Protein AF-0000000075218544 (afdb_homodimer)

Solvent-accessible surface area (backbone atoms only — not comparable to full-atom values): 28338 Å² total; per-residue (Å²): 134,85,79,77,79,76,76,77,75,75,71,74,68,69,76,65,77,72,75,56,59,45,50,44,51,54,60,53,47,70,70,42,71,65,55,9,62,77,59,68,35,46,68,66,36,49,48,26,44,72,58,30,53,70,44,58,48,38,39,35,35,34,20,36,47,91,34,68,57,26,38,47,42,36,54,65,34,47,44,71,48,41,40,70,67,35,55,92,50,41,42,82,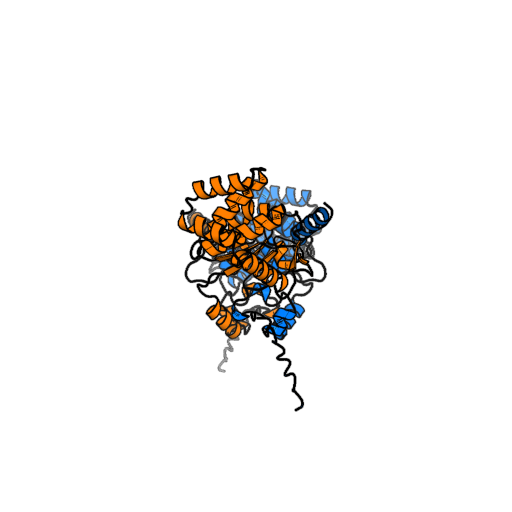41,80,34,42,38,48,82,41,42,75,44,94,88,65,48,76,49,37,80,72,37,69,65,24,46,53,46,16,35,46,52,44,22,42,51,64,44,41,75,88,50,79,48,59,68,53,52,30,45,28,42,50,32,44,74,70,67,41,54,66,72,58,22,48,52,54,30,34,59,75,69,62,59,50,69,67,44,53,49,48,20,54,52,24,64,77,39,70,56,20,56,50,46,44,52,49,27,44,50,54,57,74,61,46,33,87,36,70,74,87,55,58,58,31,62,25,50,50,69,42,21,44,76,75,58,55,39,35,68,90,43,45,65,62,50,47,57,68,60,63,44,52,92,66,75,56,65,74,51,45,48,54,36,50,51,52,49,54,54,47,57,60,51,72,71,98,135,84,80,77,78,77,76,75,75,75,71,73,69,71,77,65,75,71,76,55,60,45,51,43,51,54,58,53,47,70,71,40,72,66,53,10,61,77,58,68,33,46,68,64,36,50,49,26,43,72,58,30,54,70,45,59,48,38,40,36,33,34,21,36,48,92,34,67,57,26,38,46,42,37,53,65,35,46,44,72,49,42,41,70,66,35,54,92,49,41,42,80,43,79,34,43,39,47,82,40,42,74,44,94,88,66,48,74,49,38,79,71,36,70,65,24,46,52,46,18,34,46,52,46,22,42,50,63,44,40,74,89,50,79,47,60,68,51,52,30,46,29,42,50,32,44,73,70,68,40,54,66,71,58,21,48,52,52,29,34,59,74,69,61,59,50,67,66,44,53,49,47,21,56,53,24,65,78,38,69,56,21,57,50,44,42,51,50,27,44,51,55,56,74,59,45,32,85,37,70,75,89,54,57,57,32,62,23,50,50,67,42,21,44,76,74,58,56,37,36,69,89,44,46,66,62,51,47,56,67,58,63,43,51,93,66,78,55,68,75,52,44,49,52,36,51,51,54,49,55,54,47,57,60,53,74,72,99

Sequence (516 aa):
MLIRFVVSILLLGAVNASINCDSIPTSLWCSNKDIETQCGFTELCNKHRSATHNQKINITVLIEALCPDCQNFLTKQLYPVVFKNFADYINVELVPFGNAKIQEDGTIKCQHGEEECSINKFEGCFIDSMADQSPLPTLACIEESLQKKIEFADAVQQCFEKLQIGGDIQRLTQSCLVSKLGADLQTKAAATTNNVWPEQHKFVPWIVINGVSLTSLQGFQNEIPTLLCEWYSGDKAIPFCEAALKLKYKKASVRHFFMLIRFVVSILLLGAVNASINCDSIPTSLWCSNKDIETQCGFTELCNKHRSATHNQKINITVLIEALCPDCQNFLTKQLYPVVFKNFADYINVELVPFGNAKIQEDGTIKCQHGEEECSINKFEGCFIDSMADQSPLPTLACIEESLQKKIEFADAVQQCFEKLQIGGDIQRLTQSCLVSKLGADLQTKAAATTNNVWPEQHKFVPWIVINGVSLTSLQGFQNEIPTLLCEWYSGDKAIPFCEAALKLKYKKASVRHFF

Foldseek 3Di:
DPPPPPPPPPPPPPCPVQDDLVPPPPLCCLVDPVSCVSNVVVVVNVVVCVVFAQAAKEKEWEAWAPDPVQLCLLQPPVVPPPCVQQVSRHHYHYQHAWPWDQDPVRDIADPVGDVRVLVSLLLLQLCVLCVPDHCSQLVNQQSVVVVVVHDNVVSNVVSCVVVVPDPSSVVSSVVCSPDVNSSVSNVVSVVLQQPQPDDHDDGPRFIDIPSHGDPVVVVCSRVVVVVSQSPHHYPDHRPVNCVVVVVVVVVVVVVVVD/DPPPPPPPPPPPPPCPVQDDLVPPPPLCCLVDPVSCVSNVVVVVSVVVCVVFAQAAKEKEWEAWAPDPVQLCLLQPPVVPPPCVQQVSRHHYHYQHAWPWDQDPVRDIADPVGDVRVLVSLLLLQLCVLCVPDHCSQLVNQQSVCVVVVHDNVVSNVVSCVVVVPDPSSVVSSVVCSVDVNSSVSNVVSVVLQQPQPDDHDDGPRFIDIPSHGDPVVVVCSRVVVVVSQSPHHYPDHRPVNCVVVVVVVVVVVVVVVD

pLDDT: mean 91.07, std 15.9, range [30.34, 98.81]

Organism: NCBI:txid1561998

Radius of gyration: 28.77 Å; Cα contacts (8 Å, |Δi|>4): 713; chains: 2; bounding box: 63×90×75 Å

Nearest PDB structures (foldseek):
  6nwx-assembly1_A  TM=8.776E-01  e=3.016E-14  Mus musculus
  6dxn-assembly3_C  TM=5.696E-01  e=1.308E-02  Klebsiella pneumoniae
  5iwx-assembly2_E  TM=3.218E-01  e=9.461E+00  Bacillus subtilis subsp. subtilis str. 168
  3ern-assembly1_C  TM=2.775E-01  e=7.956E+00  Escherichia coli K-12
  6nwx-assembly1_A  TM=8.745E-01  e=2.165E-14  Mus musculus

Secondary structure (DSSP, 8-state):
--------------------GGGS-GGGTTS-HHHHHHHT-HHHHHHHHHHHTTPPEEEEEEE-TT-HHHHHHIIIIIIIIIIHHHTTTEEEEEEETTT-EE-TTS-EE-TTHHHHHHHHHHHHHHHHHHTTS-SHHHHHHHHHHHHTT--HHHHHHHHHHHTT--HHHHHHHHHHHTSHHHHHHHHHHHHHHHT-EESPP-SSSEEEETTEE-TGGGGGTT-HHHHHHHH---SSPPHHHHHHHHHHHHHHHHHT--/--------------------GGGS-GGGTTS-HHHHHHHT-HHHHHHHHHHHTTPPEEEEEEE-TT-HHHHHHIIIIIIIIIIHHHTTTEEEEEEETTT-EE-TTS-EE-TTHHHHHHHHHHHHHHHHHHTTS-SHHHHHHHHHHHHTT--HHHHHHHHHHHTT--HHHHHHHHHHHTSHHHHHHHHHHHHHHHT-EESPP-SSSEEEETTEE-HHHHTTTT-HHHHHHHH---SSPPHHHHHHHHHHHHHHHHHT--

InterPro domains:
  IPR004911 Gamma interferon inducible lysosomal thiol reductase GILT [PF03227] (58-162)
  IPR004911 Gamma interferon inducible lysosomal thiol reductase GILT [PTHR13234] (43-248)

Structure (mmCIF, N/CA/C/O backbone):
data_AF-0000000075218544-model_v1
#
loop_
_entity.id
_entity.type
_entity.pdbx_description
1 polymer 'Saposin A-type domain-containing protein'
#
loop_
_atom_site.group_PDB
_atom_site.id
_atom_site.type_symbol
_atom_site.label_atom_id
_atom_site.label_alt_id
_atom_site.label_comp_id
_atom_site.label_asym_id
_atom_site.label_entity_id
_atom_site.label_seq_id
_atom_site.pdbx_PDB_ins_code
_atom_site.Cartn_x
_atom_site.Cartn_y
_atom_site.Cartn_z
_atom_site.occupancy
_atom_site.B_iso_or_equiv
_atom_site.auth_seq_id
_atom_site.auth_comp_id
_atom_site.auth_asym_id
_atom_site.auth_atom_id
_atom_site.pdbx_PDB_model_num
ATOM 1 N N . MET A 1 1 ? -41.156 -47.594 -33.969 1 36.16 1 MET A N 1
ATOM 2 C CA . MET A 1 1 ? -40.531 -47.375 -32.688 1 36.16 1 MET A CA 1
ATOM 3 C C . MET A 1 1 ? -39.562 -46.188 -32.719 1 36.16 1 MET A C 1
ATOM 5 O O . MET A 1 1 ? -38.531 -46.25 -33.438 1 36.16 1 MET A O 1
ATOM 9 N N . LEU A 1 2 ? -40.062 -44.969 -32.656 1 46.06 2 LEU A N 1
ATOM 10 C CA . LEU A 1 2 ? -39.406 -43.688 -32.719 1 46.06 2 LEU A CA 1
ATOM 11 C C . LEU A 1 2 ? -38.438 -43.531 -31.547 1 46.06 2 LEU A C 1
ATOM 13 O O . LEU A 1 2 ? -38.844 -43.562 -30.375 1 46.06 2 LEU A O 1
ATOM 17 N N . ILE A 1 3 ? -37.125 -43.938 -31.766 1 47.28 3 ILE A N 1
ATOM 18 C CA . ILE A 1 3 ? -36.031 -43.75 -30.844 1 47.28 3 ILE A CA 1
ATOM 19 C C . ILE A 1 3 ? -35.844 -42.281 -30.531 1 47.28 3 ILE A C 1
ATOM 21 O O . ILE A 1 3 ? -35.531 -41.469 -31.422 1 47.28 3 ILE A O 1
ATOM 25 N N . ARG A 1 4 ? -36.5 -41.719 -29.5 1 50.16 4 ARG A N 1
ATOM 26 C CA . ARG A 1 4 ? -36.25 -40.375 -28.938 1 50.16 4 ARG A CA 1
ATOM 27 C C . ARG A 1 4 ? -34.781 -40.281 -28.5 1 50.16 4 ARG A C 1
ATOM 29 O O . ARG A 1 4 ? -34.344 -41.031 -27.641 1 50.16 4 ARG A O 1
ATOM 36 N N . PHE A 1 5 ? -33.906 -39.688 -29.312 1 45.94 5 PHE A N 1
ATOM 37 C CA . PHE A 1 5 ? -32.531 -39.281 -28.938 1 45.94 5 PHE A CA 1
ATOM 38 C C . PHE A 1 5 ? -32.562 -38.25 -27.828 1 45.94 5 PHE A C 1
ATOM 40 O O . PHE A 1 5 ? -33 -37.125 -28.031 1 45.94 5 PHE A O 1
ATOM 47 N N . VAL A 1 6 ? -32.688 -38.688 -26.609 1 46.47 6 VAL A N 1
ATOM 48 C CA . VAL A 1 6 ? -32.469 -37.75 -25.5 1 46.47 6 VAL A CA 1
ATOM 49 C C . VAL A 1 6 ? -31.016 -37.281 -25.531 1 46.47 6 VAL A C 1
ATOM 51 O O . VAL A 1 6 ? -30.078 -38.062 -25.344 1 46.47 6 VAL A O 1
ATOM 54 N N . VAL A 1 7 ? -30.688 -36.219 -26.297 1 41.81 7 VAL A N 1
ATOM 55 C CA . VAL A 1 7 ? -29.406 -35.562 -26.156 1 41.81 7 VAL A CA 1
ATOM 56 C C . VAL A 1 7 ? -29.266 -35 -24.75 1 41.81 7 VAL A C 1
ATOM 58 O O . VAL A 1 7 ? -30.047 -34.156 -24.328 1 41.81 7 VAL A O 1
ATOM 61 N N . SER A 1 8 ? -28.797 -35.812 -23.828 1 38.31 8 SER A N 1
ATOM 62 C CA . SER A 1 8 ? -28.359 -35.25 -22.562 1 38.31 8 SER A CA 1
ATOM 63 C C . SER A 1 8 ? -27.344 -34.125 -22.781 1 38.31 8 SER A C 1
ATOM 65 O O . SER A 1 8 ? -26.219 -34.406 -23.234 1 38.31 8 SER A O 1
ATOM 67 N N . ILE A 1 9 ? -27.75 -32.938 -22.953 1 38.22 9 ILE A N 1
ATOM 68 C CA . ILE A 1 9 ? -26.812 -31.812 -22.906 1 38.22 9 ILE A CA 1
ATOM 69 C C . ILE A 1 9 ? -26.109 -31.781 -21.547 1 38.22 9 ILE A C 1
ATOM 71 O O . ILE A 1 9 ? -26.766 -31.625 -20.5 1 38.22 9 ILE A O 1
ATOM 75 N N . LEU A 1 10 ? -25.031 -32.438 -21.406 1 34.09 10 LEU A N 1
ATOM 76 C CA . LEU A 1 10 ? -24.172 -32.219 -20.25 1 34.09 10 LEU A CA 1
ATOM 77 C C . LEU A 1 10 ? -23.859 -30.719 -20.094 1 34.09 10 LEU A C 1
ATOM 79 O O . LEU A 1 10 ? -23.188 -30.125 -20.938 1 34.09 10 LEU A O 1
ATOM 83 N N . LEU A 1 11 ? -24.766 -30.016 -19.484 1 35.34 11 LEU A N 1
ATOM 84 C CA . LEU A 1 11 ? -24.359 -28.703 -19.016 1 35.34 11 LEU A CA 1
ATOM 85 C C . LEU A 1 11 ? -23.078 -28.781 -18.188 1 35.34 11 LEU A C 1
ATOM 87 O O . LEU A 1 11 ? -23.078 -29.312 -17.078 1 35.34 11 LEU A O 1
ATOM 91 N N . LEU A 1 12 ? -21.938 -28.938 -18.828 1 36.12 12 LEU A N 1
ATOM 92 C CA . LEU A 1 12 ? -20.734 -28.594 -18.078 1 36.12 12 LEU A CA 1
ATOM 93 C C . LEU A 1 12 ? -20.969 -27.359 -17.219 1 36.12 12 LEU A C 1
ATOM 95 O O . LEU A 1 12 ? -21.094 -26.25 -17.75 1 36.12 12 LEU A O 1
ATOM 99 N N . GLY A 1 13 ? -21.656 -27.547 -16.172 1 34.75 13 GLY A N 1
ATOM 100 C CA . GLY A 1 13 ? -21.656 -26.453 -15.219 1 34.75 13 GLY A CA 1
ATOM 101 C C . GLY A 1 13 ? -20.281 -25.812 -15.055 1 34.75 13 GLY A C 1
ATOM 102 O O . GLY A 1 13 ? -19.312 -26.469 -14.68 1 34.75 13 GLY A O 1
ATOM 103 N N . ALA A 1 14 ? -20.016 -24.875 -15.852 1 39.09 14 ALA A N 1
ATOM 104 C CA . ALA A 1 14 ? -18.891 -24.016 -15.492 1 39.09 14 ALA A CA 1
ATOM 105 C C . ALA A 1 14 ? -18.828 -23.812 -13.984 1 39.09 14 ALA A C 1
ATOM 107 O O . ALA A 1 14 ? -19.781 -23.328 -13.367 1 39.09 14 ALA A O 1
ATOM 108 N N . VAL A 1 15 ? -18.234 -24.609 -13.273 1 41.84 15 VAL A N 1
ATOM 109 C CA . VAL A 1 15 ? -17.922 -24.266 -11.891 1 41.84 15 VAL A CA 1
ATOM 110 C C . VAL A 1 15 ? -17.531 -22.797 -11.805 1 41.84 15 VAL A C 1
ATOM 112 O O . VAL A 1 15 ? -16.406 -22.422 -12.133 1 41.84 15 VAL A O 1
ATOM 115 N N . ASN A 1 16 ? -18.391 -21.938 -12.219 1 45.03 16 ASN A N 1
ATOM 116 C CA . ASN A 1 16 ? -18.141 -20.547 -11.844 1 45.03 16 ASN A CA 1
ATOM 117 C C . ASN A 1 16 ? -17.75 -20.438 -10.375 1 45.03 16 ASN A C 1
ATOM 119 O O . ASN A 1 16 ? -18.594 -20.641 -9.484 1 45.03 16 ASN A O 1
ATOM 123 N N . ALA A 1 17 ? -16.656 -20.938 -9.969 1 53.38 17 ALA A N 1
ATOM 124 C CA . ALA A 1 17 ? -16.281 -20.703 -8.578 1 53.38 17 ALA A CA 1
ATOM 125 C C . ALA A 1 17 ? -16.766 -19.328 -8.094 1 53.38 17 ALA A C 1
ATOM 127 O O . ALA A 1 17 ? -16.375 -18.297 -8.641 1 53.38 17 ALA A O 1
ATOM 128 N N . SER A 1 18 ? -18 -19.266 -7.633 1 74.06 18 SER A N 1
ATOM 129 C CA . SER A 1 18 ? -18.656 -18.094 -7.078 1 74.06 18 SER A CA 1
ATOM 130 C C . SER A 1 18 ? -17.734 -17.312 -6.148 1 74.06 18 SER A C 1
ATOM 132 O O . SER A 1 18 ? -17.078 -17.906 -5.293 1 74.06 18 SER A O 1
ATOM 134 N N . ILE A 1 19 ? -17.328 -16.156 -6.527 1 87.5 19 ILE A N 1
ATOM 135 C CA . ILE A 1 19 ? -16.5 -15.25 -5.738 1 87.5 19 ILE A CA 1
ATOM 136 C C . ILE A 1 19 ? -17.078 -15.102 -4.336 1 87.5 19 ILE A C 1
ATOM 138 O O . ILE A 1 19 ? -18.297 -15.039 -4.164 1 87.5 19 ILE A O 1
ATOM 142 N N . ASN A 1 20 ? -16.234 -15.305 -3.35 1 95.62 20 ASN A N 1
ATOM 143 C CA . ASN A 1 20 ? -16.625 -14.992 -1.977 1 95.62 20 ASN A CA 1
ATOM 144 C C . ASN A 1 20 ? -16.516 -13.5 -1.687 1 95.62 20 ASN A C 1
ATOM 146 O O . ASN A 1 20 ? -15.453 -13.016 -1.287 1 95.62 20 ASN A O 1
ATOM 150 N N . CYS A 1 21 ? -17.578 -12.82 -1.783 1 97.19 21 CYS A N 1
ATOM 151 C CA . CYS A 1 21 ? -17.625 -11.367 -1.649 1 97.19 21 CYS A CA 1
ATOM 152 C C . CYS A 1 21 ? -17.094 -10.93 -0.287 1 97.19 21 CYS A C 1
ATOM 154 O O . CYS A 1 21 ? -16.438 -9.891 -0.174 1 97.19 21 CYS A O 1
ATOM 156 N N . ASP A 1 22 ? -17.344 -11.719 0.752 1 97.25 22 ASP A N 1
ATOM 157 C CA . ASP A 1 22 ? -17.016 -11.328 2.121 1 97.25 22 ASP A CA 1
ATOM 158 C C . ASP A 1 22 ? -15.508 -11.352 2.354 1 97.25 22 ASP A C 1
ATOM 160 O O . ASP A 1 22 ? -15.016 -10.734 3.303 1 97.25 22 ASP A O 1
ATOM 164 N N . SER A 1 23 ? -14.773 -12.016 1.478 1 97.19 23 SER A N 1
ATOM 165 C CA . SER A 1 23 ? -13.336 -12.148 1.694 1 97.19 23 SER A CA 1
ATOM 166 C C . SER A 1 23 ? -12.547 -11.156 0.847 1 97.19 23 SER A C 1
ATOM 168 O O . SER A 1 23 ? -11.328 -11.062 0.958 1 97.19 23 SER A O 1
ATOM 170 N N . ILE A 1 24 ? -13.25 -10.406 0.008 1 97.75 24 ILE A N 1
ATOM 171 C CA . ILE A 1 24 ? -12.578 -9.422 -0.831 1 97.75 24 ILE A CA 1
ATOM 172 C C . ILE A 1 24 ? -12.016 -8.297 0.039 1 97.75 24 ILE A C 1
ATOM 174 O O . ILE A 1 24 ? -12.734 -7.734 0.87 1 97.75 24 ILE A O 1
ATOM 178 N N . PRO A 1 25 ? -10.711 -8 -0.085 1 97 25 PRO A N 1
ATOM 179 C CA . PRO A 1 25 ? -10.188 -6.859 0.668 1 97 25 PRO A CA 1
ATOM 180 C C . PRO A 1 25 ? -11.008 -5.59 0.453 1 97 25 PRO A C 1
ATOM 182 O O . PRO A 1 25 ? -11.445 -5.316 -0.667 1 97 25 PRO A O 1
ATOM 185 N N . THR A 1 26 ? -11.188 -4.805 1.501 1 97.19 26 THR A N 1
ATOM 186 C CA . THR A 1 26 ? -12.086 -3.652 1.461 1 97.19 26 THR A CA 1
ATOM 187 C C . THR A 1 26 ? -11.633 -2.65 0.405 1 97.19 26 THR A C 1
ATOM 189 O O . THR A 1 26 ? -12.461 -2.012 -0.249 1 97.19 26 THR A O 1
ATOM 192 N N . SER A 1 27 ? -10.336 -2.52 0.18 1 96.19 27 SER A N 1
ATOM 193 C CA . SER A 1 27 ? -9.805 -1.561 -0.782 1 96.19 27 SER A CA 1
ATOM 194 C C . SER A 1 27 ? -10.258 -1.89 -2.201 1 96.19 27 SER A C 1
ATOM 196 O O . SER A 1 27 ? -10.164 -1.048 -3.098 1 96.19 27 SER A O 1
ATOM 198 N N . LEU A 1 28 ? -10.75 -3.113 -2.436 1 96.88 28 LEU A N 1
ATOM 199 C CA . LEU A 1 28 ? -11.102 -3.541 -3.785 1 96.88 28 LEU A CA 1
ATOM 200 C C . LEU A 1 28 ? -12.617 -3.52 -3.988 1 96.88 28 LEU A C 1
ATOM 202 O O . LEU A 1 28 ? -13.102 -3.809 -5.086 1 96.88 28 LEU A O 1
ATOM 206 N N . TRP A 1 29 ? -13.391 -3.15 -2.973 1 97.62 29 TRP A N 1
ATOM 207 C CA . TRP A 1 29 ? -14.844 -3.191 -3.033 1 97.62 29 TRP A CA 1
ATOM 208 C C . TRP A 1 29 ? -15.367 -2.316 -4.168 1 97.62 29 TRP A C 1
ATOM 210 O O . TRP A 1 29 ? -16.328 -2.684 -4.855 1 97.62 29 TRP A O 1
ATOM 220 N N . CYS A 1 30 ? -14.727 -1.176 -4.391 1 97.5 30 CYS A N 1
ATOM 221 C CA . CYS A 1 30 ? -15.234 -0.225 -5.375 1 97.5 30 CYS A CA 1
ATOM 222 C C . CYS A 1 30 ? -14.305 -0.152 -6.582 1 97.5 30 CYS A C 1
ATOM 224 O O . CYS A 1 30 ? -14.281 0.857 -7.289 1 97.5 30 CYS A O 1
ATOM 226 N N . SER A 1 31 ? -13.461 -1.198 -6.797 1 95.62 31 SER A N 1
ATOM 227 C CA . SER A 1 31 ? -12.406 -1.141 -7.797 1 95.62 31 SER A CA 1
ATOM 228 C C . SER A 1 31 ? -12.906 -1.604 -9.164 1 95.62 31 SER A C 1
ATOM 230 O O . SER A 1 31 ? -12.219 -1.437 -10.172 1 95.62 31 SER A O 1
ATOM 232 N N . ASN A 1 32 ? -14.039 -2.178 -9.258 1 96.94 32 ASN A N 1
ATOM 233 C CA . ASN A 1 32 ? -14.586 -2.758 -10.477 1 96.94 32 ASN A CA 1
ATOM 234 C C . ASN A 1 32 ? -16.109 -2.871 -10.422 1 96.94 32 ASN A C 1
ATOM 236 O O . ASN A 1 32 ? -16.656 -3.322 -9.414 1 96.94 32 ASN A O 1
ATOM 240 N N . LYS A 1 33 ? -16.797 -2.486 -11.516 1 97.25 33 LYS A N 1
ATOM 241 C CA . LYS A 1 33 ? -18.266 -2.438 -11.531 1 97.25 33 LYS A CA 1
ATOM 242 C C . LYS A 1 33 ? -18.859 -3.836 -11.383 1 97.25 33 LYS A C 1
ATOM 244 O O . LYS A 1 33 ? -19.922 -4.004 -10.781 1 97.25 33 LYS A O 1
ATOM 249 N N . ASP A 1 34 ? -18.25 -4.871 -11.914 1 97.81 34 ASP A N 1
ATOM 250 C CA . ASP A 1 34 ? -18.734 -6.238 -11.781 1 97.81 34 ASP A CA 1
ATOM 251 C C . ASP A 1 34 ? -18.688 -6.691 -10.32 1 97.81 34 ASP A C 1
ATOM 253 O O . ASP A 1 34 ? -19.625 -7.348 -9.836 1 97.81 34 ASP A O 1
ATOM 257 N N . ILE A 1 35 ? -17.625 -6.336 -9.602 1 97.81 35 ILE A N 1
ATOM 258 C CA . ILE A 1 35 ? -17.516 -6.645 -8.18 1 97.81 35 ILE A CA 1
ATOM 259 C C . ILE A 1 35 ? -18.625 -5.934 -7.406 1 97.81 35 ILE A C 1
ATOM 261 O O . ILE A 1 35 ? -19.312 -6.547 -6.59 1 97.81 35 ILE A O 1
ATOM 265 N N . GLU A 1 36 ? -18.797 -4.652 -7.707 1 98.06 36 GLU A N 1
ATOM 266 C CA . GLU A 1 36 ? -19.812 -3.854 -7.027 1 98.06 36 GLU A CA 1
ATOM 267 C C . GLU A 1 36 ? -21.203 -4.477 -7.18 1 98.06 36 GLU A C 1
ATOM 269 O O . GLU A 1 36 ? -21.938 -4.602 -6.199 1 98.06 36 GLU A O 1
ATOM 274 N N . THR A 1 37 ? -21.5 -4.867 -8.422 1 97.81 37 THR A N 1
ATOM 275 C CA . THR A 1 37 ? -22.812 -5.414 -8.727 1 97.81 37 THR A CA 1
ATOM 276 C C . THR A 1 37 ? -22.984 -6.793 -8.094 1 97.81 37 THR A C 1
ATOM 278 O O . THR A 1 37 ? -23.984 -7.051 -7.414 1 97.81 37 THR A O 1
ATOM 281 N N . GLN A 1 38 ? -22 -7.656 -8.25 1 97.12 38 GLN A N 1
ATOM 282 C CA . GLN A 1 38 ? -22.094 -9.031 -7.758 1 97.12 38 GLN A CA 1
ATOM 283 C C . GLN A 1 38 ? -22.141 -9.062 -6.23 1 97.12 38 GLN A C 1
ATOM 285 O O . GLN A 1 38 ? -22.828 -9.914 -5.648 1 97.12 38 GLN A O 1
ATOM 290 N N . CYS A 1 39 ? -21.484 -8.141 -5.559 1 97 39 CYS A N 1
ATOM 291 C CA . CYS A 1 39 ? -21.312 -8.219 -4.109 1 97 39 CYS A CA 1
ATOM 292 C C . CYS A 1 39 ? -22.203 -7.207 -3.402 1 97 39 CYS A C 1
ATOM 294 O O . CYS A 1 39 ? -22.188 -7.109 -2.176 1 97 39 CYS A O 1
ATOM 296 N N . GLY A 1 40 ? -22.953 -6.395 -4.141 1 96.5 40 GLY A N 1
ATOM 297 C CA . GLY A 1 40 ? -23.906 -5.473 -3.553 1 96.5 40 GLY A CA 1
ATOM 298 C C . GLY A 1 40 ? -23.266 -4.215 -2.998 1 96.5 40 GLY A C 1
ATOM 299 O O . GLY A 1 40 ? -23.766 -3.637 -2.027 1 96.5 40 GLY A O 1
ATOM 300 N N . PHE A 1 41 ? -22.172 -3.807 -3.572 1 97.38 41 PHE A N 1
ATOM 301 C CA . PHE A 1 41 ? -21.453 -2.629 -3.088 1 97.38 41 PHE A CA 1
ATOM 302 C C . PHE A 1 41 ? -21.859 -1.39 -3.879 1 97.38 41 PHE A C 1
ATOM 304 O O . PHE A 1 41 ? -21.422 -0.28 -3.566 1 97.38 41 PHE A O 1
ATOM 311 N N . THR A 1 42 ? -22.75 -1.508 -4.855 1 97.81 42 THR A N 1
ATOM 312 C CA . THR A 1 42 ? -22.969 -0.493 -5.879 1 97.81 42 THR A CA 1
ATOM 313 C C . THR A 1 42 ? -23.375 0.839 -5.246 1 97.81 42 THR A C 1
ATOM 315 O O . THR A 1 42 ? -22.781 1.878 -5.559 1 97.81 42 THR A O 1
ATOM 318 N N . GLU A 1 43 ? -24.312 0.875 -4.352 1 97.25 43 GLU A N 1
ATOM 319 C CA . GLU A 1 43 ? -24.797 2.125 -3.777 1 97.25 43 GLU A CA 1
ATOM 320 C C . GLU A 1 43 ? -23.703 2.828 -2.975 1 97.25 43 GLU A C 1
ATOM 322 O O . GLU A 1 43 ? -23.469 4.027 -3.148 1 97.25 43 GLU A O 1
ATOM 327 N N . LEU A 1 44 ? -23.078 2.076 -2.096 1 96.94 44 LEU A N 1
ATOM 328 C CA . LEU A 1 44 ? -22 2.619 -1.274 1 96.94 44 LEU A CA 1
ATOM 329 C C . LEU A 1 44 ? -20.859 3.145 -2.146 1 96.94 44 LEU A C 1
ATOM 331 O O . LEU A 1 44 ? -20.328 4.23 -1.896 1 96.94 44 LEU A O 1
ATOM 335 N N . CYS A 1 45 ? -20.531 2.416 -3.146 1 97.94 45 CYS A N 1
ATOM 336 C CA . CYS A 1 45 ? -19.438 2.793 -4.035 1 97.94 45 CYS A CA 1
ATOM 337 C C . CYS A 1 45 ? -19.797 4.012 -4.871 1 97.94 45 CYS A C 1
ATOM 339 O O . CYS A 1 45 ? -18.938 4.844 -5.18 1 97.94 45 CYS A O 1
ATOM 341 N N . ASN A 1 46 ? -21.062 4.113 -5.273 1 98 46 ASN A N 1
ATOM 342 C CA . ASN A 1 46 ? -21.5 5.297 -6.004 1 98 46 ASN A CA 1
ATOM 343 C C . ASN A 1 46 ? -21.359 6.562 -5.156 1 98 46 ASN A C 1
ATOM 345 O O . ASN A 1 46 ? -20.891 7.594 -5.648 1 98 46 ASN A O 1
ATOM 349 N N . LYS A 1 47 ? -21.703 6.477 -3.896 1 97.81 47 LYS A N 1
ATOM 350 C CA . LYS A 1 47 ? -21.562 7.617 -3 1 97.81 47 LYS A CA 1
ATOM 351 C C . LYS A 1 47 ? -20.094 8 -2.842 1 97.81 47 LYS A C 1
ATOM 353 O O . LYS A 1 47 ? -19.734 9.18 -2.896 1 97.81 47 LYS A O 1
ATOM 358 N N . HIS A 1 48 ? -19.281 7.016 -2.66 1 98.06 48 HIS A N 1
ATOM 359 C CA . HIS A 1 48 ? -17.844 7.238 -2.523 1 98.06 48 HIS A CA 1
ATOM 360 C C . HIS A 1 48 ? -17.266 7.883 -3.779 1 98.06 48 HIS A C 1
ATOM 362 O O . HIS A 1 48 ? -16.531 8.867 -3.693 1 98.06 48 HIS A O 1
ATOM 368 N N . ARG A 1 49 ? -17.609 7.352 -4.926 1 97.25 49 ARG A N 1
ATOM 369 C CA . ARG A 1 49 ? -17.109 7.867 -6.195 1 97.25 49 ARG A CA 1
ATOM 370 C C . ARG A 1 49 ? -17.562 9.305 -6.418 1 97.25 49 ARG A C 1
ATOM 372 O O . ARG A 1 49 ? -16.781 10.141 -6.902 1 97.25 49 ARG A O 1
ATOM 379 N N . SER A 1 50 ? -18.766 9.594 -6.121 1 97.5 50 SER A N 1
ATOM 380 C CA . SER A 1 50 ? -19.281 10.953 -6.277 1 97.5 50 SER A CA 1
ATOM 381 C C . SER A 1 50 ? -18.516 11.945 -5.418 1 97.5 50 SER A C 1
ATOM 383 O O . SER A 1 50 ? -18.297 13.094 -5.82 1 97.5 50 SER A O 1
ATOM 385 N N . ALA A 1 51 ? -18.047 11.5 -4.312 1 97.5 51 ALA A N 1
ATOM 386 C CA . ALA A 1 51 ? -17.375 12.383 -3.363 1 97.5 51 ALA A CA 1
ATOM 387 C C . ALA A 1 51 ? -15.883 12.477 -3.67 1 97.5 51 ALA A C 1
ATOM 389 O O . ALA A 1 51 ? -15.234 13.461 -3.311 1 97.5 51 ALA A O 1
ATOM 390 N N . THR A 1 52 ? -15.383 11.453 -4.367 1 97.75 52 THR A N 1
ATOM 391 C CA . THR A 1 52 ? -13.93 11.375 -4.395 1 97.75 52 THR A CA 1
ATOM 392 C C . THR A 1 52 ? -13.414 11.477 -5.828 1 97.75 52 THR A C 1
ATOM 394 O O . THR A 1 52 ? -12.234 11.758 -6.051 1 97.75 52 THR A O 1
ATOM 397 N N . HIS A 1 53 ? -14.227 11.219 -6.82 1 97.25 53 HIS A N 1
ATOM 398 C CA . HIS A 1 53 ? -13.773 11.211 -8.211 1 97.25 53 HIS A CA 1
ATOM 399 C C . HIS A 1 53 ? -13.195 12.562 -8.609 1 97.25 53 HIS A C 1
ATOM 401 O O . HIS A 1 53 ? -13.852 13.594 -8.469 1 97.25 53 HIS A O 1
ATOM 407 N N . ASN A 1 54 ? -11.938 12.594 -9.07 1 97.62 54 ASN A N 1
ATOM 408 C CA . ASN A 1 54 ? -11.188 13.766 -9.508 1 97.62 54 ASN A CA 1
ATOM 409 C C . ASN A 1 54 ? -10.961 14.742 -8.359 1 97.62 54 ASN A C 1
ATOM 411 O O . ASN A 1 54 ? -10.703 15.922 -8.586 1 97.62 54 ASN A O 1
ATOM 415 N N . GLN A 1 55 ? -11.18 14.312 -7.129 1 97.88 55 GLN A N 1
ATOM 416 C CA . GLN A 1 55 ? -10.914 15.141 -5.957 1 97.88 55 GLN A CA 1
ATOM 417 C C . GLN A 1 55 ? -9.555 14.812 -5.352 1 97.88 55 GLN A C 1
ATOM 419 O O . GLN A 1 55 ? -9.133 13.656 -5.352 1 97.88 55 GLN A O 1
ATOM 424 N N . LYS A 1 56 ? -8.883 15.797 -4.836 1 97.62 56 LYS A N 1
ATOM 425 C CA . LYS A 1 56 ? -7.602 15.586 -4.168 1 97.62 56 LYS A CA 1
ATOM 426 C C . LYS A 1 56 ? -7.781 14.867 -2.834 1 97.62 56 LYS A C 1
ATOM 428 O O . LYS A 1 56 ? -8.781 15.078 -2.143 1 97.62 56 LYS A O 1
ATOM 433 N N . ILE A 1 57 ? -6.863 14.031 -2.533 1 98 57 ILE A N 1
ATOM 434 C CA . ILE A 1 57 ? -6.82 13.422 -1.21 1 98 57 ILE A CA 1
ATOM 435 C C . ILE A 1 57 ? -6.191 14.391 -0.211 1 98 57 ILE A C 1
ATOM 437 O O . ILE A 1 57 ? -5.125 14.953 -0.47 1 98 57 ILE A O 1
ATOM 441 N N . ASN A 1 58 ? -6.844 14.617 0.899 1 97.94 58 ASN A N 1
ATOM 442 C CA . ASN A 1 58 ? -6.328 15.523 1.919 1 97.94 58 ASN A CA 1
ATOM 443 C C . ASN A 1 58 ? -5.402 14.797 2.893 1 97.94 58 ASN A C 1
ATOM 445 O O . ASN A 1 58 ? -5.801 13.82 3.527 1 97.94 58 ASN A O 1
ATOM 449 N N . ILE A 1 59 ? -4.207 15.234 2.973 1 98.56 59 ILE A N 1
ATOM 450 C CA . ILE A 1 59 ? -3.234 14.719 3.93 1 98.56 59 ILE A CA 1
ATOM 451 C C . ILE A 1 59 ? -2.916 15.789 4.973 1 98.56 59 ILE A C 1
ATOM 453 O O . ILE A 1 59 ? -2.26 16.781 4.668 1 98.56 59 ILE A O 1
ATOM 457 N N . THR A 1 60 ? -3.408 15.609 6.145 1 98.56 60 THR A N 1
ATOM 458 C CA . THR A 1 60 ? -3.057 16.469 7.27 1 98.56 60 THR A CA 1
ATOM 459 C C . THR A 1 60 ? -1.927 15.852 8.086 1 98.56 60 THR A C 1
ATOM 461 O O . THR A 1 60 ? -1.976 14.672 8.43 1 98.56 60 THR A O 1
ATOM 464 N N . VAL A 1 61 ? -0.912 16.609 8.32 1 98.81 61 VAL A N 1
ATOM 465 C CA . VAL A 1 61 ? 0.22 16.109 9.094 1 98.81 61 VAL A CA 1
ATOM 466 C C . VAL A 1 61 ? 0.392 16.953 10.359 1 98.81 61 VAL A C 1
ATOM 468 O O . VAL A 1 61 ? 0.623 18.156 10.273 1 98.81 61 VAL A O 1
ATOM 471 N N . LEU A 1 62 ? 0.198 16.344 11.523 1 98.75 62 LEU A N 1
ATOM 472 C CA . LEU A 1 62 ? 0.537 16.969 12.789 1 98.75 62 LEU A CA 1
ATOM 473 C C . LEU A 1 62 ? 2.043 16.938 13.031 1 98.75 62 LEU A C 1
ATOM 475 O O . LEU A 1 62 ? 2.643 15.852 13.07 1 98.75 62 LEU A O 1
ATOM 479 N N . ILE A 1 63 ? 2.611 18.125 13.156 1 98.5 63 ILE A N 1
ATOM 480 C CA . ILE A 1 63 ? 4.062 18.203 13.289 1 98.5 63 ILE A CA 1
ATOM 481 C C . ILE A 1 63 ? 4.418 19.172 14.422 1 98.5 63 ILE A C 1
ATOM 483 O O . ILE A 1 63 ? 3.531 19.75 15.047 1 98.5 63 ILE A O 1
ATOM 487 N N . GLU A 1 64 ? 5.676 19.234 14.742 1 97.94 64 GLU A N 1
ATOM 488 C CA . GLU A 1 64 ? 6.27 20.25 15.609 1 97.94 64 GLU A CA 1
ATOM 489 C C . GLU A 1 64 ? 7.695 20.578 15.164 1 97.94 64 GLU A C 1
ATOM 491 O O . GLU A 1 64 ? 8.438 19.688 14.727 1 97.94 64 GLU A O 1
ATOM 496 N N . ALA A 1 65 ? 7.988 21.797 15.234 1 96.75 65 ALA A N 1
ATOM 497 C CA . ALA A 1 65 ? 9.32 22.25 14.836 1 96.75 65 ALA A CA 1
ATOM 498 C C . ALA A 1 65 ? 10.398 21.625 15.703 1 96.75 65 ALA A C 1
ATOM 500 O O . ALA A 1 65 ? 10.148 21.266 16.859 1 96.75 65 ALA A O 1
ATOM 501 N N . LEU A 1 66 ? 11.602 21.422 15.125 1 94.75 66 LEU A N 1
ATOM 502 C CA . LEU A 1 66 ? 12.828 20.938 15.773 1 94.75 66 LEU A CA 1
ATOM 503 C C . LEU A 1 66 ? 12.695 19.484 16.172 1 94.75 66 LEU A C 1
ATOM 505 O O . LEU A 1 66 ? 13.609 18.906 16.781 1 94.75 66 LEU A O 1
ATOM 509 N N . CYS A 1 67 ? 11.602 18.859 15.953 1 95.44 67 CYS A N 1
ATOM 510 C CA . CYS A 1 67 ? 11.438 17.422 16.172 1 95.44 67 CYS A CA 1
ATOM 511 C C . CYS A 1 67 ? 12.156 16.609 15.102 1 95.44 67 CYS A C 1
ATOM 513 O O . CYS A 1 67 ? 11.797 16.703 13.922 1 95.44 67 CYS A O 1
ATOM 515 N N . PRO A 1 68 ? 13.109 15.812 15.523 1 95.38 68 PRO A N 1
ATOM 516 C CA . PRO A 1 68 ? 13.906 15.094 14.523 1 95.38 68 PRO A CA 1
ATOM 517 C C . PRO A 1 68 ? 13.055 14.227 13.609 1 95.38 68 PRO A C 1
ATOM 519 O O . PRO A 1 68 ? 13.305 14.164 12.398 1 95.38 68 PRO A O 1
ATOM 522 N N . ASP A 1 69 ? 12.062 13.547 14.117 1 95.38 69 ASP A N 1
ATOM 523 C CA . ASP A 1 69 ? 11.211 12.68 13.305 1 95.38 69 ASP A CA 1
ATOM 524 C C . ASP A 1 69 ? 10.359 13.508 12.344 1 95.38 69 ASP A C 1
ATOM 526 O O . ASP A 1 69 ? 10.133 13.094 11.203 1 95.38 69 ASP A O 1
ATOM 530 N N . CYS A 1 70 ? 9.875 14.617 12.82 1 97.06 70 CYS A N 1
ATOM 531 C CA . CYS A 1 70 ? 9.125 15.508 11.938 1 97.06 70 CYS A CA 1
ATOM 532 C C . CYS A 1 70 ? 10.008 16.031 10.812 1 97.06 70 CYS A C 1
ATOM 534 O O . CYS A 1 70 ? 9.609 16.016 9.648 1 97.06 70 CYS A O 1
ATOM 536 N N . GLN A 1 71 ? 11.203 16.422 11.195 1 97.38 71 GLN A N 1
ATOM 537 C CA . GLN A 1 71 ? 12.156 16.906 10.203 1 97.38 71 GLN A CA 1
ATOM 538 C C . GLN A 1 71 ? 12.477 15.828 9.172 1 97.38 71 GLN A C 1
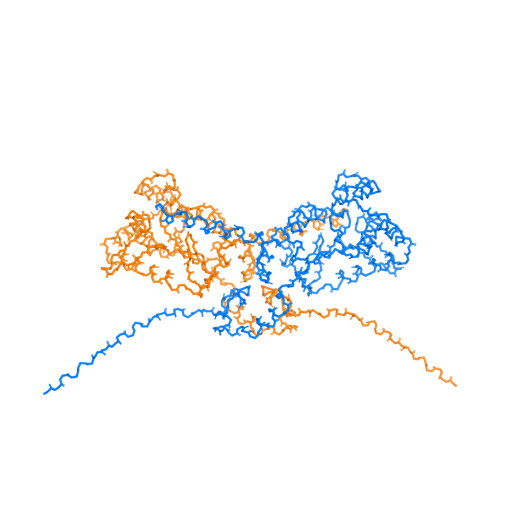ATOM 540 O O . GLN A 1 71 ? 12.461 16.094 7.969 1 97.38 71 GLN A O 1
ATOM 545 N N . ASN A 1 72 ? 12.734 14.656 9.664 1 97 72 ASN A N 1
ATOM 546 C CA . ASN A 1 72 ? 13.047 13.547 8.766 1 97 72 ASN A CA 1
ATOM 547 C C . ASN A 1 72 ? 11.891 13.242 7.824 1 97 72 ASN A C 1
ATOM 549 O O . ASN A 1 72 ? 12.094 13.023 6.629 1 97 72 ASN A O 1
ATOM 553 N N . PHE A 1 73 ? 10.742 13.188 8.352 1 97.88 73 PHE A N 1
ATOM 554 C CA . PHE A 1 73 ? 9.57 12.891 7.531 1 97.88 73 PHE A CA 1
ATOM 555 C C . PHE A 1 73 ? 9.367 13.961 6.461 1 97.88 73 PHE A C 1
ATOM 557 O O . PHE A 1 73 ? 9.125 13.641 5.297 1 97.88 73 PHE A O 1
ATOM 564 N N . LEU A 1 74 ? 9.445 15.258 6.832 1 98.12 74 LEU A N 1
ATOM 565 C CA . LEU A 1 74 ? 9.234 16.359 5.902 1 98.12 74 LEU A CA 1
ATOM 566 C C . LEU A 1 74 ? 10.297 16.375 4.812 1 98.12 74 LEU A C 1
ATOM 568 O O . LEU A 1 74 ? 9.984 16.547 3.633 1 98.12 74 LEU A O 1
ATOM 572 N N . THR A 1 75 ? 11.539 16.109 5.164 1 98 75 THR A N 1
ATOM 573 C CA . THR A 1 75 ? 12.648 16.375 4.262 1 98 75 THR A CA 1
ATOM 574 C C . THR A 1 75 ? 13.008 15.117 3.459 1 98 75 THR A C 1
ATOM 576 O O . THR A 1 75 ? 13.68 15.203 2.432 1 98 75 THR A O 1
ATOM 579 N N . LYS A 1 76 ? 12.531 13.945 3.912 1 97.88 76 LYS A N 1
ATOM 580 C CA . LYS A 1 76 ? 12.938 12.727 3.219 1 97.88 76 LYS A CA 1
ATOM 581 C C . LYS A 1 76 ? 11.75 12.047 2.553 1 97.88 76 LYS A C 1
ATOM 583 O O . LYS A 1 76 ? 11.914 11.258 1.622 1 97.88 76 LYS A O 1
ATOM 588 N N . GLN A 1 77 ? 10.578 12.352 3.043 1 98.06 77 GLN A N 1
ATOM 589 C CA . GLN A 1 77 ? 9.43 11.602 2.547 1 98.06 77 GLN A CA 1
ATOM 590 C C . GLN A 1 77 ? 8.352 12.531 2.006 1 98.06 77 GLN A C 1
ATOM 592 O O . GLN A 1 77 ? 8.062 12.523 0.808 1 98.06 77 GLN A O 1
ATOM 597 N N . LEU A 1 78 ? 7.848 13.445 2.811 1 98.62 78 LEU A N 1
ATOM 598 C CA . LEU A 1 78 ? 6.652 14.203 2.451 1 98.62 78 LEU A CA 1
ATOM 599 C C . LEU A 1 78 ? 6.926 15.125 1.268 1 98.62 78 LEU A C 1
ATOM 601 O O . LEU A 1 78 ? 6.18 15.125 0.286 1 98.62 78 LEU A O 1
ATOM 605 N N . TYR A 1 79 ? 7.992 15.859 1.298 1 98.5 79 TYR A N 1
ATOM 606 C CA . TYR A 1 79 ? 8.25 16.812 0.219 1 98.5 79 TYR A CA 1
ATOM 607 C C . TYR A 1 79 ? 8.891 16.109 -0.977 1 98.5 79 TYR A C 1
ATOM 609 O O . TYR A 1 79 ? 8.32 16.094 -2.07 1 98.5 79 TYR A O 1
ATOM 617 N N . PRO A 1 80 ? 10.055 15.43 -0.856 1 98.31 80 PRO A N 1
ATOM 618 C CA . PRO A 1 80 ? 10.773 14.961 -2.043 1 98.31 80 PRO A CA 1
ATOM 619 C C . PRO A 1 80 ? 10.102 13.766 -2.711 1 98.31 80 PRO A C 1
ATOM 621 O O . PRO A 1 80 ? 10.336 13.508 -3.895 1 98.31 80 PRO A O 1
ATOM 624 N N . VAL A 1 81 ? 9.289 13.008 -1.992 1 97.94 81 VAL A N 1
ATOM 625 C CA . VAL A 1 81 ? 8.711 11.797 -2.574 1 97.94 81 VAL A CA 1
ATOM 626 C C . VAL A 1 81 ? 7.219 12 -2.816 1 97.94 81 VAL A C 1
ATOM 628 O O . VAL A 1 81 ? 6.758 11.938 -3.959 1 97.94 81 VAL A O 1
ATOM 631 N N . VAL A 1 82 ? 6.492 12.359 -1.803 1 98.5 82 VAL A N 1
ATOM 632 C CA . VAL A 1 82 ? 5.035 12.43 -1.903 1 98.5 82 VAL A CA 1
ATOM 633 C C . VAL A 1 82 ? 4.629 13.688 -2.674 1 98.5 82 VAL A C 1
ATOM 635 O O . VAL A 1 82 ? 4.023 13.594 -3.744 1 98.5 82 VAL A O 1
ATOM 638 N N . PHE A 1 83 ? 5 14.82 -2.189 1 98.25 83 PHE A N 1
ATOM 639 C CA . PHE A 1 83 ? 4.555 16.078 -2.777 1 98.25 83 PHE A CA 1
ATOM 640 C C . PHE A 1 83 ? 5.062 16.219 -4.207 1 98.25 83 PHE A C 1
ATOM 642 O O . PHE A 1 83 ? 4.305 16.578 -5.109 1 98.25 83 PHE A O 1
ATOM 649 N N . LYS A 1 84 ? 6.254 15.898 -4.512 1 97.56 84 LYS A N 1
ATOM 650 C CA . LYS A 1 84 ? 6.84 16.094 -5.836 1 97.56 84 LYS A CA 1
ATOM 651 C C . LYS A 1 84 ? 6.156 15.203 -6.871 1 97.56 84 LYS A C 1
ATOM 653 O O . LYS A 1 84 ? 6.012 15.594 -8.031 1 97.56 84 LYS A O 1
ATOM 658 N N . ASN A 1 85 ? 5.676 14.055 -6.445 1 97.31 85 ASN A N 1
ATOM 659 C CA . ASN A 1 85 ? 5.086 13.125 -7.402 1 97.31 85 ASN A CA 1
ATOM 660 C C . ASN A 1 85 ? 3.562 13.242 -7.43 1 97.31 85 ASN A C 1
ATOM 662 O O . ASN A 1 85 ? 2.92 12.789 -8.383 1 97.31 85 ASN A O 1
ATOM 666 N N . PHE A 1 86 ? 2.953 13.906 -6.383 1 97.81 86 PHE A N 1
ATOM 667 C CA . PHE A 1 86 ? 1.508 13.773 -6.254 1 97.81 86 PHE A CA 1
ATOM 668 C C . PHE A 1 86 ? 0.855 15.133 -6.031 1 97.81 86 PHE A C 1
ATOM 670 O O . PHE A 1 86 ? -0.328 15.211 -5.695 1 97.81 86 PHE A O 1
ATOM 677 N N . ALA A 1 87 ? 1.482 16.266 -6.199 1 96.56 87 ALA A N 1
ATOM 678 C CA . ALA A 1 87 ? 1.018 17.609 -5.859 1 96.56 87 ALA A CA 1
ATOM 679 C C . ALA A 1 87 ? -0.353 17.891 -6.469 1 96.56 87 ALA A C 1
ATOM 681 O O . ALA A 1 87 ? -1.196 18.531 -5.848 1 96.56 87 ALA A O 1
ATOM 682 N N . ASP A 1 88 ? -0.634 17.375 -7.652 1 96.19 88 ASP A N 1
ATOM 683 C CA . ASP A 1 88 ? -1.882 17.656 -8.359 1 96.19 88 ASP A CA 1
ATOM 684 C C . ASP A 1 88 ? -3.014 16.766 -7.836 1 96.19 88 ASP A C 1
ATOM 686 O O . ASP A 1 88 ? -4.184 17 -8.141 1 96.19 88 ASP A O 1
ATOM 690 N N . TYR A 1 89 ? -2.676 15.82 -6.973 1 97.31 89 TYR A N 1
ATOM 691 C CA . TYR A 1 89 ? -3.652 14.812 -6.59 1 97.31 89 TYR A CA 1
ATOM 692 C C . TYR A 1 89 ? -3.896 14.828 -5.086 1 97.31 89 TYR A C 1
ATOM 694 O O . TYR A 1 89 ? -4.738 14.078 -4.578 1 97.31 89 TYR A O 1
ATOM 702 N N . ILE A 1 90 ? -3.088 15.703 -4.371 1 97.81 90 ILE A N 1
ATOM 703 C CA . ILE A 1 90 ? -3.236 15.758 -2.922 1 97.81 90 ILE A CA 1
ATOM 704 C C . ILE A 1 90 ? -3.309 17.219 -2.463 1 97.81 90 ILE A C 1
ATOM 706 O O . ILE A 1 90 ? -2.914 18.125 -3.197 1 97.81 90 ILE A O 1
ATOM 710 N N . ASN A 1 91 ? -3.926 17.406 -1.34 1 97 91 ASN A N 1
ATOM 711 C CA . ASN A 1 91 ? -3.816 18.609 -0.518 1 97 91 ASN A CA 1
ATOM 712 C C . ASN A 1 91 ? -3.078 18.328 0.789 1 97 91 ASN A C 1
ATOM 714 O O . ASN A 1 91 ? -3.51 17.5 1.583 1 97 91 ASN A O 1
ATOM 718 N N . VAL A 1 92 ? -1.977 19.031 0.982 1 98 92 VAL A N 1
ATOM 719 C CA . VAL A 1 92 ? -1.198 18.797 2.195 1 98 92 VAL A CA 1
ATOM 720 C C . VAL A 1 92 ? -1.442 19.938 3.189 1 98 92 VAL A C 1
ATOM 722 O O . VAL A 1 92 ? -1.257 21.109 2.859 1 98 92 VAL A O 1
ATOM 725 N N . GLU A 1 93 ? -1.869 19.578 4.309 1 97.31 93 GLU A N 1
ATOM 726 C CA . GLU A 1 93 ? -2.037 20.516 5.418 1 97.31 93 GLU A CA 1
ATOM 727 C C . GLU A 1 93 ? -1.067 20.203 6.555 1 97.31 93 GLU A C 1
ATOM 729 O O . GLU A 1 93 ? -1.142 19.141 7.164 1 97.31 93 GLU A O 1
ATOM 734 N N . LEU A 1 94 ? -0.175 21.109 6.809 1 98.38 94 LEU A N 1
ATOM 735 C CA . LEU A 1 94 ? 0.725 20.984 7.949 1 98.38 94 LEU A CA 1
ATOM 736 C C . LEU A 1 94 ? 0.165 21.703 9.172 1 98.38 94 LEU A C 1
ATOM 738 O O . LEU A 1 94 ? -0.306 22.828 9.07 1 98.38 94 LEU A O 1
ATOM 742 N N . VAL A 1 95 ? 0.181 21.047 10.297 1 98.69 95 VAL A N 1
ATOM 743 C CA . VAL A 1 95 ? -0.314 21.609 11.547 1 98.69 95 VAL A CA 1
ATOM 744 C C . VAL A 1 95 ? 0.817 21.672 12.57 1 98.69 95 VAL A C 1
ATOM 746 O O . VAL A 1 95 ? 1.059 20.703 13.297 1 98.69 95 VAL A O 1
ATOM 749 N N . PRO A 1 96 ? 1.472 22.797 12.688 1 98.69 96 PRO A N 1
ATOM 750 C CA . PRO A 1 96 ? 2.617 22.906 13.594 1 98.69 96 PRO A CA 1
ATOM 751 C C . PRO A 1 96 ? 2.205 23.141 15.039 1 98.69 96 PRO A C 1
ATOM 753 O O . PRO A 1 96 ? 1.902 24.281 15.422 1 98.69 96 PRO A O 1
ATOM 756 N N . PHE A 1 97 ? 2.121 22.203 15.867 1 98.25 97 PHE A N 1
ATOM 757 C CA . PHE A 1 97 ? 1.814 22.219 17.297 1 98.25 97 PHE A CA 1
ATOM 758 C C . PHE A 1 97 ? 2.393 21 17.984 1 98.25 97 PHE A C 1
ATOM 760 O O . PHE A 1 97 ? 3.139 21.125 18.969 1 98.25 97 PHE A O 1
ATOM 767 N N . GLY A 1 98 ? 2.023 19.797 17.422 1 96.44 98 GLY A N 1
ATOM 768 C CA . GLY A 1 98 ? 2.57 18.531 17.891 1 96.44 98 GLY A CA 1
ATOM 769 C C . GLY A 1 98 ? 2.189 18.203 19.312 1 96.44 98 GLY A C 1
ATOM 770 O O . GLY A 1 98 ? 1.01 18.234 19.672 1 96.44 98 GLY A O 1
ATOM 771 N N . ASN A 1 99 ? 3.201 17.922 20.094 1 95.12 99 ASN A N 1
ATOM 772 C CA . ASN A 1 99 ? 2.977 17.484 21.469 1 95.12 99 ASN A CA 1
ATOM 773 C C . ASN A 1 99 ? 2.959 18.672 22.438 1 95.12 99 ASN A C 1
ATOM 775 O O . ASN A 1 99 ? 3.006 18.484 23.656 1 95.12 99 ASN A O 1
ATOM 779 N N . ALA A 1 100 ? 2.904 19.875 21.969 1 95.62 100 ALA A N 1
ATOM 780 C CA . ALA A 1 100 ? 2.803 21.047 22.828 1 95.62 100 ALA A CA 1
ATOM 781 C C . ALA A 1 100 ? 1.516 21.016 23.641 1 95.62 100 ALA A C 1
ATOM 783 O O . ALA A 1 100 ? 0.578 20.297 23.312 1 95.62 100 ALA A O 1
ATOM 784 N N . LYS A 1 101 ? 1.544 21.797 24.75 1 95.31 101 LYS A N 1
ATOM 785 C CA . LYS A 1 101 ? 0.391 21.828 25.656 1 95.31 101 LYS A CA 1
ATOM 786 C C . LYS A 1 101 ? 0.036 23.266 26.031 1 95.31 101 LYS A C 1
ATOM 788 O O . LYS A 1 101 ? 0.923 24.094 26.281 1 95.31 101 LYS A O 1
ATOM 793 N N . ILE A 1 102 ? -1.197 23.5 25.984 1 93.75 102 ILE A N 1
ATOM 794 C CA . ILE A 1 102 ? -1.677 24.781 26.5 1 93.75 102 ILE A CA 1
ATOM 795 C C . ILE A 1 102 ? -1.846 24.688 28.016 1 93.75 102 ILE A C 1
ATOM 797 O O . ILE A 1 102 ? -2.594 23.844 28.516 1 93.75 102 ILE A O 1
ATOM 801 N N . GLN A 1 103 ? -1.167 25.516 28.641 1 93.12 103 GLN A N 1
ATOM 802 C CA . GLN A 1 103 ? -1.201 25.531 30.094 1 93.12 103 GLN A CA 1
ATOM 803 C C . GLN A 1 103 ? -2.447 26.234 30.609 1 93.12 103 GLN A C 1
ATOM 805 O O . GLN A 1 103 ? -3.18 26.859 29.844 1 93.12 103 GLN A O 1
ATOM 810 N N . GLU A 1 104 ? -2.639 26.188 31.891 1 93.12 104 GLU A N 1
ATOM 811 C CA . GLU A 1 104 ? -3.814 26.781 32.531 1 93.12 104 GLU A CA 1
ATOM 812 C C . GLU A 1 104 ? -3.855 28.281 32.312 1 93.12 104 GLU A C 1
ATOM 814 O O . GLU A 1 104 ? -4.934 28.875 32.219 1 93.12 104 GLU A O 1
ATOM 819 N N . ASP A 1 105 ? -2.727 28.906 32.312 1 91.56 105 ASP A N 1
ATOM 820 C CA . ASP A 1 105 ? -2.656 30.344 32.188 1 91.56 105 ASP A CA 1
ATOM 821 C C . ASP A 1 105 ? -2.707 30.781 30.703 1 91.56 105 ASP A C 1
ATOM 823 O O . ASP A 1 105 ? -2.547 31.953 30.391 1 91.56 105 ASP A O 1
ATOM 827 N N . GLY A 1 106 ? -2.809 29.797 29.812 1 90.12 106 GLY A N 1
ATOM 828 C CA . GLY A 1 106 ? -2.943 30.109 28.391 1 90.12 106 GLY A CA 1
ATOM 829 C C . GLY A 1 106 ? -1.633 30.016 27.641 1 90.12 106 GLY A C 1
ATOM 830 O O . GLY A 1 106 ? -1.62 30.016 26.406 1 90.12 106 GLY A O 1
ATOM 831 N N . THR A 1 107 ? -0.59 29.938 28.375 1 92.25 107 THR A N 1
ATOM 832 C CA . THR A 1 107 ? 0.704 29.844 27.703 1 92.25 107 THR A CA 1
ATOM 833 C C . THR A 1 107 ? 0.901 28.453 27.125 1 92.25 107 THR A C 1
ATOM 835 O O . THR A 1 107 ? 0.224 27.5 27.516 1 92.25 107 THR A O 1
ATOM 838 N N . ILE A 1 108 ? 1.788 28.375 26.125 1 96 108 ILE A N 1
ATOM 839 C CA . ILE A 1 108 ? 2.037 27.109 25.453 1 96 108 ILE A CA 1
ATOM 840 C C . ILE A 1 108 ? 3.414 26.578 25.859 1 96 108 ILE A C 1
ATOM 842 O O . ILE A 1 108 ? 4.406 27.312 25.797 1 96 108 ILE A O 1
ATOM 846 N N . LYS A 1 109 ? 3.438 25.344 26.344 1 96.5 109 LYS A N 1
ATOM 847 C CA . LYS A 1 109 ? 4.688 24.641 26.625 1 96.5 109 LYS A CA 1
ATOM 848 C C . LYS A 1 109 ? 5.027 23.656 25.516 1 96.5 109 LYS A C 1
ATOM 850 O O . LYS A 1 109 ? 4.223 22.797 25.172 1 96.5 109 LYS A O 1
ATOM 855 N N . CYS A 1 110 ? 6.191 23.812 24.953 1 96.5 110 CYS A N 1
ATOM 856 C CA . CYS A 1 110 ? 6.605 22.969 23.844 1 96.5 110 CYS A CA 1
ATOM 857 C C . CYS A 1 110 ? 7.578 21.891 24.297 1 96.5 110 CYS A C 1
ATOM 859 O O . CYS A 1 110 ? 8.336 22.094 25.25 1 96.5 110 CYS A O 1
ATOM 861 N N . GLN A 1 111 ? 7.574 20.781 23.609 1 92.38 111 GLN A N 1
ATOM 862 C CA . GLN A 1 111 ? 8.375 19.609 23.953 1 92.38 111 GLN A CA 1
ATOM 863 C C . GLN A 1 111 ? 9.867 19.906 23.844 1 92.38 111 GLN A C 1
ATOM 865 O O . GLN A 1 111 ? 10.664 19.453 24.656 1 92.38 111 GLN A O 1
ATOM 870 N N . HIS A 1 112 ? 10.242 20.734 22.797 1 92.75 112 HIS A N 1
ATOM 871 C CA . HIS A 1 112 ? 11.648 21.047 22.562 1 92.75 112 HIS A CA 1
ATOM 872 C C . HIS A 1 112 ? 11.961 22.484 22.969 1 92.75 112 HIS A C 1
ATOM 874 O O . HIS A 1 112 ? 12.758 23.141 22.297 1 92.75 112 HIS A O 1
ATOM 880 N N . GLY A 1 113 ? 11.211 23.016 23.906 1 94.25 113 GLY A N 1
ATOM 881 C CA . GLY A 1 113 ? 11.539 24.312 24.5 1 94.25 113 GLY A CA 1
ATOM 882 C C . GLY A 1 113 ? 10.922 25.484 23.766 1 94.25 113 GLY A C 1
ATOM 883 O O . GLY A 1 113 ? 10.133 25.297 22.844 1 94.25 113 GLY A O 1
ATOM 884 N N . GLU A 1 114 ? 11.344 26.656 24.188 1 96.06 114 GLU A N 1
ATOM 885 C CA . GLU A 1 114 ? 10.75 27.891 23.719 1 96.06 114 GLU A CA 1
ATOM 886 C C . GLU A 1 114 ? 11.031 28.109 22.234 1 96.06 114 GLU A C 1
ATOM 888 O O . GLU A 1 114 ? 10.195 28.672 21.516 1 96.06 114 GLU A O 1
ATOM 893 N N . GLU A 1 115 ? 12.195 27.688 21.781 1 96.62 115 GLU A N 1
ATOM 894 C CA . GLU A 1 115 ? 12.523 27.844 20.375 1 96.62 115 GLU A CA 1
ATOM 895 C C . GLU A 1 115 ? 11.539 27.094 19.484 1 96.62 115 GLU A C 1
ATOM 897 O O . GLU A 1 115 ? 11.125 27.594 18.438 1 96.62 115 GLU A O 1
ATOM 902 N N . GLU A 1 116 ? 11.188 25.875 19.891 1 97.44 116 GLU A N 1
ATOM 903 C CA . GLU A 1 116 ? 10.156 25.125 19.156 1 97.44 116 GLU A CA 1
ATOM 904 C C . GLU A 1 116 ? 8.859 25.922 19.078 1 97.44 116 GLU A C 1
ATOM 906 O O . GLU A 1 116 ? 8.234 26 18.016 1 97.44 116 GLU A O 1
ATOM 911 N N . CYS A 1 117 ? 8.445 26.531 20.219 1 97.94 117 CYS A N 1
ATOM 912 C CA . CYS A 1 117 ? 7.215 27.312 20.25 1 97.94 117 CYS A CA 1
ATOM 913 C C . CYS A 1 117 ? 7.289 28.469 19.266 1 97.94 117 CYS A C 1
ATOM 915 O O . CYS A 1 117 ? 6.328 28.734 18.547 1 97.94 117 CYS A O 1
ATOM 917 N N . SER A 1 118 ? 8.406 29.125 19.234 1 97.62 118 SER A N 1
ATOM 918 C CA . SER A 1 118 ? 8.594 30.266 18.344 1 97.62 118 SER A CA 1
ATOM 919 C C . SER A 1 118 ? 8.523 29.828 16.891 1 97.62 118 SER A C 1
ATOM 921 O O . SER A 1 118 ? 7.887 30.5 16.062 1 97.62 118 SER A O 1
ATOM 923 N N . ILE A 1 119 ? 9.164 28.75 16.562 1 98.5 119 ILE A N 1
ATOM 924 C CA . ILE A 1 119 ? 9.203 28.297 15.188 1 98.5 119 ILE A CA 1
ATOM 925 C C . ILE A 1 119 ? 7.84 27.75 14.773 1 98.5 119 ILE A C 1
ATOM 927 O O . ILE A 1 119 ? 7.395 27.953 13.648 1 98.5 119 ILE A O 1
ATOM 931 N N . ASN A 1 120 ? 7.18 27.016 15.68 1 98.62 120 ASN A N 1
ATOM 932 C CA . ASN A 1 120 ? 5.805 26.609 15.414 1 98.62 120 ASN A CA 1
ATOM 933 C C . ASN A 1 120 ? 4.934 27.797 15.023 1 98.62 120 ASN A C 1
ATOM 935 O O . ASN A 1 120 ? 4.172 27.734 14.062 1 98.62 120 ASN A O 1
ATOM 939 N N . LYS A 1 121 ? 5.023 28.828 15.828 1 98.44 121 LYS A N 1
ATOM 940 C CA . LYS A 1 121 ? 4.254 30.031 15.562 1 98.44 121 LYS A CA 1
ATOM 941 C C . LYS A 1 121 ? 4.609 30.625 14.195 1 98.44 121 LYS A C 1
ATOM 943 O O . LYS A 1 121 ? 3.725 31.016 13.43 1 98.44 121 LYS A O 1
ATOM 948 N N . PHE A 1 122 ? 5.867 30.703 13.883 1 98.69 122 PHE A N 1
ATOM 949 C CA . PHE A 1 122 ? 6.316 31.188 12.578 1 98.69 122 PHE A CA 1
ATOM 950 C C . PHE A 1 122 ? 5.703 30.359 11.461 1 98.69 122 PHE A C 1
ATOM 952 O O . PHE A 1 122 ? 5.184 30.906 10.484 1 98.69 122 PHE A O 1
ATOM 959 N N . GLU A 1 123 ? 5.809 29.016 11.547 1 98.69 123 GLU A N 1
ATOM 960 C CA . GLU A 1 123 ? 5.281 28.125 10.523 1 98.69 123 GLU A CA 1
ATOM 961 C C . GLU A 1 123 ? 3.783 28.328 10.32 1 98.69 123 GLU A C 1
ATOM 963 O O . GLU A 1 123 ? 3.301 28.359 9.188 1 98.69 123 GLU A O 1
ATOM 968 N N . GLY A 1 124 ? 3.072 28.484 11.445 1 98.38 124 GLY A N 1
ATOM 969 C CA . GLY A 1 124 ? 1.659 28.812 11.344 1 98.38 124 GLY A CA 1
ATOM 970 C C . GLY A 1 124 ? 1.396 30.094 10.57 1 98.38 124 GLY A C 1
ATOM 971 O O . GLY A 1 124 ? 0.521 30.125 9.703 1 98.38 124 GLY A O 1
ATOM 972 N N . CYS A 1 125 ? 2.137 31.156 10.914 1 98.69 125 CYS A N 1
ATOM 973 C CA . CYS A 1 125 ? 1.995 32.438 10.25 1 98.69 125 CYS A CA 1
ATOM 974 C C . CYS A 1 125 ? 2.355 32.344 8.773 1 98.69 125 CYS A C 1
ATOM 976 O O . CYS A 1 125 ? 1.67 32.906 7.918 1 98.69 125 CYS A O 1
ATOM 978 N N . PHE A 1 126 ? 3.455 31.594 8.469 1 98.69 126 PHE A N 1
ATOM 979 C CA . PHE A 1 126 ? 3.895 31.438 7.086 1 98.69 126 PHE A CA 1
ATOM 980 C C . PHE A 1 126 ? 2.846 30.688 6.27 1 98.69 126 PHE A C 1
ATOM 982 O O . PHE A 1 126 ? 2.518 31.094 5.152 1 98.69 126 PHE A O 1
ATOM 989 N N . ILE A 1 127 ? 2.281 29.625 6.797 1 98.31 127 ILE A N 1
ATOM 990 C CA . ILE A 1 127 ? 1.233 28.859 6.141 1 98.31 127 ILE A CA 1
ATOM 991 C C . ILE A 1 127 ? 0.043 29.75 5.828 1 98.31 127 ILE A C 1
ATOM 993 O O . ILE A 1 127 ? -0.487 29.734 4.715 1 98.31 127 ILE A O 1
ATOM 997 N N . ASP A 1 128 ? -0.334 30.562 6.777 1 97.31 128 ASP A N 1
ATOM 998 C CA . ASP A 1 128 ? -1.465 31.469 6.605 1 97.31 128 ASP A CA 1
ATOM 999 C C . ASP A 1 128 ? -1.186 32.5 5.512 1 97.31 128 ASP A C 1
ATOM 1001 O O . ASP A 1 128 ? -2.086 32.875 4.754 1 97.31 128 ASP A O 1
ATOM 1005 N N . SER A 1 129 ? -0.001 32.906 5.387 1 97.56 129 SER A N 1
ATOM 1006 C CA . SER A 1 129 ? 0.375 33.969 4.465 1 97.56 129 SER A CA 1
ATOM 1007 C C . SER A 1 129 ? 0.454 33.469 3.031 1 97.56 129 SER A C 1
ATOM 1009 O O . SER A 1 129 ? 0.367 34.25 2.08 1 97.56 129 SER A O 1
ATOM 1011 N N . MET A 1 130 ? 0.767 32.188 2.754 1 94.88 130 MET A N 1
ATOM 1012 C CA . MET A 1 130 ? 0.986 31.594 1.434 1 94.88 130 MET A CA 1
ATOM 1013 C C . MET A 1 130 ? -0.329 31.469 0.673 1 94.88 130 MET A C 1
ATOM 1015 O O . MET A 1 130 ? -0.338 31.422 -0.558 1 94.88 130 MET A O 1
ATOM 1019 N N . ALA A 1 131 ? -1.505 31.703 1.258 1 81.06 131 ALA A N 1
ATOM 1020 C CA . ALA A 1 131 ? -2.832 31.688 0.648 1 81.06 131 ALA A CA 1
ATOM 1021 C C . ALA A 1 131 ? -2.984 30.516 -0.31 1 81.06 131 ALA A C 1
ATOM 1023 O O . ALA A 1 131 ? -3.312 29.391 0.111 1 81.06 131 ALA A O 1
ATOM 1024 N N . ASP A 1 132 ? -2.477 30.641 -1.702 1 84.62 132 ASP A N 1
ATOM 1025 C CA . ASP A 1 132 ? -2.82 29.688 -2.754 1 84.62 132 ASP A CA 1
ATOM 1026 C C . ASP A 1 132 ? -1.644 28.766 -3.064 1 84.62 132 ASP A C 1
ATOM 1028 O O . ASP A 1 132 ? -1.813 27.734 -3.715 1 84.62 132 ASP A O 1
ATOM 1032 N N . GLN A 1 133 ? -0.536 29.125 -2.572 1 89.94 133 GLN A N 1
ATOM 1033 C CA . GLN A 1 133 ? 0.644 28.297 -2.828 1 89.94 133 GLN A CA 1
ATOM 1034 C C . GLN A 1 133 ? 0.964 27.406 -1.635 1 89.94 133 GLN A C 1
ATOM 1036 O O . GLN A 1 133 ? 0.721 27.781 -0.487 1 89.94 133 GLN A O 1
ATOM 1041 N N . SER A 1 134 ? 1.479 26.281 -2.008 1 95.44 134 SER A N 1
ATOM 1042 C CA . SER A 1 134 ? 1.828 25.375 -0.923 1 95.44 134 SER A CA 1
ATOM 1043 C C . SER A 1 134 ? 3.027 25.891 -0.133 1 95.44 134 SER A C 1
ATOM 1045 O O . SER A 1 134 ? 4.059 26.234 -0.714 1 95.44 134 SER A O 1
ATOM 1047 N N . PRO A 1 135 ? 2.961 25.891 1.125 1 97.69 135 PRO A N 1
ATOM 1048 C CA . PRO A 1 135 ? 4.09 26.297 1.968 1 97.69 135 PRO A CA 1
ATOM 1049 C C . PRO A 1 135 ? 5.129 25.188 2.127 1 97.69 135 PRO A C 1
ATOM 1051 O O . PRO A 1 135 ? 6.223 25.422 2.643 1 97.69 135 PRO A O 1
ATOM 1054 N N . LEU A 1 136 ? 4.824 23.984 1.683 1 98 136 LEU A N 1
ATOM 1055 C CA . LEU A 1 136 ? 5.574 22.781 2.029 1 98 136 LEU A CA 1
ATOM 1056 C C . LEU A 1 136 ? 7.008 22.875 1.521 1 98 136 LEU A C 1
ATOM 1058 O O . LEU A 1 136 ? 7.953 22.578 2.256 1 98 136 LEU A O 1
ATOM 1062 N N . PRO A 1 137 ? 7.277 23.359 0.3 1 97.81 137 PRO A N 1
ATOM 1063 C CA . PRO A 1 137 ? 8.664 23.422 -0.158 1 97.81 137 PRO A CA 1
ATOM 1064 C C . PRO A 1 137 ? 9.539 24.297 0.731 1 97.81 137 PRO A C 1
ATOM 1066 O O . PRO A 1 137 ? 10.656 23.906 1.082 1 97.81 137 PRO A O 1
ATOM 1069 N N . THR A 1 138 ? 9.008 25.438 1.082 1 98.38 138 THR A N 1
ATOM 1070 C CA . THR A 1 138 ? 9.773 26.359 1.894 1 98.38 138 THR A CA 1
ATOM 1071 C C . THR A 1 138 ? 9.977 25.828 3.305 1 98.38 138 THR A C 1
ATOM 1073 O O . THR A 1 138 ? 11.078 25.906 3.855 1 98.38 138 THR A O 1
ATOM 1076 N N . LEU A 1 139 ? 8.938 25.234 3.887 1 98.5 139 LEU A N 1
ATOM 1077 C CA . LEU A 1 139 ? 9.047 24.688 5.238 1 98.5 139 LEU A CA 1
ATOM 1078 C C . LEU A 1 139 ? 10.008 23.5 5.27 1 98.5 139 LEU A C 1
ATOM 1080 O O . LEU A 1 139 ? 10.766 23.328 6.23 1 98.5 139 LEU A O 1
ATOM 1084 N N . ALA A 1 140 ? 9.984 22.688 4.262 1 98.12 140 ALA A N 1
ATOM 1085 C CA . ALA A 1 140 ? 10.945 21.594 4.16 1 98.12 140 ALA A CA 1
ATOM 1086 C C . ALA A 1 140 ? 12.375 22.125 4.086 1 98.12 140 ALA A C 1
ATOM 1088 O O . ALA A 1 140 ? 13.281 21.578 4.715 1 98.12 140 ALA A O 1
ATOM 1089 N N . CYS A 1 141 ? 12.586 23.172 3.297 1 98.56 141 CYS A N 1
ATOM 1090 C CA . CYS A 1 141 ? 13.883 23.812 3.191 1 98.56 141 CYS A CA 1
ATOM 1091 C C . CYS A 1 141 ? 14.359 24.297 4.555 1 98.56 141 CYS A C 1
ATOM 1093 O O . CYS A 1 141 ? 15.508 24.047 4.938 1 98.56 141 CYS A O 1
ATOM 1095 N N . ILE A 1 142 ? 13.5 24.953 5.305 1 98.62 142 ILE A N 1
ATOM 1096 C CA . ILE A 1 142 ? 13.859 25.516 6.605 1 98.62 142 ILE A CA 1
ATOM 1097 C C . ILE A 1 142 ? 14.203 24.391 7.574 1 98.62 142 ILE A C 1
ATOM 1099 O O . ILE A 1 142 ? 15.227 24.438 8.25 1 98.62 142 ILE A O 1
ATOM 1103 N N . GLU A 1 143 ? 13.352 23.359 7.598 1 97.69 143 GLU A N 1
ATOM 1104 C CA . GLU A 1 143 ? 13.586 22.234 8.508 1 97.69 143 GLU A CA 1
ATOM 1105 C C . GLU A 1 143 ? 14.883 21.516 8.164 1 97.69 143 GLU A C 1
ATOM 1107 O O . GLU A 1 143 ? 15.602 21.047 9.055 1 97.69 143 GLU A O 1
ATOM 1112 N N . GLU A 1 144 ? 15.148 21.375 6.902 1 97.5 144 GLU A N 1
ATOM 1113 C CA . GLU A 1 144 ? 16.406 20.766 6.48 1 97.5 144 GLU A CA 1
ATOM 1114 C C . GLU A 1 144 ? 17.609 21.562 6.984 1 97.5 144 GLU A C 1
ATOM 1116 O O . GLU A 1 144 ? 18.594 21 7.453 1 97.5 144 GLU A O 1
ATOM 1121 N N . SER A 1 145 ? 17.531 22.875 6.867 1 98.25 145 SER A N 1
ATOM 1122 C CA . SER A 1 145 ? 18.594 23.75 7.355 1 98.25 145 SER A CA 1
ATOM 1123 C C . SER A 1 145 ? 18.766 23.625 8.867 1 98.25 145 SER A C 1
ATOM 1125 O O . SER A 1 145 ? 19.891 23.578 9.367 1 98.25 145 SER A O 1
ATOM 1127 N N . LEU A 1 146 ? 17.656 23.547 9.562 1 97.5 146 LEU A N 1
ATOM 1128 C CA . LEU A 1 146 ? 17.703 23.422 11.016 1 97.5 146 LEU A CA 1
ATOM 1129 C C . LEU A 1 146 ? 18.359 22.094 11.422 1 97.5 146 LEU A C 1
ATOM 1131 O O . LEU A 1 146 ? 19.078 22.031 12.414 1 97.5 146 LEU A O 1
ATOM 1135 N N . GLN A 1 147 ? 18.078 21.078 10.672 1 95.88 147 GLN A N 1
ATOM 1136 C CA . GLN A 1 147 ? 18.719 19.797 10.914 1 95.88 147 GLN A CA 1
ATOM 1137 C C . GLN A 1 147 ? 20.234 19.922 10.82 1 95.88 147 GLN A C 1
ATOM 1139 O O . GLN A 1 147 ? 20.969 19.203 11.516 1 95.88 147 GLN A O 1
ATOM 1144 N N . LYS A 1 148 ? 20.656 20.812 9.961 1 96.75 148 LYS A N 1
ATOM 1145 C CA . LYS A 1 148 ? 22.078 21.047 9.758 1 96.75 148 LYS A CA 1
ATOM 1146 C C . LYS A 1 148 ? 22.609 22.078 10.758 1 96.75 148 LYS A C 1
ATOM 1148 O O . LYS A 1 148 ? 23.719 22.594 10.602 1 96.75 148 LYS A O 1
ATOM 1153 N N . LYS A 1 149 ? 21.797 22.547 11.695 1 96 149 LYS A N 1
ATOM 1154 C CA . LYS A 1 149 ? 22.156 23.422 12.812 1 96 149 LYS A CA 1
ATOM 1155 C C . LYS A 1 149 ? 22.375 24.859 12.336 1 96 149 LYS A C 1
ATOM 1157 O O . LYS A 1 149 ? 23.141 25.609 12.945 1 96 149 LYS A O 1
ATOM 1162 N N . ILE A 1 150 ? 21.828 25.156 11.25 1 97.44 150 ILE A N 1
ATOM 1163 C CA . ILE A 1 150 ? 21.781 26.547 10.836 1 97.44 150 ILE A CA 1
ATOM 1164 C C . ILE A 1 150 ? 20.781 27.312 11.711 1 97.44 150 ILE A C 1
ATOM 1166 O O . ILE A 1 150 ? 19.688 26.812 11.992 1 97.44 150 ILE A O 1
ATOM 1170 N N . GLU A 1 151 ? 21.188 28.469 12.148 1 97.56 151 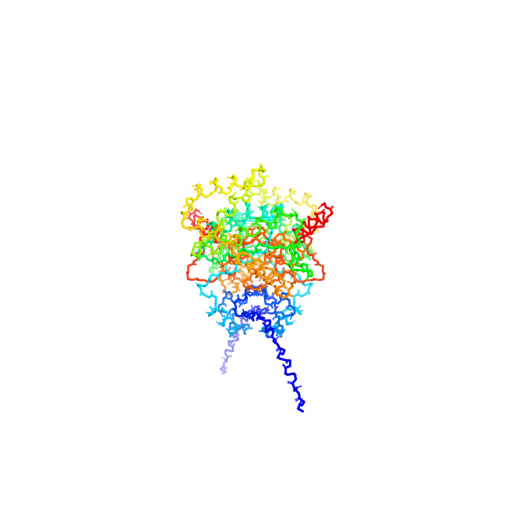GLU A N 1
ATOM 1171 C CA . GLU A 1 151 ? 20.312 29.297 12.992 1 97.56 151 GLU A CA 1
ATOM 1172 C C . GLU A 1 151 ? 19.016 29.625 12.281 1 97.56 151 GLU A C 1
ATOM 1174 O O . GLU A 1 151 ? 19 29.891 11.078 1 97.56 151 GLU A O 1
ATOM 1179 N N . PHE A 1 152 ? 17.938 29.703 13.031 1 98.25 152 PHE A N 1
ATOM 1180 C CA . PHE A 1 152 ? 16.594 29.797 12.5 1 98.25 152 PHE A CA 1
ATOM 1181 C C . PHE A 1 152 ? 16.469 31.016 11.578 1 98.25 152 PHE A C 1
ATOM 1183 O O . PHE A 1 152 ? 15.977 30.891 10.445 1 98.25 152 PHE A O 1
ATOM 1190 N N . ALA A 1 153 ? 16.906 32.156 12.016 1 97.75 153 ALA A N 1
ATOM 1191 C CA . ALA A 1 153 ? 16.781 33.375 11.219 1 97.75 153 ALA A CA 1
ATOM 1192 C C . ALA A 1 153 ? 17.531 33.219 9.891 1 97.75 153 ALA A C 1
ATOM 1194 O O . ALA A 1 153 ? 17.031 33.656 8.852 1 97.75 153 ALA A O 1
ATOM 1195 N N . ASP A 1 154 ? 18.719 32.594 9.938 1 98.44 154 ASP A N 1
ATOM 1196 C CA . ASP A 1 154 ? 19.5 32.375 8.727 1 98.44 154 ASP A CA 1
ATOM 1197 C C . ASP A 1 154 ? 18.812 31.359 7.809 1 98.44 154 ASP A C 1
ATOM 1199 O O . ASP A 1 154 ? 18.812 31.531 6.586 1 98.44 154 ASP A O 1
ATOM 1203 N N . ALA A 1 155 ? 18.266 30.328 8.398 1 98.62 155 ALA A N 1
ATOM 1204 C CA . ALA A 1 155 ? 17.547 29.312 7.633 1 98.62 155 ALA A CA 1
ATOM 1205 C C . ALA A 1 155 ? 16.375 29.922 6.871 1 98.62 155 ALA A C 1
ATOM 1207 O O . ALA A 1 155 ? 16.188 29.656 5.68 1 98.62 155 ALA A O 1
ATOM 1208 N N . VAL A 1 156 ? 15.602 30.781 7.535 1 98.69 156 VAL A N 1
ATOM 1209 C CA . VAL A 1 156 ? 14.453 31.438 6.922 1 98.69 156 VAL A CA 1
ATOM 1210 C C . VAL A 1 156 ? 14.914 32.312 5.762 1 98.69 156 VAL A C 1
ATOM 1212 O O . VAL A 1 156 ? 14.367 32.219 4.656 1 98.69 156 VAL A O 1
ATOM 1215 N N . GLN A 1 157 ? 15.922 33.094 6.031 1 98.19 157 GLN A N 1
ATOM 1216 C CA . GLN A 1 157 ? 16.406 34 5.004 1 98.19 157 GLN A CA 1
ATOM 1217 C C . GLN A 1 157 ? 16.922 33.25 3.783 1 98.19 157 GLN A C 1
ATOM 1219 O O . GLN A 1 157 ? 16.562 33.562 2.648 1 98.19 157 GLN A O 1
ATOM 1224 N N . GLN A 1 158 ? 17.719 32.25 3.979 1 98.44 158 GLN A N 1
ATOM 1225 C CA . GLN A 1 158 ? 18.297 31.453 2.893 1 98.44 158 GLN A CA 1
ATOM 1226 C C . GLN A 1 158 ? 17.188 30.766 2.088 1 98.44 158 GLN A C 1
ATOM 1228 O O . GLN A 1 158 ? 17.234 30.75 0.856 1 98.44 158 GLN A O 1
ATOM 1233 N N . CYS A 1 159 ? 16.172 30.234 2.758 1 98.75 159 CYS A N 1
ATOM 1234 C CA . CYS A 1 159 ? 15.125 29.484 2.082 1 98.75 159 CYS A CA 1
ATOM 1235 C C . CYS A 1 159 ? 14.148 30.422 1.381 1 98.75 159 CYS A C 1
ATOM 1237 O O . CYS A 1 159 ? 13.625 30.094 0.315 1 98.75 159 CYS A O 1
ATOM 1239 N N . PHE A 1 160 ? 13.883 31.578 1.984 1 98.5 160 PHE A N 1
ATOM 1240 C CA . PHE A 1 160 ? 13.062 32.562 1.308 1 98.5 160 PHE A CA 1
ATOM 1241 C C . PHE A 1 160 ? 13.719 33.031 0.01 1 98.5 160 PHE A C 1
ATOM 1243 O O . PHE A 1 160 ? 13.047 33.188 -1.008 1 98.5 160 PHE A O 1
ATOM 1250 N N . GLU A 1 161 ? 15.047 33.219 0.087 1 98.31 161 GLU A N 1
ATOM 1251 C CA . GLU A 1 161 ? 15.789 33.594 -1.109 1 98.31 161 GLU A CA 1
ATOM 1252 C C . GLU A 1 161 ? 15.797 32.469 -2.143 1 98.31 161 GLU A C 1
ATOM 1254 O O . GLU A 1 161 ? 15.492 32.719 -3.316 1 98.31 161 GLU A O 1
ATOM 1259 N N . LYS A 1 162 ? 16.094 31.312 -1.734 1 98.25 162 LYS A N 1
ATOM 1260 C CA . LYS A 1 162 ? 16.203 30.156 -2.611 1 98.25 162 LYS A CA 1
ATOM 1261 C C . LYS A 1 162 ? 14.891 29.891 -3.338 1 98.25 162 LYS A C 1
ATOM 1263 O O . LYS A 1 162 ? 14.891 29.562 -4.527 1 98.25 162 LYS A O 1
ATOM 1268 N N . LEU A 1 163 ? 13.758 30.062 -2.58 1 97.75 163 LEU A N 1
ATOM 1269 C CA . LEU A 1 163 ? 12.461 29.703 -3.148 1 97.75 163 LEU A CA 1
ATOM 1270 C C . LEU A 1 163 ? 11.719 30.953 -3.621 1 97.75 163 LEU A C 1
ATOM 1272 O O . LEU A 1 163 ? 10.539 30.891 -3.975 1 97.75 163 LEU A O 1
ATOM 1276 N N . GLN A 1 164 ? 12.375 32.125 -3.545 1 97.12 164 GLN A N 1
ATOM 1277 C CA . GLN A 1 164 ? 11.891 33.406 -4.074 1 97.12 164 GLN A CA 1
ATOM 1278 C C . GLN A 1 164 ? 10.539 33.781 -3.461 1 97.12 164 GLN A C 1
ATOM 1280 O O . GLN A 1 164 ? 9.594 34.094 -4.18 1 97.12 164 GLN A O 1
ATOM 1285 N N . ILE A 1 165 ? 10.5 33.656 -2.193 1 97.62 165 ILE A N 1
ATOM 1286 C CA . ILE A 1 165 ? 9.305 34.094 -1.467 1 97.62 165 ILE A CA 1
ATOM 1287 C C . ILE A 1 165 ? 9.164 35.594 -1.546 1 97.62 165 ILE A C 1
ATOM 1289 O O . ILE A 1 165 ? 10.078 36.344 -1.16 1 97.62 165 ILE A O 1
ATOM 1293 N N . GLY A 1 166 ? 8.102 36.125 -2.02 1 95.38 166 GLY A N 1
ATOM 1294 C CA . GLY A 1 166 ? 7.883 37.531 -2.264 1 95.38 166 GLY A CA 1
ATOM 1295 C C . GLY A 1 166 ? 7.875 38.375 -0.994 1 95.38 166 GLY A C 1
ATOM 1296 O O . GLY A 1 166 ? 7.535 37.875 0.08 1 95.38 166 GLY A O 1
ATOM 1297 N N . GLY A 1 167 ? 8.148 39.625 -1.128 1 96.25 167 GLY A N 1
ATOM 1298 C CA . GLY A 1 167 ? 8.195 40.531 -0.002 1 96.25 167 GLY A CA 1
ATOM 1299 C C . GLY A 1 167 ? 6.859 40.688 0.703 1 96.25 167 GLY A C 1
ATOM 1300 O O . GLY A 1 167 ? 6.809 40.875 1.919 1 96.25 167 GLY A O 1
ATOM 1301 N N . ASP A 1 168 ? 5.824 40.594 -0.031 1 96.25 168 ASP A N 1
ATOM 1302 C CA . ASP A 1 168 ? 4.496 40.719 0.565 1 96.25 168 ASP A CA 1
ATOM 1303 C C . ASP A 1 168 ? 4.227 39.562 1.535 1 96.25 168 ASP A C 1
ATOM 1305 O O . ASP A 1 168 ? 3.713 39.781 2.635 1 96.25 168 ASP A O 1
ATOM 1309 N N . ILE A 1 169 ? 4.566 38.375 1.104 1 97.44 169 ILE A N 1
ATOM 1310 C CA . ILE A 1 169 ? 4.379 37.188 1.952 1 97.44 169 ILE A CA 1
ATOM 1311 C C . ILE A 1 169 ? 5.254 37.312 3.197 1 97.44 169 ILE A C 1
ATOM 1313 O O . ILE A 1 169 ? 4.812 37 4.305 1 97.44 169 ILE A O 1
ATOM 1317 N N . GLN A 1 170 ? 6.488 37.781 3.014 1 97.5 170 GLN A N 1
ATOM 1318 C CA . GLN A 1 170 ? 7.402 37.938 4.141 1 97.5 170 GLN A CA 1
ATOM 1319 C C . GLN A 1 170 ? 6.855 38.938 5.148 1 97.5 170 GLN A C 1
ATOM 1321 O O . GLN A 1 170 ? 6.871 38.688 6.355 1 97.5 170 GLN A O 1
ATOM 1326 N N . ARG A 1 171 ? 6.32 40.031 4.645 1 97.75 171 ARG A N 1
ATOM 1327 C CA . ARG A 1 171 ? 5.766 41.062 5.508 1 97.75 171 ARG A CA 1
ATOM 1328 C C . ARG A 1 171 ? 4.523 40.562 6.234 1 97.75 171 ARG A C 1
ATOM 1330 O O . ARG A 1 171 ? 4.34 40.844 7.422 1 97.75 171 ARG A O 1
ATOM 1337 N N . LEU A 1 172 ? 3.697 39.875 5.469 1 97.5 172 LEU A N 1
ATOM 1338 C CA . LEU A 1 172 ? 2.5 39.344 6.082 1 97.5 172 LEU A CA 1
ATOM 1339 C C . LEU A 1 172 ? 2.865 38.344 7.188 1 97.5 172 LEU A C 1
ATOM 1341 O O . LEU A 1 172 ? 2.223 38.312 8.242 1 97.5 172 LEU A O 1
ATOM 1345 N N . THR A 1 173 ? 3.861 37.531 6.965 1 98.31 173 THR A N 1
ATOM 1346 C CA . THR A 1 173 ? 4.32 36.562 7.953 1 98.31 173 THR A CA 1
ATOM 1347 C C . THR A 1 173 ? 4.832 37.25 9.203 1 98.31 173 THR A C 1
ATOM 1349 O O . THR A 1 173 ? 4.473 36.875 10.328 1 98.31 173 THR A O 1
ATOM 1352 N N . GLN A 1 174 ? 5.641 38.312 9.031 1 97.81 174 GLN A N 1
ATOM 1353 C CA . GLN A 1 174 ? 6.191 39.094 10.148 1 97.81 174 GLN A CA 1
ATOM 1354 C C . GLN A 1 174 ? 5.09 39.781 10.938 1 97.81 174 GLN A C 1
ATOM 1356 O O . GLN A 1 174 ? 5.117 39.812 12.172 1 97.81 174 GLN A O 1
ATOM 1361 N N . SER A 1 175 ? 4.121 40.344 10.227 1 98.06 175 SER A N 1
ATOM 1362 C CA . SER A 1 175 ? 3 41 10.883 1 98.06 175 SER A CA 1
ATOM 1363 C C . SER A 1 175 ? 2.189 40.031 11.727 1 98.06 175 SER A C 1
ATOM 1365 O O . SER A 1 175 ? 1.75 40.375 12.828 1 98.06 175 SER A O 1
ATOM 1367 N N . CYS A 1 176 ? 2.031 38.906 11.203 1 98.19 176 CYS A N 1
ATOM 1368 C CA . CYS A 1 176 ? 1.315 37.844 11.906 1 98.19 176 CYS A CA 1
ATOM 1369 C C . CYS A 1 176 ? 2.02 37.469 13.203 1 98.19 176 CYS A C 1
ATOM 1371 O O . CYS A 1 176 ? 1.369 37.281 14.234 1 98.19 176 CYS A O 1
ATOM 1373 N N . LEU A 1 177 ? 3.328 37.438 13.234 1 97.75 177 LEU A N 1
ATOM 1374 C CA . LEU A 1 177 ? 4.129 36.969 14.359 1 97.75 177 LEU A CA 1
ATOM 1375 C C . LEU A 1 177 ? 3.957 37.906 15.562 1 97.75 177 LEU A C 1
ATOM 1377 O O . LEU A 1 177 ? 4.035 37.469 16.703 1 97.75 177 LEU A O 1
ATOM 1381 N N . VAL A 1 178 ? 3.664 39.156 15.305 1 95.94 178 VAL A N 1
ATOM 1382 C CA . VAL A 1 178 ? 3.643 40.125 16.391 1 95.94 178 VAL A CA 1
ATOM 1383 C C . VAL A 1 178 ? 2.209 40.594 16.656 1 95.94 178 VAL A C 1
ATOM 1385 O O . VAL A 1 178 ? 1.98 41.562 17.375 1 95.94 178 VAL A O 1
ATOM 1388 N N . SER A 1 179 ? 1.218 39.906 16.062 1 96.88 179 SER A N 1
ATOM 1389 C CA . SER A 1 179 ? -0.191 40.25 16.25 1 96.88 179 SER A CA 1
ATOM 1390 C C . SER A 1 179 ? -0.931 39.125 16.969 1 96.88 179 SER A C 1
ATOM 1392 O O . SER A 1 179 ? -0.338 38.094 17.297 1 96.88 179 SER A O 1
ATOM 1394 N N . LYS A 1 180 ? -2.191 39.344 17.203 1 96.56 180 LYS A N 1
ATOM 1395 C CA . LYS A 1 180 ? -3.043 38.344 17.828 1 96.56 180 LYS A CA 1
ATOM 1396 C C . LYS A 1 180 ? -3.244 37.125 16.922 1 96.56 180 LYS A C 1
ATOM 1398 O O . LYS A 1 180 ? -3.488 36.031 17.391 1 96.56 180 LYS A O 1
ATOM 1403 N N . LEU A 1 181 ? -3.043 37.406 15.688 1 97.5 181 LEU A N 1
ATOM 1404 C CA . LEU A 1 181 ? -3.25 36.344 14.703 1 97.5 181 LEU A CA 1
ATOM 1405 C C . LEU A 1 181 ? -2.301 35.156 14.953 1 97.5 181 LEU A C 1
ATOM 1407 O O . LEU A 1 181 ? -2.703 34 14.859 1 97.5 181 LEU A O 1
ATOM 1411 N N . GLY A 1 182 ? -1.047 35.469 15.219 1 96.94 182 GLY A N 1
ATOM 1412 C CA . GLY A 1 182 ? -0.088 34.406 15.508 1 96.94 182 GLY A CA 1
ATOM 1413 C C . GLY A 1 182 ? -0.53 33.5 16.641 1 96.94 182 GLY A C 1
ATOM 1414 O O . GLY A 1 182 ? -0.422 32.281 16.531 1 96.94 182 GLY A O 1
ATOM 1415 N N . ALA A 1 183 ? -0.991 34.094 17.734 1 95.12 183 ALA A N 1
ATOM 1416 C CA . ALA A 1 183 ? -1.48 33.344 18.875 1 95.12 183 ALA A CA 1
ATOM 1417 C C . ALA A 1 183 ? -2.734 32.531 18.5 1 95.12 183 ALA A C 1
ATOM 1419 O O . ALA A 1 183 ? -2.891 31.391 18.906 1 95.12 183 ALA A O 1
ATOM 1420 N N . ASP A 1 184 ? -3.637 33.156 17.75 1 96.88 184 ASP A N 1
ATOM 1421 C CA . ASP A 1 184 ? -4.867 32.5 17.312 1 96.88 184 ASP A CA 1
ATOM 1422 C C . ASP A 1 184 ? -4.562 31.281 16.469 1 96.88 184 ASP A C 1
ATOM 1424 O O . ASP A 1 184 ? -5.234 30.25 16.578 1 96.88 184 ASP A O 1
ATOM 1428 N N . LEU A 1 185 ? -3.588 31.406 15.609 1 97.75 185 LEU A N 1
ATOM 1429 C CA . LEU A 1 185 ? -3.219 30.297 14.734 1 97.75 185 LEU A CA 1
ATOM 1430 C C . LEU A 1 185 ? -2.641 29.141 15.539 1 97.75 185 LEU A C 1
ATOM 1432 O O . LEU A 1 185 ? -2.855 27.969 15.203 1 97.75 185 LEU A O 1
ATOM 1436 N N . GLN A 1 186 ? -1.885 29.406 16.609 1 97.69 186 GLN A N 1
ATOM 1437 C CA . GLN A 1 186 ? -1.391 28.344 17.484 1 97.69 186 GLN A CA 1
ATOM 1438 C C . GLN A 1 186 ? -2.537 27.672 18.234 1 97.69 186 GLN A C 1
ATOM 1440 O O . GLN A 1 186 ? -2.529 26.453 18.422 1 97.69 186 GLN A O 1
ATOM 1445 N N . THR A 1 187 ? -3.5 28.469 18.672 1 96.81 187 THR A N 1
ATOM 1446 C CA . THR A 1 187 ? -4.688 27.922 19.328 1 96.81 187 THR A CA 1
ATOM 1447 C C . THR A 1 187 ? -5.449 27.016 18.359 1 96.81 187 THR A C 1
ATOM 1449 O O . THR A 1 187 ? -5.891 25.922 18.75 1 96.81 187 THR A O 1
ATOM 1452 N N . LYS A 1 188 ? -5.602 27.453 17.125 1 97.69 188 LYS A N 1
ATOM 1453 C CA . LYS A 1 188 ? -6.254 26.641 16.109 1 97.69 188 LYS A CA 1
ATOM 1454 C C . LYS A 1 188 ? -5.484 25.344 15.859 1 97.69 188 LYS A C 1
ATOM 1456 O O . LYS A 1 188 ? -6.086 24.281 15.719 1 97.69 188 LYS A O 1
ATOM 1461 N N . ALA A 1 189 ? -4.152 25.453 15.727 1 98.44 189 ALA A N 1
ATOM 1462 C CA . ALA A 1 189 ? -3.316 24.266 15.539 1 98.44 189 ALA A CA 1
ATOM 1463 C C . ALA A 1 189 ? -3.484 23.281 16.703 1 98.44 189 ALA A C 1
ATOM 1465 O O . ALA A 1 189 ? -3.564 22.078 16.484 1 98.44 189 ALA A O 1
ATOM 1466 N N . ALA A 1 190 ? -3.508 23.812 17.922 1 98 190 ALA A N 1
ATOM 1467 C CA . ALA A 1 190 ? -3.758 22.984 19.094 1 98 190 ALA A CA 1
ATOM 1468 C C . ALA A 1 190 ? -5.098 22.266 18.984 1 98 190 ALA A C 1
ATOM 1470 O O . ALA A 1 190 ? -5.188 21.062 19.234 1 98 190 ALA A O 1
ATOM 1471 N N . ALA A 1 191 ? -6.121 23.016 18.656 1 97.38 191 ALA A N 1
ATOM 1472 C CA . ALA A 1 191 ? -7.461 22.453 18.531 1 97.38 191 ALA A CA 1
ATOM 1473 C C . ALA A 1 191 ? -7.496 21.359 17.469 1 97.38 191 ALA A C 1
ATOM 1475 O O . ALA A 1 191 ? -8.062 20.297 17.672 1 97.38 191 ALA A O 1
ATOM 1476 N N . THR A 1 192 ? -6.902 21.625 16.281 1 98 192 THR A N 1
ATOM 1477 C CA . THR A 1 192 ? -6.848 20.656 15.211 1 98 192 THR A CA 1
ATOM 1478 C C . THR A 1 192 ? -6.152 19.375 15.68 1 98 192 THR A C 1
ATOM 1480 O O . THR A 1 192 ? -6.645 18.266 15.438 1 98 192 THR A O 1
ATOM 1483 N N . THR A 1 193 ? -5.035 19.531 16.312 1 98.31 193 THR A N 1
ATOM 1484 C CA . THR A 1 193 ? -4.246 18.406 16.797 1 98.31 193 THR A CA 1
ATOM 1485 C C . THR A 1 193 ? -5.043 17.594 17.812 1 98.31 193 THR A C 1
ATOM 1487 O O . THR A 1 193 ? -5.051 16.359 17.75 1 98.31 193 THR A O 1
ATOM 1490 N N . ASN A 1 194 ? -5.742 18.266 18.688 1 96.5 194 ASN A N 1
ATOM 1491 C CA . ASN A 1 194 ? -6.422 17.609 19.797 1 96.5 194 ASN A CA 1
ATOM 1492 C C . ASN A 1 194 ? -7.762 17.031 19.375 1 96.5 194 ASN A C 1
ATOM 1494 O O . ASN A 1 194 ? -8.367 16.234 20.109 1 96.5 194 ASN A O 1
ATOM 1498 N N . ASN A 1 195 ? -8.227 17.375 18.172 1 96.81 195 ASN A N 1
ATOM 1499 C CA . ASN A 1 195 ? -9.57 16.953 17.797 1 96.81 195 ASN A CA 1
ATOM 1500 C C . ASN A 1 195 ? -9.539 15.977 16.625 1 96.81 195 ASN A C 1
ATOM 1502 O O . ASN A 1 195 ? -10.57 15.734 15.984 1 96.81 195 ASN A O 1
ATOM 1506 N N . VAL A 1 196 ? -8.336 15.477 16.297 1 97.69 196 VAL A N 1
ATOM 1507 C CA . VAL A 1 196 ? -8.32 14.453 15.258 1 97.69 196 VAL A CA 1
ATOM 1508 C C . VAL A 1 196 ? -9.164 13.258 15.695 1 97.69 196 VAL A C 1
ATOM 1510 O O . VAL A 1 196 ? -9.312 12.992 16.891 1 97.69 196 VAL A O 1
ATOM 1513 N N . TRP A 1 197 ? -9.758 12.625 14.781 1 96.94 197 TRP A N 1
ATOM 1514 C CA . TRP A 1 197 ? -10.75 11.578 15 1 96.94 197 TRP A CA 1
ATOM 1515 C C . TRP A 1 197 ? -10.555 10.43 14.016 1 96.94 197 TRP A C 1
ATOM 1517 O O . TRP A 1 197 ? -10.148 10.648 12.875 1 96.94 197 TRP A O 1
ATOM 1527 N N . PRO A 1 198 ? -10.75 9.148 14.367 1 97.75 198 PRO A N 1
ATOM 1528 C CA . PRO A 1 198 ? -11.297 8.664 15.641 1 97.75 198 PRO A CA 1
ATOM 1529 C C . PRO A 1 198 ? -10.234 8.484 16.719 1 97.75 198 PRO A C 1
ATOM 1531 O O . PRO A 1 198 ? -10.547 8.453 17.906 1 97.75 198 PRO A O 1
ATOM 1534 N N . GLU A 1 199 ? -8.953 8.281 16.328 1 97.88 199 GLU A N 1
ATOM 1535 C CA . GLU A 1 199 ? -7.898 8.031 17.297 1 97.88 199 GLU A CA 1
ATOM 1536 C C . GLU A 1 199 ? -7.031 9.273 17.516 1 97.88 199 GLU A C 1
ATOM 1538 O O . GLU A 1 199 ? -6.707 9.969 16.547 1 97.88 199 GLU A O 1
ATOM 1543 N N . GLN A 1 200 ? -6.699 9.516 18.719 1 97.62 200 GLN A N 1
ATOM 1544 C CA . GLN A 1 200 ? -5.812 10.625 19.047 1 97.62 200 GLN A CA 1
ATOM 1545 C C . GLN A 1 200 ? -4.375 10.32 18.625 1 97.62 200 GLN A C 1
ATOM 1547 O O . GLN A 1 200 ? -3.996 9.156 18.5 1 97.62 200 GLN A O 1
ATOM 1552 N N . HIS A 1 201 ? -3.629 11.414 18.328 1 97.25 201 HIS A N 1
ATOM 1553 C CA . HIS A 1 201 ? -2.227 11.203 17.984 1 97.25 201 HIS A CA 1
ATOM 1554 C C . HIS A 1 201 ? -1.429 10.711 19.188 1 97.25 201 HIS A C 1
ATOM 1556 O O . HIS A 1 201 ? -1.699 11.109 20.328 1 97.25 201 HIS A O 1
ATOM 1562 N N . LYS A 1 202 ? -0.475 9.914 19 1 95.56 202 LYS A N 1
ATOM 1563 C CA . LYS A 1 202 ? 0.354 9.359 20.062 1 95.56 202 LYS A CA 1
ATOM 1564 C C . LYS A 1 202 ? 1.796 9.852 19.953 1 95.56 202 LYS A C 1
ATOM 1566 O O . LYS A 1 202 ? 2.57 9.734 20.906 1 95.56 202 LYS A O 1
ATOM 1571 N N . PHE A 1 203 ? 2.211 10.312 18.844 1 95.56 203 PHE A N 1
ATOM 1572 C CA . PHE A 1 203 ? 3.508 10.891 18.516 1 95.56 203 PHE A CA 1
ATOM 1573 C C . PHE A 1 203 ? 3.402 11.789 17.281 1 95.56 203 PHE A C 1
ATOM 1575 O O . PHE A 1 203 ? 2.328 11.914 16.703 1 95.56 203 PHE A O 1
ATOM 1582 N N . VAL A 1 204 ? 4.465 12.508 17 1 96.81 204 VAL A N 1
ATOM 1583 C CA . VAL A 1 204 ? 4.539 13.266 15.758 1 96.81 204 VAL A CA 1
ATOM 1584 C C . VAL A 1 204 ? 5.832 12.93 15.023 1 96.81 204 VAL A C 1
ATOM 1586 O O . VAL A 1 204 ? 6.828 12.555 15.648 1 96.81 204 VAL A O 1
ATOM 1589 N N . PRO A 1 205 ? 5.785 12.992 13.672 1 97.69 205 PRO A N 1
ATOM 1590 C CA . PRO A 1 205 ? 4.652 13.383 12.828 1 97.69 205 PRO A CA 1
ATOM 1591 C C . PRO A 1 205 ? 3.514 12.367 12.867 1 97.69 205 PRO A C 1
ATOM 1593 O O . PRO A 1 205 ? 3.756 11.172 13.047 1 97.69 205 PRO A O 1
ATOM 1596 N N . TRP A 1 206 ? 2.287 12.844 12.805 1 98.38 206 TRP A N 1
ATOM 1597 C CA . TRP A 1 206 ? 1.062 12.047 12.766 1 98.38 206 TRP A CA 1
ATOM 1598 C C . TRP A 1 206 ? 0.237 12.383 11.531 1 98.38 206 TRP A C 1
ATOM 1600 O O . TRP A 1 206 ? -0.069 13.555 11.273 1 98.38 206 TRP A O 1
ATOM 1610 N N . ILE A 1 207 ? -0.129 11.359 10.742 1 98.25 207 ILE A N 1
ATOM 1611 C CA . ILE A 1 207 ? -0.793 11.586 9.461 1 98.25 207 ILE A CA 1
ATOM 1612 C C . ILE A 1 207 ? -2.289 11.312 9.609 1 98.25 207 ILE A C 1
ATOM 1614 O O . ILE A 1 207 ? -2.693 10.336 10.234 1 98.25 207 ILE A O 1
ATOM 1618 N N . VAL A 1 208 ? -3.064 12.219 9.102 1 98.44 208 VAL A N 1
ATOM 1619 C CA . VAL A 1 208 ? -4.516 12.109 8.992 1 98.44 208 VAL A CA 1
ATOM 1620 C C . VAL A 1 208 ? -4.934 12.164 7.527 1 98.44 208 VAL A C 1
ATOM 1622 O O . VAL A 1 208 ? -4.562 13.094 6.805 1 98.44 208 VAL A O 1
ATOM 1625 N N . ILE A 1 209 ? -5.684 11.164 7.055 1 98.31 209 ILE A N 1
ATOM 1626 C CA . ILE A 1 209 ? -6.066 11.078 5.648 1 98.31 209 ILE A CA 1
ATOM 1627 C C . ILE A 1 209 ? -7.57 11.312 5.508 1 98.31 209 ILE A C 1
ATOM 1629 O O . ILE A 1 209 ? -8.375 10.57 6.066 1 98.31 209 ILE A O 1
ATOM 1633 N N . ASN A 1 210 ? -7.934 12.359 4.707 1 97.69 210 ASN A N 1
ATOM 1634 C CA . ASN A 1 210 ? -9.336 12.719 4.52 1 97.69 210 ASN A CA 1
ATOM 1635 C C . ASN A 1 210 ? -10.094 12.734 5.844 1 97.69 210 ASN A C 1
ATOM 1637 O O . ASN A 1 210 ? -11.188 12.188 5.945 1 97.69 210 ASN A O 1
ATOM 1641 N N . GLY A 1 211 ? -9.398 13.266 6.855 1 97.31 211 GLY A N 1
ATOM 1642 C CA . GLY A 1 211 ? -10.016 13.5 8.148 1 97.31 211 GLY A CA 1
ATOM 1643 C C . GLY A 1 211 ? -9.961 12.297 9.07 1 97.31 211 GLY A C 1
ATOM 1644 O O . GLY A 1 211 ? -10.414 12.359 10.211 1 97.31 211 GLY A O 1
ATOM 1645 N N . VAL A 1 212 ? -9.383 11.164 8.602 1 97.88 212 VAL A N 1
ATOM 1646 C CA . VAL A 1 212 ? -9.367 9.93 9.383 1 97.88 212 VAL A CA 1
ATOM 1647 C C . VAL A 1 212 ? -8.008 9.766 10.055 1 97.88 212 VAL A C 1
ATOM 1649 O O . VAL A 1 212 ? -6.98 9.688 9.383 1 97.88 212 VAL A O 1
ATOM 1652 N N . SER A 1 213 ? -8.039 9.688 11.344 1 98.38 213 SER A N 1
ATOM 1653 C CA . SER A 1 213 ? -6.855 9.508 12.18 1 98.38 213 SER A CA 1
ATOM 1654 C C . SER A 1 213 ? -6.797 8.102 12.773 1 98.38 213 SER A C 1
ATOM 1656 O O . SER A 1 213 ? -7.621 7.746 13.617 1 98.38 213 SER A O 1
ATOM 1658 N N . LEU A 1 214 ? -5.789 7.332 12.32 1 97.31 214 LEU A N 1
ATOM 1659 C CA . LEU A 1 214 ? -5.656 5.961 12.797 1 97.31 214 LEU A CA 1
ATOM 1660 C C . LEU A 1 214 ? -4.203 5.645 13.148 1 97.31 214 LEU A C 1
ATOM 1662 O O . LEU A 1 214 ? -3.291 6 12.398 1 97.31 214 LEU A O 1
ATOM 1666 N N . THR A 1 215 ? -4.043 4.973 14.273 1 95.88 215 THR A N 1
ATOM 1667 C CA . THR A 1 215 ? -2.715 4.523 14.672 1 95.88 215 THR A CA 1
ATOM 1668 C C . THR A 1 215 ? -2.111 3.613 13.609 1 95.88 215 THR A C 1
ATOM 1670 O O . THR A 1 215 ? -0.928 3.73 13.281 1 95.88 215 THR A O 1
ATOM 1673 N N . SER A 1 216 ? -2.9 2.783 13 1 92.44 216 SER A N 1
ATOM 1674 C CA . SER A 1 216 ? -2.42 1.825 12.008 1 92.44 216 SER A CA 1
ATOM 1675 C C . SER A 1 216 ? -1.878 2.535 10.773 1 92.44 216 SER A C 1
ATOM 1677 O O . SER A 1 216 ? -0.937 2.055 10.141 1 92.44 216 SER A O 1
ATOM 1679 N N . LEU A 1 217 ? -2.406 3.648 10.453 1 95.19 217 LEU A N 1
ATOM 1680 C CA . LEU A 1 217 ? -1.983 4.41 9.281 1 95.19 217 LEU A CA 1
ATOM 1681 C C . LEU A 1 217 ? -0.555 4.918 9.453 1 95.19 217 LEU A C 1
ATOM 1683 O O . LEU A 1 217 ? 0.154 5.129 8.469 1 95.19 217 LEU A O 1
ATOM 1687 N N . GLN A 1 218 ? -0.142 5.09 10.75 1 96.44 218 GLN A N 1
ATOM 1688 C CA . GLN A 1 218 ? 1.166 5.684 11.008 1 96.44 218 GLN A CA 1
ATOM 1689 C C . GLN A 1 218 ? 2.289 4.742 10.586 1 96.44 218 GLN A C 1
ATOM 1691 O O . GLN A 1 218 ? 3.408 5.184 10.312 1 96.44 218 GLN A O 1
ATOM 1696 N N . GLY A 1 219 ? 1.987 3.465 10.5 1 93.5 219 GLY A N 1
ATOM 1697 C CA . GLY A 1 219 ? 2.971 2.492 10.047 1 93.5 219 GLY A CA 1
ATOM 1698 C C . GLY A 1 219 ? 3.279 2.598 8.57 1 93.5 219 GLY A C 1
ATOM 1699 O O . GLY A 1 219 ? 4.258 2.018 8.094 1 93.5 219 GLY A O 1
ATOM 1700 N N . PHE A 1 220 ? 2.52 3.416 7.848 1 95.06 220 PHE A N 1
ATOM 1701 C CA . PHE A 1 220 ? 2.645 3.482 6.395 1 95.06 220 PHE A CA 1
ATOM 1702 C C . PHE A 1 220 ? 3.25 4.812 5.965 1 95.06 220 PHE A C 1
ATOM 1704 O O . PHE A 1 220 ? 3.127 5.211 4.805 1 95.06 220 PHE A O 1
ATOM 1711 N N . GLN A 1 221 ? 3.883 5.57 6.82 1 96.12 221 GLN A N 1
ATOM 1712 C CA . GLN A 1 221 ? 4.379 6.902 6.5 1 96.12 221 GLN A CA 1
ATOM 1713 C C . GLN A 1 221 ? 5.414 6.848 5.375 1 96.12 221 GLN A C 1
ATOM 1715 O O . GLN A 1 221 ? 5.523 7.781 4.578 1 96.12 221 GLN A O 1
ATOM 1720 N N . ASN A 1 222 ? 6.102 5.707 5.254 1 94.69 222 ASN A N 1
ATOM 1721 C CA . ASN A 1 222 ? 7.074 5.566 4.176 1 94.69 222 ASN A CA 1
ATOM 1722 C C . ASN A 1 222 ? 6.449 4.922 2.939 1 94.69 222 ASN A C 1
ATOM 1724 O O . ASN A 1 222 ? 7.109 4.785 1.907 1 94.69 222 ASN A O 1
ATOM 1728 N N . GLU A 1 223 ? 5.172 4.52 3.014 1 96.12 223 GLU A N 1
ATOM 1729 C CA . GLU A 1 223 ? 4.484 3.838 1.921 1 96.12 223 GLU A CA 1
ATOM 1730 C C . GLU A 1 223 ? 3.309 4.66 1.407 1 96.12 223 GLU A C 1
ATOM 1732 O O . GLU A 1 223 ? 2.42 4.133 0.736 1 96.12 223 GLU A O 1
ATOM 1737 N N . ILE A 1 224 ? 3.311 5.938 1.678 1 97.31 224 ILE A N 1
ATOM 1738 C CA . ILE A 1 224 ? 2.205 6.82 1.327 1 97.31 224 ILE A CA 1
ATOM 1739 C C . ILE A 1 224 ? 1.986 6.801 -0.184 1 97.31 224 ILE A C 1
ATOM 1741 O O . ILE A 1 224 ? 0.848 6.719 -0.652 1 97.31 224 ILE A O 1
ATOM 1745 N N . PRO A 1 225 ? 3.064 6.777 -1.04 1 96.94 225 PRO A N 1
ATOM 1746 C CA . PRO A 1 225 ? 2.836 6.73 -2.486 1 96.94 225 PRO A CA 1
ATOM 1747 C C . PRO A 1 225 ? 2.008 5.52 -2.914 1 96.94 225 PRO A C 1
ATOM 1749 O O . PRO A 1 225 ? 1.094 5.652 -3.732 1 96.94 225 PRO A O 1
ATOM 1752 N N . THR A 1 226 ? 2.273 4.367 -2.297 1 95.81 226 THR A N 1
ATOM 1753 C CA . THR A 1 226 ? 1.523 3.162 -2.627 1 95.81 226 THR A CA 1
ATOM 1754 C C . THR A 1 226 ? 0.055 3.316 -2.242 1 95.81 226 THR A C 1
ATOM 1756 O O . THR A 1 226 ? -0.836 2.969 -3.02 1 95.81 226 THR A O 1
ATOM 1759 N N . LEU A 1 227 ? -0.173 3.875 -1.095 1 96.19 227 LEU A N 1
ATOM 1760 C CA . LEU A 1 227 ? -1.541 4.059 -0.621 1 96.19 227 LEU A CA 1
ATOM 1761 C C . LEU A 1 227 ? -2.291 5.055 -1.496 1 96.19 227 LEU A C 1
ATOM 1763 O O . LEU A 1 227 ? -3.459 4.844 -1.826 1 96.19 227 LEU A O 1
ATOM 1767 N N . LEU A 1 228 ? -1.601 6.129 -1.903 1 96.94 228 LEU A N 1
ATOM 1768 C CA . LEU A 1 228 ? -2.229 7.117 -2.773 1 96.94 228 LEU A CA 1
ATOM 1769 C C . LEU A 1 228 ? -2.611 6.496 -4.113 1 96.94 228 LEU A C 1
ATOM 1771 O O . LEU A 1 228 ? -3.678 6.793 -4.656 1 96.94 228 LEU A O 1
ATOM 1775 N N . CYS A 1 229 ? -1.761 5.633 -4.645 1 95.38 229 CYS A N 1
ATOM 1776 C CA . CYS A 1 229 ? -2.062 4.957 -5.898 1 95.38 229 CYS A CA 1
ATOM 1777 C C . CYS A 1 229 ? -3.275 4.043 -5.75 1 95.38 229 CYS A C 1
ATOM 1779 O O . CYS A 1 229 ? -4.055 3.879 -6.691 1 95.38 229 CYS A O 1
ATOM 1781 N N . GLU A 1 230 ? -3.43 3.508 -4.598 1 92.69 230 GLU A N 1
ATOM 1782 C CA . GLU A 1 230 ? -4.57 2.631 -4.336 1 92.69 230 GLU A CA 1
ATOM 1783 C C . GLU A 1 230 ? -5.844 3.438 -4.109 1 92.69 230 GLU A C 1
ATOM 1785 O O . GLU A 1 230 ? -6.93 3.016 -4.512 1 92.69 230 GLU A O 1
ATOM 1790 N N . TRP A 1 231 ? -5.734 4.637 -3.52 1 95.38 231 TRP A N 1
ATOM 1791 C CA . TRP A 1 231 ? -6.883 5.371 -3.004 1 95.38 231 TRP A CA 1
ATOM 1792 C C . TRP A 1 231 ? -7.426 6.34 -4.051 1 95.38 231 TRP A C 1
ATOM 1794 O O . TRP A 1 231 ? -8.625 6.609 -4.094 1 95.38 231 TRP A O 1
ATOM 1804 N N . TYR A 1 232 ? -6.633 6.914 -4.875 1 95.5 232 TYR A N 1
ATOM 1805 C CA . TYR A 1 232 ? -7.047 7.988 -5.77 1 95.5 232 TYR A CA 1
ATOM 1806 C C . TYR A 1 232 ? -7.922 7.457 -6.895 1 95.5 232 TYR A C 1
ATOM 1808 O O . TYR A 1 232 ? -7.645 6.391 -7.453 1 95.5 232 TYR A O 1
ATOM 1816 N N . SER A 1 233 ? -8.938 8.18 -7.184 1 92.5 233 SER A N 1
ATOM 1817 C CA . SER A 1 233 ? -9.828 7.895 -8.305 1 92.5 233 SER A CA 1
ATOM 1818 C C . S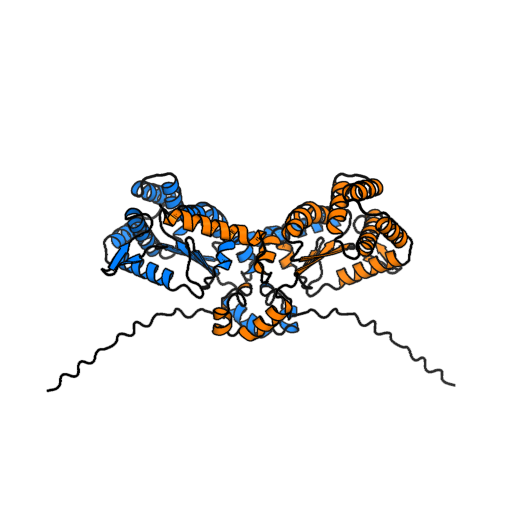ER A 1 233 ? -10.023 9.133 -9.18 1 92.5 233 SER A C 1
ATOM 1820 O O . SER A 1 233 ? -10.422 10.188 -8.695 1 92.5 233 SER A O 1
ATOM 1822 N N . GLY A 1 234 ? -9.711 8.984 -10.383 1 94.38 234 GLY A N 1
ATOM 1823 C CA . GLY A 1 234 ? -9.883 10.094 -11.312 1 94.38 234 GLY A CA 1
ATOM 1824 C C . GLY A 1 234 ? -9.742 9.68 -12.766 1 94.38 234 GLY A C 1
ATOM 1825 O O . GLY A 1 234 ? -9.398 8.531 -13.062 1 94.38 234 GLY A O 1
ATOM 1826 N N . ASP A 1 235 ? -10.078 10.586 -13.664 1 93.5 235 ASP A N 1
ATOM 1827 C CA . ASP A 1 235 ? -10.031 10.344 -15.102 1 93.5 235 ASP A CA 1
ATOM 1828 C C . ASP A 1 235 ? -8.586 10.172 -15.578 1 93.5 235 ASP A C 1
ATOM 1830 O O . ASP A 1 235 ? -8.32 9.398 -16.5 1 93.5 235 ASP A O 1
ATOM 1834 N N . LYS A 1 236 ? -7.773 10.922 -14.938 1 89.31 236 LYS A N 1
ATOM 1835 C CA . LYS A 1 236 ? -6.359 10.844 -15.289 1 89.31 236 LYS A CA 1
ATOM 1836 C C . LYS A 1 236 ? -5.578 10.031 -14.266 1 89.31 236 LYS A C 1
ATOM 1838 O O . LYS A 1 236 ? -5.66 10.297 -13.062 1 89.31 236 LYS A O 1
ATOM 1843 N N . ALA A 1 237 ? -4.887 9.078 -14.742 1 87.5 237 ALA A N 1
ATOM 1844 C CA . ALA A 1 237 ? -4.051 8.273 -13.852 1 87.5 237 ALA A CA 1
ATOM 1845 C C . ALA A 1 237 ? -2.859 9.078 -13.336 1 87.5 237 ALA A C 1
ATOM 1847 O O . ALA A 1 237 ? -2.346 9.953 -14.039 1 87.5 237 ALA A O 1
ATOM 1848 N N . ILE A 1 238 ? -2.473 8.812 -12.125 1 94.19 238 ILE A N 1
ATOM 1849 C CA . ILE A 1 238 ? -1.256 9.406 -11.586 1 94.19 238 ILE A CA 1
ATOM 1850 C C . ILE A 1 238 ? -0.035 8.812 -12.281 1 94.19 238 ILE A C 1
ATOM 1852 O O . ILE A 1 238 ? 0.184 7.598 -12.227 1 94.19 238 ILE A O 1
ATOM 1856 N N . PRO A 1 239 ? 0.759 9.57 -12.953 1 93.75 239 PRO A N 1
ATOM 1857 C CA . PRO A 1 239 ? 1.918 9.031 -13.672 1 93.75 239 PRO A CA 1
ATOM 1858 C C . PRO A 1 239 ? 2.793 8.141 -12.797 1 93.75 239 PRO A C 1
ATOM 1860 O O . PRO A 1 239 ? 3.213 7.062 -13.234 1 93.75 239 PRO A O 1
ATOM 1863 N N . PHE A 1 240 ? 3.031 8.562 -11.562 1 94.12 240 PHE A N 1
ATOM 1864 C CA . PHE A 1 240 ? 3.818 7.77 -10.617 1 94.12 240 PHE A CA 1
ATOM 1865 C C . PHE A 1 240 ? 3.248 6.363 -10.484 1 94.12 240 PHE A C 1
ATOM 1867 O O . PHE A 1 240 ? 3.998 5.391 -10.406 1 94.12 240 PHE A O 1
ATOM 1874 N N . CYS A 1 241 ? 1.965 6.227 -10.477 1 92.88 241 CYS A N 1
ATOM 1875 C CA . CYS A 1 241 ? 1.281 4.969 -10.211 1 92.88 241 CYS A CA 1
ATOM 1876 C C . CYS A 1 241 ? 1.26 4.086 -11.453 1 92.88 241 CYS A C 1
ATOM 1878 O O . CYS A 1 241 ? 1.151 2.863 -11.352 1 92.88 241 CYS A O 1
ATOM 1880 N N . GLU A 1 242 ? 1.271 4.648 -12.562 1 90.5 242 GLU A N 1
ATOM 1881 C CA . GLU A 1 242 ? 1.146 3.926 -13.82 1 90.5 242 GLU A CA 1
ATOM 1882 C C . GLU A 1 242 ? 2.492 3.367 -14.273 1 90.5 242 GLU A C 1
ATOM 1884 O O . GLU A 1 242 ? 2.547 2.479 -15.125 1 90.5 242 GLU A O 1
ATOM 1889 N N . ALA A 1 243 ? 3.488 3.908 -13.711 1 87.44 243 ALA A N 1
ATOM 1890 C CA . ALA A 1 243 ? 4.824 3.57 -14.195 1 87.44 243 ALA A CA 1
ATOM 1891 C C . ALA A 1 243 ? 5.074 2.066 -14.117 1 87.44 243 ALA A C 1
ATOM 1893 O O . ALA A 1 243 ? 5.562 1.457 -15.07 1 87.44 243 ALA A O 1
ATOM 1894 N N . ALA A 1 244 ? 4.695 1.516 -12.977 1 78.5 244 ALA A N 1
ATOM 1895 C CA . ALA A 1 244 ? 4.949 0.09 -12.789 1 78.5 244 ALA A CA 1
ATOM 1896 C C . ALA A 1 244 ? 4.098 -0.75 -13.742 1 78.5 244 ALA A C 1
ATOM 1898 O O . ALA A 1 244 ? 4.586 -1.711 -14.336 1 78.5 244 ALA A O 1
ATOM 1899 N N . LEU A 1 245 ? 2.879 -0.421 -13.938 1 80.88 245 LEU A N 1
ATOM 1900 C CA . LEU A 1 245 ? 1.983 -1.166 -14.812 1 80.88 245 LEU A CA 1
ATOM 1901 C C . LEU A 1 245 ? 2.41 -1.026 -16.266 1 80.88 245 LEU A C 1
ATOM 1903 O O . LEU A 1 245 ? 2.393 -2.004 -17.031 1 80.88 245 LEU A O 1
ATOM 1907 N N . LYS A 1 246 ? 2.801 0.139 -16.656 1 82.31 246 LYS A N 1
ATOM 1908 C CA . LYS A 1 246 ? 3.258 0.377 -18.016 1 82.31 246 LYS A CA 1
ATOM 1909 C C . LYS A 1 246 ? 4.496 -0.454 -18.328 1 82.31 246 LYS A C 1
ATOM 1911 O O . LYS A 1 246 ? 4.633 -0.977 -19.438 1 82.31 246 LYS A O 1
ATOM 1916 N N . LEU A 1 247 ? 5.309 -0.596 -17.359 1 81.5 247 LEU A N 1
ATOM 1917 C CA . LEU A 1 247 ? 6.496 -1.42 -17.547 1 81.5 247 LEU A CA 1
ATOM 1918 C C . LEU A 1 247 ? 6.117 -2.881 -17.766 1 81.5 247 LEU A C 1
ATOM 1920 O O . LEU A 1 247 ? 6.738 -3.572 -18.562 1 81.5 247 LEU A O 1
ATOM 1924 N N . LYS A 1 248 ? 5.082 -3.301 -17.141 1 79.19 248 LYS A N 1
ATOM 1925 C CA . LYS A 1 248 ? 4.625 -4.676 -17.312 1 79.19 248 LYS A CA 1
ATOM 1926 C C . LYS A 1 248 ? 4.07 -4.906 -18.719 1 79.19 248 LYS A C 1
ATOM 1928 O O . LYS A 1 248 ? 4.332 -5.941 -19.328 1 79.19 248 LYS A O 1
ATOM 1933 N N . TYR A 1 249 ? 3.391 -4.008 -19.25 1 79.69 249 TYR A N 1
ATOM 1934 C CA . TYR A 1 249 ? 2.85 -4.09 -20.609 1 79.69 249 TYR A CA 1
ATOM 1935 C C . TYR A 1 249 ? 3.963 -4.059 -21.641 1 79.69 249 TYR A C 1
ATOM 1937 O O . TYR A 1 249 ? 3.934 -4.812 -22.625 1 79.69 249 TYR A O 1
ATOM 1945 N N . LYS A 1 250 ? 4.863 -3.115 -21.438 1 76.81 250 LYS A N 1
ATOM 1946 C CA . LYS A 1 250 ? 5.969 -2.998 -22.375 1 76.81 250 LYS A CA 1
ATOM 1947 C C . LYS A 1 250 ? 6.742 -4.309 -22.484 1 76.81 250 LYS A C 1
ATOM 1949 O O . LYS A 1 250 ? 7.086 -4.746 -23.578 1 76.81 250 LYS A O 1
ATOM 1954 N N . LYS A 1 251 ? 6.879 -4.914 -21.453 1 74.38 251 LYS A N 1
ATOM 1955 C CA . LYS A 1 251 ? 7.617 -6.172 -21.422 1 74.38 251 LYS A CA 1
ATOM 1956 C C . LYS A 1 251 ? 6.805 -7.293 -22.062 1 74.38 251 LYS A C 1
ATOM 1958 O O . LYS A 1 251 ? 7.363 -8.172 -22.734 1 74.38 251 LYS A O 1
ATOM 1963 N N . ALA A 1 252 ? 5.5 -7.234 -21.859 1 70.06 252 ALA A N 1
ATOM 1964 C CA . ALA A 1 252 ? 4.621 -8.25 -22.422 1 70.06 252 ALA A CA 1
ATOM 1965 C C . ALA A 1 252 ? 4.52 -8.102 -23.938 1 70.06 252 ALA A C 1
ATOM 1967 O O . ALA A 1 252 ? 4.43 -9.094 -24.672 1 70.06 252 ALA A O 1
ATOM 1968 N N . SER A 1 253 ? 4.508 -6.965 -24.422 1 58.97 253 SER A N 1
ATOM 1969 C CA . SER A 1 253 ? 4.375 -6.684 -25.844 1 58.97 253 SER A CA 1
ATOM 1970 C C . SER A 1 253 ? 5.645 -7.051 -26.609 1 58.97 253 SER A C 1
ATOM 1972 O O . SER A 1 253 ? 5.582 -7.539 -27.734 1 58.97 253 SER A O 1
ATOM 1974 N N . VAL A 1 254 ? 6.789 -6.641 -26.094 1 52.28 254 VAL A N 1
ATOM 1975 C CA . VAL A 1 254 ? 8.039 -6.93 -26.766 1 52.28 254 VAL A CA 1
ATOM 1976 C C . VAL A 1 254 ? 8.234 -8.438 -26.875 1 52.28 254 VAL A C 1
ATOM 1978 O O . VAL A 1 254 ? 8.867 -8.93 -27.828 1 52.28 254 VAL A O 1
ATOM 1981 N N . ARG A 1 255 ? 7.781 -9.141 -25.875 1 49.78 255 ARG A N 1
ATOM 1982 C CA . ARG A 1 255 ? 8.07 -10.57 -25.812 1 49.78 255 ARG A CA 1
ATOM 1983 C C . ARG A 1 255 ? 7.164 -11.359 -26.75 1 49.78 255 ARG A C 1
ATOM 1985 O O . ARG A 1 255 ? 7.383 -12.555 -26.969 1 49.78 255 ARG A O 1
ATOM 1992 N N . HIS A 1 256 ? 5.848 -10.859 -27.047 1 43.03 256 HIS A N 1
ATOM 1993 C CA . HIS A 1 256 ? 5.059 -11.539 -28.062 1 43.03 256 HIS A CA 1
ATOM 1994 C C . HIS A 1 256 ? 5.805 -11.594 -29.391 1 43.03 256 HIS A C 1
ATOM 1996 O O . HIS A 1 256 ? 5.395 -12.305 -30.312 1 43.03 256 HIS A O 1
ATOM 2002 N N . PHE A 1 257 ? 6.734 -10.75 -29.703 1 36.5 257 PHE A N 1
ATOM 2003 C CA . PHE A 1 257 ? 7.387 -10.75 -31.016 1 36.5 257 PHE A CA 1
ATOM 2004 C C . PHE A 1 257 ? 8.539 -11.75 -31.047 1 36.5 257 PHE A C 1
ATOM 2006 O O . PHE A 1 257 ? 9.109 -12.016 -32.094 1 36.5 257 PHE A O 1
ATOM 2013 N N . PHE A 1 258 ? 9.148 -12.117 -29.984 1 31.59 258 PHE A N 1
ATOM 2014 C CA . PHE A 1 258 ? 10.172 -13.102 -30.297 1 31.59 258 PHE A CA 1
ATOM 2015 C C . PHE A 1 258 ? 9.695 -14.508 -29.969 1 31.59 258 PHE A C 1
ATOM 2017 O O . PHE A 1 258 ? 8.977 -14.711 -28.984 1 31.59 258 PHE A O 1
ATOM 2024 N N . MET B 1 1 ? -36.469 43.031 43.219 1 36.06 1 MET B N 1
ATOM 2025 C CA . MET B 1 1 ? -36.062 43 41.844 1 36.06 1 MET B CA 1
ATOM 2026 C C . MET B 1 1 ? -35 41.938 41.594 1 36.06 1 MET B C 1
ATOM 2028 O O . MET B 1 1 ? -33.875 42.094 42.062 1 36.06 1 MET B O 1
ATOM 2032 N N . LEU B 1 2 ? -35.375 40.688 41.562 1 45.44 2 LEU B N 1
ATOM 2033 C CA . LEU B 1 2 ? -34.594 39.438 41.406 1 45.44 2 LEU B CA 1
ATOM 2034 C C . LEU B 1 2 ? -33.938 39.406 40.031 1 45.44 2 LEU B C 1
ATOM 2036 O O . LEU B 1 2 ? -34.594 39.438 39 1 45.44 2 LEU B O 1
ATOM 2040 N N . ILE B 1 3 ? -32.688 40 39.969 1 48.19 3 ILE B N 1
ATOM 2041 C CA . ILE B 1 3 ? -31.844 39.969 38.781 1 48.19 3 ILE B CA 1
ATOM 2042 C C . ILE B 1 3 ? -31.594 38.5 38.406 1 48.19 3 ILE B C 1
ATOM 2044 O O . ILE B 1 3 ? -31.016 37.75 39.188 1 48.19 3 ILE B O 1
ATOM 2048 N N . ARG B 1 4 ? -32.438 37.906 37.531 1 51.44 4 ARG B N 1
ATOM 2049 C CA . ARG B 1 4 ? -32.188 36.625 36.875 1 51.44 4 ARG B CA 1
ATOM 2050 C C . ARG B 1 4 ? -30.875 36.656 36.094 1 51.44 4 ARG B C 1
ATOM 2052 O O . ARG B 1 4 ? -30.719 37.469 35.156 1 51.44 4 ARG B O 1
ATOM 2059 N N . PHE B 1 5 ? -29.75 36.25 36.688 1 45.84 5 PHE B N 1
ATOM 2060 C CA . PHE B 1 5 ? -28.5 36.031 35.969 1 45.84 5 PHE B CA 1
ATOM 2061 C C . PHE B 1 5 ? -28.672 34.969 34.906 1 45.84 5 PHE B C 1
ATOM 2063 O O . PHE B 1 5 ? -28.969 33.781 35.219 1 45.84 5 PHE B O 1
ATOM 2070 N N . VAL B 1 6 ? -29.125 35.344 33.719 1 46.91 6 VAL B N 1
ATOM 2071 C CA . VAL B 1 6 ? -29.078 34.406 32.594 1 46.91 6 VAL B CA 1
ATOM 2072 C C . VAL B 1 6 ? -27.625 34.094 32.25 1 46.91 6 VAL B C 1
ATOM 2074 O O . VAL B 1 6 ? -26.859 34.969 31.844 1 46.91 6 VAL B O 1
ATOM 2077 N N . VAL B 1 7 ? -27.016 33.094 32.906 1 42 7 VAL B N 1
ATOM 2078 C CA . VAL B 1 7 ? -25.75 32.562 32.438 1 42 7 VAL B CA 1
ATOM 2079 C C . VAL B 1 7 ? -25.891 32 31.016 1 42 7 VAL B C 1
ATOM 2081 O O . VAL B 1 7 ? -26.672 31.078 30.781 1 42 7 VAL B O 1
ATOM 2084 N N . SER B 1 8 ? -25.734 32.875 30.016 1 38.62 8 SER B N 1
ATOM 2085 C CA . SER B 1 8 ? -25.594 32.344 28.672 1 38.62 8 SER B CA 1
ATOM 2086 C C . SER B 1 8 ? -24.438 31.328 28.609 1 38.62 8 SER B C 1
ATOM 2088 O O . SER B 1 8 ? -23.281 31.703 28.812 1 38.62 8 SER B O 1
ATOM 2090 N N . ILE B 1 9 ? -24.688 30.094 28.859 1 39.75 9 ILE B N 1
ATOM 2091 C CA . ILE B 1 9 ? -23.703 29.062 28.547 1 39.75 9 ILE B CA 1
ATOM 2092 C C . ILE B 1 9 ? -23.344 29.125 27.078 1 39.75 9 ILE B C 1
ATOM 2094 O O . ILE B 1 9 ? -24.203 28.906 26.203 1 39.75 9 ILE B O 1
ATOM 2098 N N . LEU B 1 10 ? -22.375 29.906 26.719 1 34.94 10 LEU B N 1
ATOM 2099 C CA . LEU B 1 10 ? -21.781 29.766 25.391 1 34.94 10 LEU B CA 1
ATOM 2100 C C . LEU B 1 10 ? -21.406 28.312 25.125 1 34.94 10 LEU B C 1
ATOM 2102 O O . LEU B 1 10 ? -20.516 27.766 25.766 1 34.94 10 LEU B O 1
ATOM 2106 N N . LEU B 1 11 ? -22.359 27.547 24.719 1 36.03 11 LEU B N 1
ATOM 2107 C CA . LEU B 1 11 ? -21.969 26.266 24.125 1 36.03 11 LEU B CA 1
ATOM 2108 C C . LEU B 1 11 ? -20.938 26.484 23.016 1 36.03 11 LEU B C 1
ATOM 2110 O O . LEU B 1 11 ? -21.266 27.016 21.953 1 36.03 11 LEU B O 1
ATOM 2114 N N . LEU B 1 12 ? -19.719 26.734 23.375 1 36.88 12 LEU B N 1
ATOM 2115 C CA . LEU B 1 12 ? -18.719 26.5 22.344 1 36.88 12 LEU B CA 1
ATOM 2116 C C . LEU B 1 12 ? -19.047 25.234 21.547 1 36.88 12 LEU B C 1
ATOM 2118 O O . LEU B 1 12 ? -18.969 24.125 22.078 1 36.88 12 LEU B O 1
ATOM 2122 N N . GLY B 1 13 ? -19.969 25.359 20.672 1 35.12 13 GLY B N 1
ATOM 2123 C CA . GLY B 1 13 ? -20.094 24.281 19.719 1 35.12 13 GLY B CA 1
ATOM 2124 C C . GLY B 1 13 ? -18.766 23.734 19.25 1 35.12 13 GLY B C 1
ATOM 2125 O O . GLY B 1 13 ? -17.938 24.469 18.688 1 35.12 13 GLY B O 1
ATOM 2126 N N . ALA B 1 14 ? -18.266 22.812 19.953 1 39.22 14 ALA B N 1
ATOM 2127 C CA . ALA B 1 14 ? -17.188 22.031 19.344 1 39.22 14 ALA B CA 1
ATOM 2128 C C . ALA B 1 14 ? -17.438 21.844 17.859 1 39.22 14 ALA B C 1
ATOM 2130 O O . ALA B 1 14 ? -18.469 21.297 17.453 1 39.22 14 ALA B O 1
ATOM 2131 N N . VAL B 1 15 ? -17.094 22.688 17.047 1 42.53 15 VAL B N 1
ATOM 2132 C CA . VAL B 1 15 ? -17.062 22.359 15.625 1 42.53 15 VAL B CA 1
ATOM 2133 C C . VAL B 1 15 ? -16.578 20.938 15.422 1 42.53 15 VAL B C 1
ATOM 2135 O O . VAL B 1 15 ? -15.383 20.656 15.492 1 42.53 15 VAL B O 1
ATOM 2138 N N . ASN B 1 16 ? -17.281 20 15.992 1 45.44 16 ASN B N 1
ATOM 2139 C CA . ASN B 1 16 ? -17 18.641 15.555 1 45.44 16 ASN B CA 1
ATOM 2140 C C . ASN B 1 16 ? -16.938 18.547 14.031 1 45.44 16 ASN B C 1
ATOM 2142 O O . ASN B 1 16 ? -17.953 18.688 13.352 1 45.44 16 ASN B O 1
ATOM 2146 N N . ALA B 1 17 ? -16 19.141 13.406 1 53.47 17 ALA B N 1
ATOM 2147 C CA . ALA B 1 17 ? -15.914 18.938 11.969 1 53.47 17 ALA B CA 1
ATOM 2148 C C . ALA B 1 17 ? -16.359 17.531 11.586 1 53.47 17 ALA B C 1
ATOM 2150 O O . ALA B 1 17 ? -15.773 16.531 12.016 1 53.47 17 ALA B O 1
ATOM 2151 N N . SER B 1 18 ? -17.656 17.344 11.406 1 74.25 18 SER B N 1
ATOM 2152 C CA . SER B 1 18 ? -18.312 16.109 10.984 1 74.25 18 SER B CA 1
ATOM 2153 C C . SER B 1 18 ? -17.547 15.422 9.859 1 74.25 18 SER B C 1
ATOM 2155 O O . SER B 1 18 ? -17.156 16.062 8.891 1 74.25 18 SER B O 1
ATOM 2157 N N . ILE B 1 19 ? -16.953 14.297 10.125 1 87.69 19 ILE B N 1
ATOM 2158 C CA . ILE B 1 19 ? -16.219 13.484 9.164 1 87.69 19 ILE B CA 1
ATOM 2159 C C . ILE B 1 19 ? -17.094 13.258 7.922 1 87.69 19 ILE B C 1
ATOM 2161 O O . ILE B 1 19 ? -18.297 13.078 8.023 1 87.69 19 ILE B O 1
ATOM 2165 N N . ASN B 1 20 ? -16.516 13.531 6.781 1 95.69 20 ASN B N 1
ATOM 2166 C CA . ASN B 1 20 ? -17.156 13.172 5.527 1 95.69 20 ASN B CA 1
ATOM 2167 C C . ASN B 1 20 ? -16.984 11.688 5.203 1 95.69 20 ASN B C 1
ATOM 2169 O O . ASN B 1 20 ? -16 11.305 4.57 1 95.69 20 ASN B O 1
ATOM 2173 N N . CYS B 1 21 ? -17.922 10.914 5.531 1 97.25 21 CYS B N 1
ATOM 2174 C CA . CYS B 1 21 ? -17.859 9.461 5.395 1 97.25 21 CYS B CA 1
ATOM 2175 C C . CYS B 1 21 ? -17.609 9.062 3.943 1 97.25 21 CYS B C 1
ATOM 2177 O O . CYS B 1 21 ? -16.906 8.094 3.672 1 97.25 21 CYS B O 1
ATOM 2179 N N . ASP B 1 22 ? -18.172 9.812 2.996 1 97.31 22 ASP B N 1
ATOM 2180 C CA . ASP B 1 22 ? -18.125 9.438 1.585 1 97.31 22 ASP B CA 1
ATOM 2181 C C . ASP B 1 22 ? -16.719 9.609 1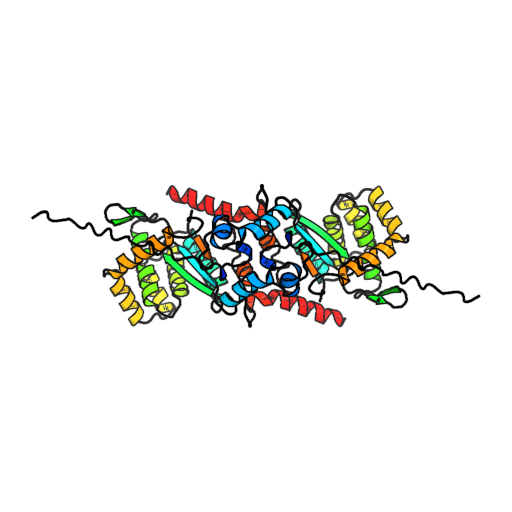.019 1 97.31 22 ASP B C 1
ATOM 2183 O O . ASP B 1 22 ? -16.391 9.039 -0.023 1 97.31 22 ASP B O 1
ATOM 2187 N N . SER B 1 23 ? -15.867 10.352 1.711 1 97.25 23 SER B N 1
ATOM 2188 C CA . SER B 1 23 ? -14.539 10.633 1.178 1 97.25 23 SER B CA 1
ATOM 2189 C C . SER B 1 23 ? -13.484 9.727 1.813 1 97.25 23 SER B C 1
ATOM 2191 O O . SER B 1 23 ? -12.32 9.758 1.426 1 97.25 23 SER B O 1
ATOM 2193 N N . ILE B 1 24 ? -13.898 8.922 2.777 1 97.81 24 ILE B N 1
ATOM 2194 C CA . ILE B 1 24 ? -12.961 8.023 3.434 1 97.81 24 ILE B CA 1
ATOM 2195 C C . ILE B 1 24 ? -12.5 6.949 2.449 1 97.81 24 ILE B C 1
ATOM 2197 O O . ILE B 1 24 ? -13.32 6.309 1.793 1 97.81 24 ILE B O 1
ATOM 2201 N N . PRO B 1 25 ? -11.18 6.785 2.27 1 97.06 25 PRO B N 1
ATOM 2202 C CA . PRO B 1 25 ? -10.727 5.691 1.409 1 97.06 25 PRO B CA 1
ATOM 2203 C C . PRO B 1 25 ? -11.352 4.348 1.789 1 97.06 25 PRO B C 1
ATOM 2205 O O . PRO B 1 25 ? -11.492 4.047 2.977 1 97.06 25 PRO B O 1
ATOM 2208 N N . THR B 1 26 ? -11.68 3.539 0.805 1 97.19 26 THR B N 1
ATOM 2209 C CA . THR B 1 26 ? -12.43 2.309 1.034 1 97.19 26 THR B CA 1
ATOM 2210 C C . THR B 1 26 ? -11.656 1.366 1.95 1 97.19 26 THR B C 1
ATOM 2212 O O . THR B 1 26 ? -12.25 0.657 2.766 1 97.19 26 THR B O 1
ATOM 2215 N N . SER B 1 27 ? -10.344 1.359 1.877 1 96.25 27 SER B N 1
ATOM 2216 C CA . SER B 1 27 ? -9.516 0.468 2.686 1 96.25 27 SER B CA 1
ATOM 2217 C C . SER B 1 27 ? -9.664 0.772 4.172 1 96.25 27 SER B C 1
ATOM 2219 O O . SER B 1 27 ? -9.297 -0.043 5.02 1 96.25 27 SER B O 1
ATOM 2221 N N . LEU B 1 28 ? -10.203 1.95 4.52 1 96.88 28 LEU B N 1
ATOM 2222 C CA . LEU B 1 28 ? -10.281 2.361 5.918 1 96.88 28 LEU B CA 1
ATOM 2223 C C . LEU B 1 28 ? -11.703 2.191 6.453 1 96.88 28 LEU B C 1
ATOM 2225 O O . LEU B 1 28 ? -11.953 2.439 7.637 1 96.88 28 LEU B O 1
ATOM 2229 N N . TRP B 1 29 ? -12.641 1.732 5.637 1 97.62 29 TRP B N 1
ATOM 2230 C CA . TRP B 1 29 ? -14.047 1.626 6.027 1 97.62 29 TRP B CA 1
ATOM 2231 C C . TRP B 1 29 ? -14.203 0.716 7.242 1 97.62 29 TRP B C 1
ATOM 2233 O O . TRP B 1 29 ? -15.008 0.994 8.133 1 97.62 29 TRP B O 1
ATOM 2243 N N . CYS B 1 30 ? -13.43 -0.348 7.293 1 97.44 30 CYS B N 1
ATOM 2244 C CA . CYS B 1 30 ? -13.594 -1.335 8.352 1 97.44 30 CYS B CA 1
ATOM 2245 C C . CYS B 1 30 ? -12.414 -1.304 9.32 1 97.44 30 CYS B C 1
ATOM 2247 O O . CYS B 1 30 ? -12.125 -2.299 9.984 1 97.44 30 CYS B O 1
ATOM 2249 N N . SER B 1 31 ? -11.656 -0.176 9.359 1 95.62 31 SER B N 1
ATOM 2250 C CA . SER B 1 31 ? -10.398 -0.117 10.094 1 95.62 31 SER B CA 1
ATOM 2251 C C . SER B 1 31 ? -10.617 0.305 11.547 1 95.62 31 SER B C 1
ATOM 2253 O O . SER B 1 31 ? -9.711 0.219 12.367 1 95.62 31 SER B O 1
ATOM 2255 N N . ASN B 1 32 ? -11.758 0.771 11.898 1 96.88 32 ASN B N 1
ATOM 2256 C CA . ASN B 1 32 ? -12.062 1.305 13.219 1 96.88 32 ASN B CA 1
ATOM 2257 C C . ASN B 1 32 ? -13.562 1.269 13.508 1 96.88 32 ASN B C 1
ATOM 2259 O O . ASN B 1 32 ? -14.367 1.652 12.664 1 96.88 32 ASN B O 1
ATOM 2263 N N . LYS B 1 33 ? -13.953 0.831 14.727 1 97.25 33 LYS B N 1
ATOM 2264 C CA . LYS B 1 33 ? -15.359 0.642 15.07 1 97.25 33 LYS B CA 1
ATOM 2265 C C . LYS B 1 33 ? -16.109 1.972 15.078 1 97.25 33 LYS B C 1
ATOM 2267 O O . LYS B 1 33 ? -17.281 2.027 14.734 1 97.25 33 LYS B O 1
ATOM 2272 N N . ASP B 1 34 ? -15.5 3.053 15.477 1 97.88 34 ASP B N 1
ATOM 2273 C CA . ASP B 1 34 ? -16.141 4.363 15.469 1 97.88 34 ASP B CA 1
ATOM 2274 C C . ASP B 1 34 ? -16.469 4.805 14.047 1 97.88 34 ASP B C 1
ATOM 2276 O O . ASP B 1 34 ? -17.547 5.359 13.797 1 97.88 34 ASP B O 1
ATOM 2280 N N . ILE B 1 35 ? -15.555 4.555 13.094 1 97.81 35 ILE B N 1
ATOM 2281 C CA . ILE B 1 35 ? -15.805 4.859 11.688 1 97.81 35 ILE B CA 1
ATOM 2282 C C . ILE B 1 35 ? -16.984 4.035 11.18 1 97.81 35 ILE B C 1
ATOM 2284 O O . ILE B 1 35 ? -17.891 4.566 10.547 1 97.81 35 ILE B O 1
ATOM 2288 N N . GLU B 1 36 ? -16.953 2.748 11.492 1 98.06 36 GLU B N 1
ATOM 2289 C CA . GLU B 1 36 ? -18.016 1.848 11.047 1 98.06 36 GLU B CA 1
ATOM 2290 C C . GLU B 1 36 ? -19.391 2.334 11.516 1 98.06 36 GLU B C 1
ATOM 2292 O O . GLU B 1 36 ? -20.328 2.373 10.727 1 98.06 36 GLU B O 1
ATOM 2297 N N . THR B 1 37 ? -19.422 2.691 12.797 1 97.88 37 THR B N 1
ATOM 2298 C CA . THR B 1 37 ? -20.688 3.105 13.398 1 97.88 37 THR B CA 1
ATOM 2299 C C . THR B 1 37 ? -21.141 4.453 12.836 1 97.88 37 THR B C 1
ATOM 2301 O O . THR B 1 37 ? -22.281 4.605 12.398 1 97.88 37 THR B O 1
ATOM 2304 N N . GLN B 1 38 ? -20.25 5.422 12.781 1 97.12 38 GLN B N 1
ATOM 2305 C CA . GLN B 1 38 ? -20.578 6.773 12.336 1 97.12 38 GLN B CA 1
ATOM 2306 C C . GLN B 1 38 ? -20.969 6.789 10.867 1 97.12 38 GLN B C 1
ATOM 2308 O O . GLN B 1 38 ? -21.844 7.562 10.461 1 97.12 38 GLN B O 1
ATOM 2313 N N . CYS B 1 39 ? -20.391 5.922 10.039 1 97.06 39 CYS B N 1
ATOM 2314 C CA . CYS B 1 39 ? -20.562 6 8.594 1 97.06 39 CYS B CA 1
ATOM 2315 C C . CYS B 1 39 ? -21.5 4.898 8.102 1 97.06 39 CYS B C 1
ATOM 2317 O O . CYS B 1 39 ? -21.75 4.789 6.898 1 97.06 39 CYS B O 1
ATOM 2319 N N . GLY B 1 40 ? -21.969 4.023 8.984 1 96.56 40 GLY B N 1
ATOM 2320 C CA . GLY B 1 40 ? -22.938 3.004 8.625 1 96.56 40 GLY B CA 1
ATOM 2321 C C . GLY B 1 40 ? -22.312 1.809 7.922 1 96.56 40 GLY B C 1
ATOM 2322 O O . GLY B 1 40 ? -22.953 1.174 7.082 1 96.56 40 GLY B O 1
ATOM 2323 N N . PHE B 1 41 ? -21.078 1.517 8.219 1 97.44 41 PHE B N 1
ATOM 2324 C CA . PHE B 1 41 ? -20.391 0.41 7.57 1 97.44 41 PHE B CA 1
ATOM 2325 C C . PHE B 1 41 ? -20.469 -0.853 8.422 1 97.44 41 PHE B C 1
ATOM 2327 O O . PHE B 1 41 ? -20.016 -1.919 8 1 97.44 41 PHE B O 1
ATOM 2334 N N . THR B 1 42 ? -21.125 -0.813 9.57 1 97.88 42 THR B N 1
ATOM 2335 C CA . THR B 1 42 ? -21 -1.834 10.609 1 97.88 42 THR B CA 1
ATOM 2336 C C . THR B 1 42 ? -21.391 -3.205 10.062 1 97.88 42 THR B C 1
ATOM 2338 O O . THR B 1 42 ? -20.656 -4.176 10.227 1 97.88 42 THR B O 1
ATOM 2341 N N . GLU B 1 43 ? -22.5 -3.34 9.406 1 97.25 43 GLU B N 1
ATOM 2342 C CA . GLU B 1 43 ? -22.984 -4.641 8.945 1 97.25 43 GLU B CA 1
ATOM 2343 C C . GLU B 1 43 ? -22.047 -5.242 7.906 1 97.25 43 GLU B C 1
ATOM 2345 O O . GLU B 1 43 ? -21.656 -6.406 8.008 1 97.25 43 GLU B O 1
ATOM 2350 N N . LEU B 1 44 ? -21.703 -4.441 6.926 1 96.94 44 LEU B N 1
ATOM 2351 C CA . LEU B 1 44 ? -20.797 -4.891 5.875 1 96.94 44 LEU B CA 1
ATOM 2352 C C . LEU B 1 44 ? -19.453 -5.289 6.461 1 96.94 44 LEU B C 1
ATOM 2354 O O . LEU B 1 44 ? -18.891 -6.316 6.086 1 96.94 44 LEU B O 1
ATOM 2358 N N . CYS B 1 45 ? -18.969 -4.516 7.359 1 97.94 45 CYS B N 1
ATOM 2359 C CA . CYS B 1 45 ? -17.656 -4.773 7.969 1 97.94 45 CYS B CA 1
ATOM 2360 C C . CYS B 1 45 ? -17.703 -6.012 8.852 1 97.94 45 CYS B C 1
ATOM 2362 O O . CYS B 1 45 ? -16.734 -6.754 8.945 1 97.94 45 CYS B O 1
ATOM 2364 N N . ASN B 1 46 ? -18.828 -6.223 9.539 1 98 46 ASN B N 1
ATOM 2365 C CA . ASN B 1 46 ? -18.969 -7.438 10.336 1 98 46 ASN B CA 1
ATOM 2366 C C . ASN B 1 46 ? -18.906 -8.688 9.469 1 98 46 ASN B C 1
ATOM 2368 O O . ASN B 1 46 ? -18.25 -9.664 9.836 1 98 46 ASN B O 1
ATOM 2372 N N . LYS B 1 47 ? -19.547 -8.664 8.312 1 97.81 47 LYS B N 1
ATOM 2373 C CA . LYS B 1 47 ? -19.484 -9.797 7.395 1 97.81 47 LYS B CA 1
ATOM 2374 C C . LYS B 1 47 ? -18.062 -10.031 6.902 1 97.81 47 LYS B C 1
ATOM 2376 O O . LYS B 1 47 ? -17.594 -11.172 6.863 1 97.81 47 LYS B O 1
ATOM 2381 N N . HIS B 1 48 ? -17.406 -8.977 6.551 1 98.06 48 HIS B N 1
ATOM 2382 C CA . HIS B 1 48 ? -16.031 -9.062 6.09 1 98.06 48 HIS B CA 1
ATOM 2383 C C . HIS B 1 48 ? -15.125 -9.633 7.172 1 98.06 48 HIS B C 1
ATOM 2385 O O . HIS B 1 48 ? -14.328 -10.539 6.91 1 98.06 48 HIS B O 1
ATOM 2391 N N . ARG B 1 49 ? -15.242 -9.117 8.375 1 97.25 49 ARG B N 1
ATOM 2392 C CA . ARG B 1 49 ? -14.414 -9.57 9.484 1 97.25 49 ARG B CA 1
ATOM 2393 C C . ARG B 1 49 ? -14.664 -11.047 9.789 1 97.25 49 ARG B C 1
ATOM 2395 O O . ARG B 1 49 ? -13.727 -11.789 10.07 1 97.25 49 ARG B O 1
ATOM 2402 N N . SER B 1 50 ? -15.875 -11.453 9.773 1 97.5 50 SER B N 1
ATOM 2403 C CA . SER B 1 50 ? -16.219 -12.844 10.031 1 97.5 50 SER B CA 1
ATOM 2404 C C . SER B 1 50 ? -15.562 -13.766 9.008 1 97.5 50 SER B C 1
ATOM 2406 O O . SER B 1 50 ? -15.148 -14.883 9.336 1 97.5 50 SER B O 1
ATOM 2408 N N . ALA B 1 51 ? -15.406 -13.297 7.832 1 97.44 51 ALA B N 1
ATOM 2409 C CA . ALA B 1 51 ? -14.883 -14.117 6.746 1 97.44 51 ALA B CA 1
ATOM 2410 C C . ALA B 1 51 ? -13.359 -14.062 6.707 1 97.44 51 ALA B C 1
ATOM 2412 O O . ALA B 1 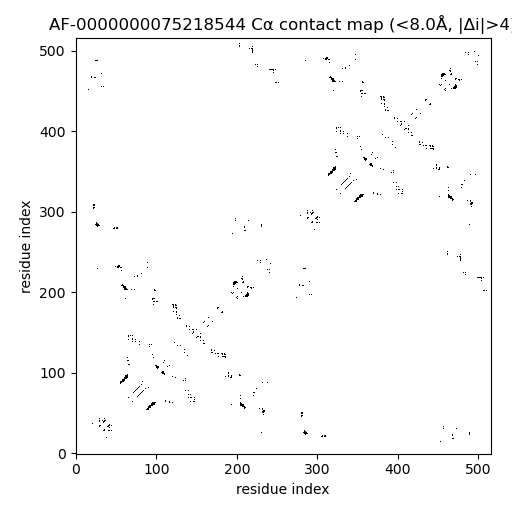51 ? -12.711 -14.984 6.195 1 97.44 51 ALA B O 1
ATOM 2413 N N . THR B 1 52 ? -12.812 -12.992 7.285 1 97.75 52 THR B N 1
ATOM 2414 C CA . THR B 1 52 ? -11.398 -12.773 6.984 1 97.75 52 THR B CA 1
ATOM 2415 C C . THR B 1 52 ? -10.562 -12.805 8.266 1 97.75 52 THR B C 1
ATOM 2417 O O . THR B 1 52 ? -9.344 -12.969 8.211 1 97.75 52 THR B O 1
ATOM 2420 N N . HIS B 1 53 ? -11.156 -12.617 9.422 1 97.25 53 HIS B N 1
ATOM 2421 C CA . HIS B 1 53 ? -10.406 -12.539 10.664 1 97.25 53 HIS B CA 1
ATOM 2422 C C . HIS B 1 53 ? -9.617 -13.82 10.914 1 97.25 53 HIS B C 1
ATOM 2424 O O . HIS B 1 53 ? -10.18 -14.914 10.922 1 97.25 53 HIS B O 1
ATOM 2430 N N . ASN B 1 54 ? -8.289 -13.711 11.078 1 97.62 54 ASN B N 1
ATOM 2431 C CA . ASN B 1 54 ? -7.344 -14.797 11.32 1 97.62 54 ASN B CA 1
ATOM 2432 C C . ASN B 1 54 ? -7.289 -15.766 10.141 1 97.62 54 ASN B C 1
ATOM 2434 O O . ASN B 1 54 ? -6.859 -16.906 10.289 1 97.62 54 ASN B O 1
ATOM 2438 N N . GLN B 1 55 ? -7.824 -15.375 8.992 1 97.81 55 GLN B N 1
ATOM 2439 C CA . GLN B 1 55 ? -7.746 -16.188 7.781 1 97.81 55 GLN B CA 1
ATOM 2440 C C . GLN B 1 55 ? -6.598 -15.727 6.887 1 97.81 55 GLN B C 1
ATOM 2442 O O . GLN B 1 55 ? -6.305 -14.531 6.809 1 97.81 55 GLN B O 1
ATOM 2447 N N . LYS B 1 56 ? -5.969 -16.656 6.211 1 97.62 56 LYS B N 1
ATOM 2448 C CA . LYS B 1 56 ? -4.898 -16.312 5.273 1 97.62 56 LYS B CA 1
ATOM 2449 C C . LYS B 1 56 ? -5.453 -15.641 4.023 1 97.62 56 LYS B C 1
ATOM 2451 O O . LYS B 1 56 ? -6.555 -15.953 3.578 1 97.62 56 LYS B O 1
ATOM 2456 N N . ILE B 1 57 ? -4.711 -14.719 3.533 1 97.94 57 ILE B N 1
ATOM 2457 C CA . ILE B 1 57 ? -5.031 -14.117 2.242 1 97.94 57 ILE B CA 1
ATOM 2458 C C . ILE B 1 57 ? -4.551 -15.031 1.116 1 97.94 57 ILE B C 1
ATOM 2460 O O . ILE B 1 57 ? -3.406 -15.484 1.124 1 97.94 57 ILE B O 1
ATOM 2464 N N . ASN B 1 58 ? -5.41 -15.336 0.177 1 97.94 58 ASN B N 1
ATOM 2465 C CA . ASN B 1 58 ? -5.051 -16.203 -0.943 1 97.94 58 ASN B CA 1
ATOM 2466 C C . ASN B 1 58 ? -4.449 -15.398 -2.096 1 97.94 58 ASN B C 1
ATOM 2468 O O . ASN B 1 58 ? -5.086 -14.477 -2.615 1 97.94 58 ASN B O 1
ATOM 2472 N N . ILE B 1 59 ? -3.26 -15.711 -2.441 1 98.56 59 ILE B N 1
ATOM 2473 C CA . ILE B 1 59 ? -2.586 -15.109 -3.588 1 98.56 59 ILE B CA 1
ATOM 2474 C C . ILE B 1 59 ? -2.408 -16.156 -4.688 1 98.56 59 ILE B C 1
ATOM 2476 O O . ILE B 1 59 ? -1.598 -17.078 -4.551 1 98.56 59 ILE B O 1
ATOM 2480 N N . THR B 1 60 ? -3.174 -16.047 -5.719 1 98.56 60 THR B N 1
ATOM 2481 C CA . THR B 1 60 ? -3.002 -16.875 -6.902 1 98.56 60 THR B CA 1
ATOM 2482 C C . THR B 1 60 ? -2.154 -16.156 -7.953 1 98.56 60 THR B C 1
ATOM 2484 O O . THR B 1 60 ? -2.396 -14.992 -8.258 1 98.56 60 THR B O 1
ATOM 2487 N N . VAL B 1 61 ? -1.149 -16.812 -8.414 1 98.81 61 VAL B N 1
ATOM 2488 C CA . VAL B 1 61 ? -0.277 -16.219 -9.422 1 98.81 61 VAL B CA 1
ATOM 2489 C C . VAL B 1 61 ? -0.312 -17.062 -10.695 1 98.81 61 VAL B C 1
ATOM 2491 O O . VAL B 1 61 ? 0.05 -18.234 -10.68 1 98.81 61 VAL B O 1
ATOM 2494 N N . LEU B 1 62 ? -0.828 -16.469 -11.781 1 98.75 62 LEU B N 1
ATOM 2495 C CA . LEU B 1 62 ? -0.726 -17.078 -13.102 1 98.75 62 LEU B CA 1
ATOM 2496 C C . LEU B 1 62 ? 0.672 -16.891 -13.68 1 98.75 62 LEU B C 1
ATOM 2498 O O . LEU B 1 62 ? 1.138 -15.758 -13.836 1 98.75 62 LEU B O 1
ATOM 2502 N N . ILE B 1 63 ? 1.322 -18.016 -13.938 1 98.5 63 ILE B N 1
ATOM 2503 C CA . ILE B 1 63 ? 2.703 -17.953 -14.398 1 98.5 63 ILE B CA 1
ATOM 2504 C C . ILE B 1 63 ? 2.889 -18.891 -15.594 1 98.5 63 ILE B C 1
ATOM 2506 O O . ILE B 1 63 ? 1.946 -19.578 -16.016 1 98.5 63 ILE B O 1
ATOM 2510 N N . GLU B 1 64 ? 4.039 -18.812 -16.188 1 97.94 64 GLU B N 1
ATOM 2511 C CA . GLU B 1 64 ? 4.52 -19.781 -17.188 1 97.94 64 GLU B CA 1
ATOM 2512 C C . GLU B 1 64 ? 6.031 -19.969 -17.094 1 97.94 64 GLU B C 1
ATOM 2514 O O . GLU B 1 64 ? 6.762 -19 -16.812 1 97.94 64 GLU B O 1
ATOM 2519 N N . ALA B 1 65 ? 6.43 -21.156 -17.234 1 96.81 65 ALA B N 1
ATOM 2520 C CA . ALA B 1 65 ? 7.852 -21.484 -17.156 1 96.81 65 ALA B CA 1
ATOM 2521 C C . ALA B 1 65 ? 8.641 -20.75 -18.234 1 96.81 65 ALA B C 1
ATOM 2523 O O . ALA B 1 65 ? 8.094 -20.422 -19.297 1 96.81 65 ALA B O 1
ATOM 2524 N N . LEU B 1 66 ? 9.906 -20.406 -17.938 1 94.75 66 LEU B N 1
ATOM 2525 C CA . LEU B 1 66 ? 10.891 -19.812 -18.844 1 94.75 66 LEU B CA 1
ATOM 2526 C C . LEU B 1 66 ? 10.523 -18.375 -19.188 1 94.75 66 LEU B C 1
ATOM 2528 O O . LEU B 1 66 ? 11.219 -17.719 -19.969 1 94.75 66 LEU B O 1
ATOM 2532 N N . CYS B 1 67 ? 9.453 -17.875 -18.719 1 95.38 67 CYS B N 1
ATOM 2533 C CA . CYS B 1 67 ? 9.102 -16.469 -18.891 1 95.38 67 CYS B CA 1
ATOM 2534 C C . CYS B 1 67 ? 9.961 -15.586 -17.984 1 95.38 67 CYS B C 1
ATOM 2536 O O . CYS B 1 67 ? 9.898 -15.688 -16.766 1 95.38 67 CYS B O 1
ATOM 2538 N N . PRO B 1 68 ? 10.711 -14.695 -18.609 1 95.25 68 PRO B N 1
ATOM 2539 C CA . PRO B 1 68 ? 11.641 -13.891 -17.812 1 95.25 68 PRO B CA 1
ATOM 2540 C C . PRO B 1 68 ? 10.945 -13.102 -16.719 1 95.25 68 PRO B C 1
ATOM 2542 O O . PRO B 1 68 ? 11.453 -13.008 -15.594 1 95.25 68 PRO B O 1
ATOM 2545 N N . ASP B 1 69 ? 9.789 -12.531 -16.969 1 95.31 69 ASP B N 1
ATOM 2546 C CA . ASP B 1 69 ? 9.062 -11.75 -15.977 1 95.31 69 ASP B CA 1
ATOM 2547 C C . ASP B 1 69 ? 8.539 -12.641 -14.859 1 95.31 69 ASP B C 1
ATOM 2549 O O . ASP B 1 69 ? 8.539 -12.25 -13.688 1 95.31 69 ASP B O 1
ATOM 2553 N N . CYS B 1 70 ? 8.078 -13.805 -15.219 1 97 70 CYS B N 1
ATOM 2554 C CA . CYS B 1 70 ? 7.645 -14.758 -14.203 1 97 70 CYS B CA 1
ATOM 2555 C C . CYS B 1 70 ? 8.805 -15.172 -13.32 1 97 70 CYS B C 1
ATOM 2557 O O . CYS B 1 70 ? 8.68 -15.188 -12.094 1 97 70 CYS B O 1
ATOM 2559 N N . GLN B 1 71 ? 9.906 -15.438 -13.961 1 97.38 71 GLN B N 1
ATOM 2560 C CA . GLN B 1 71 ? 11.109 -15.82 -13.227 1 97.38 71 GLN B CA 1
ATOM 2561 C C . GLN B 1 71 ? 11.539 -14.703 -12.273 1 97.38 71 GLN B C 1
ATOM 2563 O O . GLN B 1 71 ? 11.828 -14.953 -11.102 1 97.38 71 GLN B O 1
ATOM 2568 N N . ASN B 1 72 ? 11.555 -13.516 -12.797 1 96.94 72 ASN B N 1
ATOM 2569 C CA . ASN B 1 72 ? 11.961 -12.375 -11.977 1 96.94 72 ASN B CA 1
ATOM 2570 C C . ASN B 1 72 ? 11.023 -12.18 -10.797 1 96.94 72 ASN B C 1
ATOM 2572 O O . ASN B 1 72 ? 11.469 -11.93 -9.672 1 96.94 72 ASN B O 1
ATOM 2576 N N . PHE B 1 73 ? 9.781 -12.242 -11.047 1 97.94 73 PHE B N 1
ATOM 2577 C CA . PHE B 1 73 ? 8.805 -12.047 -9.977 1 97.94 73 PHE B CA 1
ATOM 2578 C C . PHE B 1 73 ? 8.961 -13.117 -8.906 1 97.94 73 PHE B C 1
ATOM 2580 O O . PHE B 1 73 ? 8.961 -12.812 -7.711 1 97.94 73 PHE B O 1
ATOM 2587 N N . LEU B 1 74 ? 9.078 -14.406 -9.305 1 98.06 74 LEU B N 1
ATOM 2588 C CA . LEU B 1 74 ? 9.195 -15.523 -8.367 1 98.06 74 LEU B CA 1
ATOM 2589 C C . LEU B 1 74 ? 10.469 -15.406 -7.547 1 98.06 74 LEU B C 1
ATOM 2591 O O . LEU B 1 74 ? 10.453 -15.602 -6.328 1 98.06 74 LEU B O 1
ATOM 2595 N N . THR B 1 75 ? 11.57 -15.031 -8.156 1 97.94 75 THR B N 1
ATOM 2596 C CA . THR B 1 75 ? 12.883 -15.172 -7.535 1 97.94 75 THR B CA 1
ATOM 2597 C C . THR B 1 75 ? 13.281 -13.883 -6.82 1 97.94 75 THR B C 1
ATOM 2599 O O . THR B 1 75 ? 14.18 -13.891 -5.973 1 97.94 75 THR B O 1
ATOM 2602 N N . LYS B 1 76 ? 12.609 -12.773 -7.137 1 97.81 76 LYS B N 1
ATOM 2603 C CA . LYS B 1 76 ? 13.047 -11.508 -6.543 1 97.81 76 LYS B CA 1
ATOM 2604 C C . LYS B 1 76 ? 11.977 -10.945 -5.613 1 97.81 76 LYS B C 1
ATOM 2606 O O . LYS B 1 76 ? 12.273 -10.125 -4.738 1 97.81 76 LYS B O 1
ATOM 2611 N N . GLN B 1 77 ? 10.75 -11.375 -5.824 1 98.06 77 GLN B N 1
ATOM 2612 C CA . GLN B 1 77 ? 9.68 -10.734 -5.07 1 98.06 77 GLN B CA 1
ATOM 2613 C C . GLN B 1 77 ? 8.852 -11.766 -4.312 1 98.06 77 GLN B C 1
ATOM 2615 O O . GLN B 1 77 ? 8.836 -11.781 -3.08 1 98.06 77 GLN B O 1
ATOM 2620 N N . LEU B 1 78 ? 8.273 -12.734 -5 1 98.62 78 LEU B N 1
ATOM 2621 C CA . LEU B 1 78 ? 7.273 -13.602 -4.391 1 98.62 78 LEU B CA 1
ATOM 2622 C C . LEU B 1 78 ? 7.902 -14.477 -3.311 1 98.62 78 LEU B C 1
ATOM 2624 O O . LEU B 1 78 ? 7.398 -14.539 -2.186 1 98.62 78 LEU B O 1
ATOM 2628 N N . TYR B 1 79 ? 9 -15.102 -3.588 1 98.44 79 TYR B N 1
ATOM 2629 C CA . TYR B 1 79 ? 9.586 -16.016 -2.605 1 98.44 79 TYR B CA 1
ATOM 2630 C C . TYR B 1 79 ? 10.406 -15.234 -1.577 1 98.44 79 TYR B C 1
ATOM 2632 O O . TYR B 1 79 ? 10.094 -15.258 -0.383 1 98.44 79 TYR B O 1
ATOM 2640 N N . PRO B 1 80 ? 11.438 -14.445 -1.95 1 98.31 80 PRO B N 1
ATOM 2641 C CA . PRO B 1 80 ? 12.359 -13.891 -0.954 1 98.31 80 PRO B CA 1
ATOM 2642 C C . PRO B 1 80 ? 11.734 -12.758 -0.137 1 98.31 80 PRO B C 1
ATOM 2644 O O . PRO B 1 80 ? 12.195 -12.469 0.969 1 98.31 80 PRO B O 1
ATOM 2647 N N . VAL B 1 81 ? 10.703 -12.102 -0.638 1 97.94 81 VAL B N 1
ATOM 2648 C CA . VAL B 1 81 ? 10.156 -10.945 0.071 1 97.94 81 VAL B CA 1
ATOM 2649 C C . VAL B 1 81 ? 8.781 -11.297 0.644 1 97.94 81 VAL B C 1
ATOM 2651 O O . VAL B 1 81 ? 8.586 -11.258 1.86 1 97.94 81 VAL B O 1
ATOM 2654 N N . VAL B 1 82 ? 7.887 -11.734 -0.188 1 98.5 82 VAL B N 1
ATOM 2655 C CA . VAL B 1 82 ? 6.508 -11.953 0.238 1 98.5 82 VAL B CA 1
ATOM 2656 C C . VAL B 1 82 ? 6.414 -13.234 1.063 1 98.5 82 VAL B C 1
ATOM 2658 O O . VAL B 1 82 ? 6.055 -13.195 2.244 1 98.5 82 VAL B O 1
ATOM 2661 N N . PHE B 1 83 ? 6.789 -14.336 0.497 1 98.19 83 PHE B N 1
ATOM 2662 C CA . PHE B 1 83 ? 6.613 -15.625 1.155 1 98.19 83 PHE B CA 1
ATOM 2663 C C . PHE B 1 83 ? 7.441 -15.695 2.434 1 98.19 83 PHE B C 1
ATOM 2665 O O . PHE B 1 83 ? 6.945 -16.125 3.479 1 98.19 83 PHE B O 1
ATOM 2672 N N . LYS B 1 84 ? 8.633 -15.258 2.465 1 97.5 84 LYS B N 1
ATOM 2673 C CA . LYS B 1 84 ? 9.516 -15.375 3.621 1 97.5 84 LYS B CA 1
ATOM 2674 C C . LYS B 1 84 ? 9 -14.547 4.793 1 97.5 84 LYS B C 1
ATOM 2676 O O . LYS B 1 84 ? 9.156 -14.938 5.953 1 97.5 84 LYS B O 1
ATOM 2681 N N . ASN B 1 85 ? 8.336 -13.453 4.496 1 97.25 85 ASN B N 1
ATOM 2682 C CA . ASN B 1 85 ? 7.887 -12.57 5.57 1 97.25 85 ASN B CA 1
ATOM 2683 C C . ASN B 1 85 ? 6.434 -12.836 5.941 1 97.25 85 ASN B C 1
ATOM 2685 O O . ASN B 1 85 ? 5.98 -12.445 7.02 1 97.25 85 ASN B O 1
ATOM 2689 N N . PHE B 1 86 ? 5.668 -13.578 5.059 1 97.75 86 PHE B N 1
ATOM 2690 C CA . PHE B 1 86 ? 4.227 -13.594 5.262 1 97.75 86 PHE B CA 1
ATOM 2691 C C . PHE B 1 86 ? 3.682 -15.016 5.18 1 97.75 86 PHE B C 1
ATOM 2693 O O . PHE B 1 86 ? 2.467 -15.211 5.121 1 97.75 86 PHE B O 1
ATOM 2700 N N . ALA B 1 87 ? 4.441 -16.062 5.188 1 96.56 87 ALA B N 1
ATOM 2701 C CA . ALA B 1 87 ? 4.055 -17.453 4.949 1 96.56 87 ALA B CA 1
ATOM 2702 C C . ALA B 1 87 ? 2.891 -17.859 5.848 1 96.56 87 ALA B C 1
ATOM 2704 O O . ALA B 1 87 ? 1.998 -18.594 5.426 1 96.56 87 ALA B O 1
ATOM 2705 N N . ASP B 1 88 ? 2.84 -17.359 7.066 1 96.12 88 ASP B N 1
ATOM 2706 C CA . ASP B 1 88 ? 1.817 -17.75 8.031 1 96.12 88 ASP B CA 1
ATOM 2707 C C . ASP B 1 88 ? 0.516 -17 7.793 1 96.12 88 ASP B C 1
ATOM 2709 O O . ASP B 1 88 ? -0.523 -17.328 8.367 1 96.12 88 ASP B O 1
ATOM 2713 N N . TYR B 1 89 ? 0.538 -16.031 6.887 1 97.25 89 TYR B N 1
ATOM 2714 C CA . TYR B 1 89 ? -0.596 -15.117 6.746 1 97.25 89 TYR B CA 1
ATOM 2715 C C . TYR B 1 89 ? -1.171 -15.18 5.336 1 97.25 89 TYR B C 1
ATOM 2717 O O . TYR B 1 89 ? -2.174 -14.523 5.043 1 97.25 89 TYR B O 1
ATOM 2725 N N . ILE B 1 90 ? -0.463 -15.984 4.449 1 97.81 90 ILE B N 1
ATOM 2726 C CA . ILE B 1 90 ? -0.932 -16.062 3.07 1 97.81 90 ILE B CA 1
ATOM 2727 C C . ILE B 1 90 ? -0.961 -17.531 2.625 1 97.81 90 ILE B C 1
ATOM 2729 O O . ILE B 1 90 ? -0.319 -18.391 3.238 1 97.81 90 ILE B O 1
ATOM 2733 N N . ASN B 1 91 ? -1.793 -17.797 1.672 1 97 91 ASN B N 1
ATOM 2734 C CA . ASN B 1 91 ? -1.753 -19 0.832 1 97 91 ASN B CA 1
ATOM 2735 C C . ASN B 1 91 ? -1.362 -18.656 -0.604 1 97 91 ASN B C 1
ATOM 2737 O O . ASN B 1 91 ? -2.047 -17.875 -1.271 1 97 91 ASN B O 1
ATOM 2741 N N . VAL B 1 92 ? -0.266 -19.234 -1.046 1 98 92 VAL B N 1
ATOM 2742 C CA . VAL B 1 92 ? 0.19 -18.953 -2.402 1 98 92 VAL B CA 1
ATOM 2743 C C . VAL B 1 92 ? -0.16 -20.109 -3.326 1 98 92 VAL B C 1
ATOM 2745 O O . VAL B 1 92 ? 0.21 -21.266 -3.061 1 98 92 VAL B O 1
ATOM 2748 N N . GLU B 1 93 ? -0.871 -19.812 -4.316 1 97.25 93 GLU B N 1
ATOM 2749 C CA . GLU B 1 93 ? -1.194 -20.781 -5.367 1 97.25 93 GLU B CA 1
ATOM 2750 C C . GLU B 1 93 ? -0.543 -20.391 -6.691 1 97.25 93 GLU B C 1
ATOM 2752 O O . GLU B 1 93 ? -0.856 -19.344 -7.258 1 97.25 93 GLU B O 1
ATOM 2757 N N . LEU B 1 94 ? 0.36 -21.203 -7.16 1 98.38 94 LEU B N 1
ATOM 2758 C CA . LEU B 1 94 ? 0.961 -21 -8.469 1 98.38 94 LEU B CA 1
ATOM 2759 C C . LEU B 1 94 ? 0.216 -21.781 -9.547 1 98.38 94 LEU B C 1
ATOM 2761 O O . LEU B 1 94 ? -0.097 -22.953 -9.352 1 98.38 94 LEU B O 1
ATOM 2765 N N . VAL B 1 95 ? -0.089 -21.141 -10.633 1 98.69 95 VAL B N 1
ATOM 2766 C CA . VAL B 1 95 ? -0.795 -21.766 -11.75 1 98.69 95 VAL B CA 1
ATOM 2767 C C . VAL B 1 95 ? 0.074 -21.719 -13 1 98.69 95 VAL B C 1
ATOM 2769 O O . VAL B 1 95 ? 0.057 -20.734 -13.742 1 98.69 95 VAL B O 1
ATOM 2772 N N . PRO B 1 96 ? 0.793 -22.781 -13.281 1 98.69 96 PRO B N 1
ATOM 2773 C CA . PRO B 1 96 ? 1.706 -22.781 -14.43 1 98.69 96 PRO B CA 1
ATOM 2774 C C . PRO B 1 96 ? 0.997 -23.078 -15.742 1 98.69 96 PRO B C 1
ATOM 2776 O O . PRO B 1 96 ? 0.726 -24.25 -16.062 1 98.69 96 PRO B O 1
ATOM 2779 N N . PHE B 1 97 ? 0.646 -22.141 -16.531 1 98.25 97 PHE B N 1
ATOM 2780 C CA . PHE B 1 97 ? 0.025 -22.219 -17.844 1 98.25 97 PHE B CA 1
ATOM 2781 C C . PHE B 1 97 ? 0.298 -20.953 -18.641 1 98.25 97 PHE B C 1
ATOM 2783 O O . PHE B 1 97 ? 0.797 -21.016 -19.766 1 98.25 97 PHE B O 1
ATOM 2790 N N . GLY B 1 98 ? -0.05 -19.797 -17.984 1 96.5 98 GLY B N 1
ATOM 2791 C CA . GLY B 1 98 ? 0.244 -18.484 -18.547 1 96.5 98 GLY B CA 1
ATOM 2792 C C . GLY B 1 98 ? -0.486 -18.203 -19.844 1 96.5 98 GLY B C 1
ATOM 2793 O O . GLY B 1 98 ? -1.706 -18.359 -19.922 1 96.5 98 GLY B O 1
ATOM 2794 N N . ASN B 1 99 ? 0.288 -17.828 -20.844 1 95.19 99 ASN B N 1
ATOM 2795 C CA . ASN B 1 99 ? -0.287 -17.438 -22.125 1 95.19 99 ASN B CA 1
ATOM 2796 C C . ASN B 1 99 ? -0.406 -18.641 -23.062 1 95.19 99 ASN B C 1
ATOM 2798 O O . ASN B 1 99 ? -0.661 -18.453 -24.266 1 95.19 99 ASN B O 1
ATOM 2802 N N . ALA B 1 100 ? -0.22 -19.828 -22.609 1 95.69 100 ALA B N 1
ATOM 2803 C CA . ALA B 1 100 ? -0.393 -21.031 -23.438 1 95.69 100 ALA B CA 1
ATOM 2804 C C . ALA B 1 100 ? -1.829 -21.141 -23.938 1 95.69 100 ALA B C 1
ATOM 2806 O O . ALA B 1 100 ? -2.738 -20.516 -23.375 1 95.69 100 ALA B O 1
ATOM 2807 N N . LYS B 1 101 ? -1.98 -21.922 -25.047 1 95.25 101 LYS B N 1
ATOM 2808 C CA . LYS B 1 101 ? -3.299 -22.078 -25.641 1 95.25 101 LYS B CA 1
ATOM 2809 C C . LYS B 1 101 ? -3.584 -23.547 -25.953 1 95.25 101 LYS B C 1
ATOM 2811 O O . LYS B 1 101 ? -2.701 -24.266 -26.422 1 95.25 101 LYS B O 1
ATOM 2816 N N . ILE B 1 102 ? -4.746 -23.891 -25.641 1 93.75 102 ILE B N 1
ATOM 2817 C CA . ILE B 1 102 ? -5.199 -25.219 -26.047 1 93.75 102 ILE B CA 1
ATOM 2818 C C . ILE B 1 102 ? -5.711 -25.172 -27.484 1 93.75 102 ILE B C 1
ATOM 2820 O O . ILE B 1 102 ? -6.629 -24.406 -27.797 1 93.75 102 ILE B O 1
ATOM 2824 N N . GLN B 1 103 ? -5.109 -25.938 -28.25 1 93.12 103 GLN B N 1
ATOM 2825 C CA . GLN B 1 103 ? -5.473 -25.969 -29.672 1 93.12 103 GLN B CA 1
ATOM 2826 C C . GLN B 1 103 ? -6.723 -26.797 -29.891 1 93.12 103 GLN B C 1
ATOM 2828 O O . GLN B 1 103 ? -7.199 -27.484 -28.984 1 93.12 103 GLN B O 1
ATOM 2833 N N . GLU B 1 104 ? -7.211 -26.797 -31.094 1 93.06 104 GLU B N 1
ATOM 2834 C CA . GLU B 1 104 ? -8.438 -27.5 -31.453 1 93.06 104 GLU B CA 1
ATOM 2835 C C . GLU B 1 104 ? -8.281 -29.016 -31.266 1 93.06 104 GLU B C 1
ATOM 2837 O O . GLU B 1 104 ? -9.234 -29.703 -30.922 1 93.06 104 GLU B O 1
ATOM 2842 N N . ASP B 1 105 ? -7.109 -29.5 -31.516 1 91.56 105 ASP B N 1
ATOM 2843 C CA . ASP B 1 105 ? -6.867 -30.938 -31.422 1 91.56 105 ASP B CA 1
ATOM 2844 C C . ASP B 1 105 ? -6.539 -31.344 -29.984 1 91.56 105 ASP B C 1
ATOM 2846 O O . ASP B 1 105 ? -6.191 -32.5 -29.734 1 91.56 105 ASP B O 1
ATOM 2850 N N . GLY B 1 106 ? -6.539 -30.375 -29.078 1 90.06 106 GLY B N 1
ATOM 2851 C CA . GLY B 1 106 ? -6.32 -30.672 -27.672 1 90.06 106 GLY B CA 1
ATOM 2852 C C . GLY B 1 106 ? -4.887 -30.453 -27.234 1 90.06 106 GLY B C 1
ATOM 2853 O O . GLY B 1 106 ? -4.598 -30.438 -26.031 1 90.06 106 GLY B O 1
ATOM 2854 N N . THR B 1 107 ? -4.055 -30.281 -28.188 1 92.38 107 THR B N 1
ATOM 2855 C CA . THR B 1 107 ? -2.66 -30.031 -27.828 1 92.38 107 THR B CA 1
ATOM 2856 C C . THR B 1 107 ? -2.479 -28.625 -27.281 1 92.38 107 THR B C 1
ATOM 2858 O O . THR B 1 107 ? -3.316 -27.75 -27.531 1 92.38 107 THR B O 1
ATOM 2861 N N . ILE B 1 108 ? -1.407 -28.469 -26.5 1 95.94 108 ILE B N 1
ATOM 2862 C CA . ILE B 1 108 ? -1.144 -27.156 -25.906 1 95.94 108 ILE B CA 1
ATOM 2863 C C . ILE B 1 108 ? 0.047 -26.5 -26.594 1 95.94 108 ILE B C 1
ATOM 2865 O O . ILE B 1 108 ? 1.094 -27.125 -26.766 1 95.94 108 ILE B O 1
ATOM 2869 N N . LYS B 1 109 ? -0.166 -25.281 -27.062 1 96.5 109 LYS B N 1
ATOM 2870 C CA . LYS B 1 109 ? 0.908 -24.469 -27.609 1 96.5 109 LYS B CA 1
ATOM 2871 C C . LYS B 1 109 ? 1.396 -23.438 -26.594 1 96.5 109 LYS B C 1
ATOM 2873 O O . LYS B 1 109 ? 0.606 -22.641 -26.078 1 96.5 109 LYS B O 1
ATOM 2878 N N . CYS B 1 110 ? 2.666 -23.453 -26.328 1 96.56 110 CYS B N 1
ATOM 2879 C CA . CYS B 1 110 ? 3.24 -22.562 -25.328 1 96.56 110 CYS B CA 1
ATOM 2880 C C . CYS B 1 110 ? 3.967 -21.406 -25.984 1 96.56 110 CYS B C 1
ATOM 2882 O O . CYS B 1 110 ? 4.508 -21.531 -27.078 1 96.56 110 CYS B O 1
ATOM 2884 N N . GLN B 1 111 ? 4.008 -20.266 -25.297 1 92.31 111 GLN B N 1
ATOM 2885 C CA . GLN B 1 111 ? 4.582 -19.031 -25.812 1 92.31 111 GLN B CA 1
ATOM 2886 C C . GLN B 1 111 ? 6.086 -19.172 -26.031 1 92.31 111 GLN B C 1
ATOM 2888 O O . GLN B 1 111 ? 6.625 -18.641 -27 1 92.31 111 GLN B O 1
ATOM 2893 N N . HIS B 1 112 ? 6.77 -19.953 -25.109 1 92.75 112 HIS B N 1
ATOM 2894 C CA . HIS B 1 112 ? 8.219 -20.125 -25.203 1 92.75 112 HIS B CA 1
ATOM 2895 C C . HIS B 1 112 ? 8.578 -21.531 -25.672 1 92.75 112 HIS B C 1
ATOM 2897 O O . HIS B 1 112 ? 9.57 -22.109 -25.219 1 92.75 112 HIS B O 1
ATOM 2903 N N . GLY B 1 113 ? 7.688 -22.141 -26.422 1 94.19 113 GLY B N 1
ATOM 2904 C CA . GLY B 1 113 ? 7.996 -23.406 -27.094 1 94.19 113 GLY B CA 1
ATOM 2905 C C . GLY B 1 113 ? 7.688 -24.625 -26.25 1 94.19 113 GLY B C 1
ATOM 2906 O O . GLY B 1 113 ? 7.117 -24.5 -25.156 1 94.19 113 GLY B O 1
ATOM 2907 N N . GLU B 1 114 ? 8.125 -25.75 -26.766 1 96.06 114 GLU B N 1
ATOM 2908 C CA . GLU B 1 114 ? 7.781 -27.047 -26.172 1 96.06 114 GLU B CA 1
ATOM 2909 C C . GLU B 1 114 ? 8.406 -27.203 -24.797 1 96.06 114 GLU B C 1
ATOM 2911 O O . GLU B 1 114 ? 7.82 -27.828 -23.906 1 96.06 114 GLU B O 1
ATOM 2916 N N . GLU B 1 115 ? 9.602 -26.672 -24.625 1 96.56 115 GLU B N 1
ATOM 2917 C CA . GLU B 1 115 ? 10.258 -26.781 -23.328 1 96.56 115 GLU B CA 1
ATOM 2918 C C . GLU B 1 115 ? 9.422 -26.125 -22.234 1 96.56 115 GLU B C 1
ATOM 2920 O O . GLU B 1 115 ? 9.32 -26.641 -21.125 1 96.56 115 GLU B O 1
ATOM 2925 N N . GLU B 1 116 ? 8.875 -24.953 -22.531 1 97.5 116 GLU B N 1
ATOM 2926 C CA . GLU B 1 116 ? 7.965 -24.312 -21.594 1 97.5 116 GLU B CA 1
ATOM 2927 C C . GLU B 1 116 ? 6.805 -25.219 -21.219 1 97.5 116 GLU B C 1
ATOM 2929 O O . GLU B 1 116 ? 6.449 -25.344 -20.047 1 97.5 116 GLU B O 1
ATOM 2934 N N . CYS B 1 117 ? 6.199 -25.875 -22.25 1 97.94 117 CYS B N 1
ATOM 2935 C CA . CYS B 1 117 ? 5.082 -26.781 -22 1 97.94 117 CYS B CA 1
ATOM 2936 C C . CYS B 1 117 ? 5.492 -27.906 -21.078 1 97.94 117 CYS B C 1
ATOM 2938 O O . CYS B 1 117 ? 4.758 -28.25 -20.141 1 97.94 117 CYS B O 1
ATOM 2940 N N . SER B 1 118 ? 6.652 -28.453 -21.312 1 97.62 118 SER B N 1
ATOM 2941 C CA . SER B 1 118 ? 7.148 -29.562 -20.5 1 97.62 118 SER B CA 1
ATOM 2942 C C . SER B 1 118 ? 7.371 -29.125 -19.062 1 97.62 118 SER B C 1
ATOM 2944 O O . SER B 1 118 ? 7.008 -29.828 -18.125 1 97.62 118 SER B O 1
ATOM 2946 N N . ILE B 1 119 ? 7.953 -27.984 -18.875 1 98.5 119 ILE B N 1
ATOM 2947 C CA . ILE B 1 119 ? 8.266 -27.5 -17.531 1 98.5 119 ILE B CA 1
ATOM 2948 C C . ILE B 1 119 ? 6.98 -27.094 -16.828 1 98.5 119 ILE B C 1
ATOM 2950 O O . ILE B 1 119 ? 6.824 -27.328 -15.625 1 98.5 119 ILE B O 1
ATOM 2954 N N . ASN B 1 120 ? 6.062 -26.453 -17.547 1 98.62 120 ASN B N 1
ATOM 2955 C CA . ASN B 1 120 ? 4.75 -26.188 -16.969 1 98.62 120 ASN B CA 1
ATOM 2956 C C . ASN B 1 120 ? 4.109 -27.453 -16.406 1 98.62 120 ASN B C 1
ATOM 2958 O O . ASN B 1 120 ? 3.586 -27.438 -15.289 1 98.62 120 ASN B O 1
ATOM 2962 N N . LYS B 1 121 ? 4.121 -28.469 -17.219 1 98.44 121 LYS B N 1
ATOM 2963 C CA . LYS B 1 121 ? 3.557 -29.75 -16.797 1 98.44 121 LYS B CA 1
ATOM 2964 C C . LYS B 1 121 ? 4.27 -30.266 -15.547 1 98.44 121 LYS B C 1
ATOM 2966 O O . LYS B 1 121 ? 3.627 -30.734 -14.609 1 98.44 121 LYS B O 1
ATOM 2971 N N . PHE B 1 122 ? 5.574 -30.234 -15.539 1 98.69 122 PHE B N 1
ATOM 2972 C CA . PHE B 1 122 ? 6.352 -30.641 -14.375 1 98.69 122 PHE B CA 1
ATOM 2973 C C . PHE B 1 122 ? 5.93 -29.859 -13.133 1 98.69 122 PHE B C 1
ATOM 2975 O O . PHE B 1 122 ? 5.699 -30.453 -12.078 1 98.69 122 PHE B O 1
ATOM 2982 N N . GLU B 1 123 ? 5.875 -28.516 -13.234 1 98.69 123 GLU B N 1
ATOM 2983 C CA . GLU B 1 123 ? 5.508 -27.672 -12.102 1 98.69 123 GLU B CA 1
ATOM 2984 C C . GLU B 1 123 ? 4.125 -28.031 -11.57 1 98.69 123 GLU B C 1
ATOM 2986 O O . GLU B 1 123 ? 3.916 -28.094 -10.359 1 98.69 123 GLU B O 1
ATOM 2991 N N . GLY B 1 124 ? 3.193 -28.266 -12.508 1 98.38 124 GLY B N 1
ATOM 2992 C CA . GLY B 1 124 ? 1.879 -28.734 -12.094 1 98.38 124 GLY B CA 1
ATOM 2993 C C . GLY B 1 124 ? 1.929 -30.016 -11.297 1 98.38 124 GLY B C 1
ATOM 2994 O O . GLY B 1 124 ? 1.285 -30.141 -10.25 1 98.38 124 GLY B O 1
ATOM 2995 N N . CYS B 1 125 ? 2.678 -31.016 -11.805 1 98.62 125 CYS B N 1
ATOM 2996 C CA . CYS B 1 125 ? 2.82 -32.312 -11.141 1 98.62 125 CYS B CA 1
ATOM 2997 C C . CYS B 1 125 ? 3.494 -32.156 -9.789 1 98.62 125 CYS B C 1
ATOM 2999 O O . CYS B 1 125 ? 3.082 -32.781 -8.805 1 98.62 125 CYS B O 1
ATOM 3001 N N . PHE B 1 126 ? 4.555 -31.281 -9.727 1 98.69 126 PHE B N 1
ATOM 3002 C CA . PHE B 1 126 ? 5.277 -31.078 -8.477 1 98.69 126 PHE B CA 1
ATOM 3003 C C . PHE B 1 126 ? 4.371 -30.422 -7.434 1 98.69 126 PHE B C 1
ATOM 3005 O O . PHE B 1 126 ? 4.348 -30.859 -6.277 1 98.69 126 PHE B O 1
ATOM 3012 N N . ILE B 1 127 ? 3.596 -29.438 -7.812 1 98.25 127 ILE B N 1
ATOM 3013 C CA . ILE B 1 127 ? 2.65 -28.766 -6.926 1 98.25 127 ILE B CA 1
ATOM 3014 C C . ILE B 1 127 ? 1.661 -29.781 -6.363 1 98.25 127 ILE B C 1
ATOM 3016 O O . ILE B 1 127 ? 1.396 -29.797 -5.156 1 98.25 127 ILE B O 1
ATOM 3020 N N . ASP B 1 128 ? 1.161 -30.625 -7.211 1 97.31 128 ASP B N 1
ATOM 3021 C CA . ASP B 1 128 ? 0.197 -31.641 -6.797 1 97.31 128 ASP B CA 1
ATOM 3022 C C . ASP B 1 128 ? 0.82 -32.625 -5.809 1 97.31 128 ASP B C 1
ATOM 3024 O O . ASP B 1 128 ? 0.157 -33.062 -4.871 1 97.31 128 ASP B O 1
ATOM 3028 N N . SER B 1 129 ? 2.045 -32.906 -5.961 1 97.5 129 SER B N 1
ATOM 3029 C CA . SER B 1 129 ? 2.727 -33.938 -5.16 1 97.5 129 SER B CA 1
ATOM 3030 C C . SER B 1 129 ? 3.076 -33.406 -3.777 1 97.5 129 SER B C 1
ATOM 3032 O O . SER B 1 129 ? 3.285 -34.156 -2.842 1 97.5 129 SER B O 1
ATOM 3034 N N . MET B 1 130 ? 3.307 -32.094 -3.559 1 94.81 130 MET B N 1
ATOM 3035 C CA . MET B 1 130 ? 3.758 -31.469 -2.314 1 94.81 130 MET B CA 1
ATOM 3036 C C . MET B 1 130 ? 2.639 -31.453 -1.277 1 94.81 130 MET B C 1
ATOM 3038 O O . MET B 1 130 ? 2.902 -31.406 -0.075 1 94.81 130 MET B O 1
ATOM 3042 N N . ALA B 1 131 ? 1.402 -31.812 -1.574 1 80.62 131 ALA B N 1
ATOM 3043 C CA . ALA B 1 131 ? 0.245 -31.938 -0.69 1 80.62 131 ALA B CA 1
ATOM 3044 C C . ALA B 1 131 ? 0.196 -30.781 0.303 1 80.62 131 ALA B C 1
ATOM 3046 O O . ALA B 1 131 ? -0.343 -29.703 -0.004 1 80.62 131 ALA B O 1
ATOM 3047 N N . ASP B 1 132 ? 1.034 -30.812 1.541 1 84.56 132 ASP B N 1
ATOM 3048 C CA . ASP B 1 132 ? 0.851 -29.891 2.662 1 84.56 132 ASP B CA 1
ATOM 3049 C C . ASP B 1 132 ? 1.963 -28.844 2.705 1 84.56 132 ASP B C 1
ATOM 3051 O O . ASP B 1 132 ? 1.835 -27.828 3.383 1 84.56 132 ASP B O 1
ATOM 3055 N N . GLN B 1 133 ? 2.967 -29.109 1.973 1 89.75 133 GLN B N 1
ATOM 3056 C CA . GLN B 1 133 ? 4.082 -28.156 1.964 1 89.75 133 GLN B CA 1
ATOM 3057 C C . GLN B 1 133 ? 4.027 -27.25 0.739 1 89.75 133 GLN B C 1
ATOM 3059 O O . GLN B 1 133 ? 3.566 -27.672 -0.327 1 89.75 133 GLN B O 1
ATOM 3064 N N . SER B 1 134 ? 4.488 -26.094 0.992 1 95.38 134 SER B N 1
ATOM 3065 C CA . SER B 1 134 ? 4.484 -25.156 -0.133 1 95.38 134 SER B CA 1
ATOM 3066 C C . SER B 1 134 ? 5.516 -25.562 -1.182 1 95.38 134 SER B C 1
ATOM 3068 O O . SER B 1 134 ? 6.684 -25.797 -0.854 1 95.38 134 SER B O 1
ATOM 3070 N N . PRO B 1 135 ? 5.176 -25.594 -2.389 1 97.69 135 PRO B N 1
ATOM 3071 C CA . PRO B 1 135 ? 6.117 -25.875 -3.473 1 97.69 135 PRO B CA 1
ATOM 3072 C C . PRO B 1 135 ? 6.973 -24.672 -3.85 1 97.69 135 PRO B C 1
ATOM 3074 O O . PRO B 1 135 ? 7.938 -24.812 -4.605 1 97.69 135 PRO B O 1
ATOM 3077 N N . LEU B 1 136 ? 6.656 -23.516 -3.336 1 97.94 136 LEU B N 1
ATOM 3078 C CA . LEU B 1 136 ? 7.184 -22.25 -3.83 1 97.94 136 LEU B CA 1
ATOM 3079 C C . LEU B 1 136 ? 8.695 -22.188 -3.662 1 97.94 136 LEU B C 1
ATOM 3081 O O . LEU B 1 136 ? 9.414 -21.797 -4.59 1 97.94 136 LEU B O 1
ATOM 3085 N N . PRO B 1 137 ? 9.297 -22.609 -2.537 1 97.69 137 PRO B N 1
ATOM 3086 C CA . PRO B 1 137 ? 10.75 -22.531 -2.408 1 97.69 137 PRO B CA 1
ATOM 3087 C C . PRO B 1 137 ? 11.484 -23.328 -3.484 1 97.69 137 PRO B C 1
ATOM 3089 O O . PRO B 1 137 ? 12.445 -22.828 -4.074 1 97.69 137 PRO B O 1
ATOM 3092 N N . THR B 1 138 ? 11 -24.5 -3.721 1 98.38 138 THR B N 1
ATOM 3093 C CA . THR B 1 138 ? 11.656 -25.375 -4.695 1 98.38 138 THR B CA 1
ATOM 3094 C C . THR B 1 138 ? 11.477 -24.828 -6.109 1 98.38 138 THR B C 1
ATOM 3096 O O . THR B 1 138 ? 12.422 -24.797 -6.898 1 98.38 138 THR B O 1
ATOM 3099 N N . LEU B 1 139 ? 10.273 -24.359 -6.438 1 98.5 139 LEU B N 1
ATOM 3100 C CA . LEU B 1 139 ? 10.016 -23.812 -7.77 1 98.5 139 LEU B CA 1
ATOM 3101 C C . LEU B 1 139 ? 10.82 -22.547 -8.008 1 98.5 139 LEU B C 1
ATOM 3103 O O . LEU B 1 139 ? 11.32 -22.312 -9.109 1 98.5 139 LEU B O 1
ATOM 3107 N N . ALA B 1 140 ? 10.938 -21.719 -6.996 1 98.06 140 ALA B N 1
ATOM 3108 C CA . ALA B 1 140 ? 11.789 -20.531 -7.105 1 98.06 140 ALA B CA 1
ATOM 3109 C C . ALA B 1 140 ? 13.242 -20.922 -7.363 1 98.06 140 ALA B C 1
ATOM 3111 O O . ALA B 1 140 ? 13.922 -20.281 -8.172 1 98.06 140 ALA B O 1
ATOM 3112 N N . CYS B 1 141 ? 13.727 -21.922 -6.652 1 98.5 141 CYS B N 1
ATOM 3113 C CA . CYS B 1 141 ? 15.078 -22.453 -6.855 1 98.5 141 CYS B CA 1
ATOM 3114 C C . CYS B 1 141 ? 15.281 -22.891 -8.297 1 98.5 141 CYS B C 1
ATOM 3116 O O . CYS B 1 141 ? 16.266 -22.531 -8.93 1 98.5 141 CYS B O 1
ATOM 3118 N N . ILE B 1 142 ? 14.344 -23.641 -8.844 1 98.62 142 ILE B N 1
ATOM 3119 C CA . ILE B 1 142 ? 14.445 -24.188 -10.203 1 98.62 142 ILE B CA 1
ATOM 3120 C C . ILE B 1 142 ? 14.445 -23.031 -11.211 1 98.62 142 ILE B C 1
ATOM 3122 O O . ILE B 1 142 ? 15.297 -22.984 -12.102 1 98.62 142 ILE B O 1
ATOM 3126 N N . GLU B 1 143 ? 13.516 -22.094 -11.023 1 97.69 143 GLU B N 1
ATOM 3127 C CA . GLU B 1 143 ? 13.422 -20.953 -11.945 1 97.69 143 GLU B CA 1
ATOM 3128 C C . GLU B 1 143 ? 14.688 -20.109 -11.898 1 97.69 143 GLU B C 1
ATOM 3130 O O . GLU B 1 143 ? 15.125 -19.578 -12.922 1 97.69 143 GLU B O 1
ATOM 3135 N N . GLU B 1 144 ? 15.219 -19.922 -10.734 1 97.5 144 GLU B N 1
ATOM 3136 C CA . GLU B 1 144 ? 16.469 -19.188 -10.602 1 97.5 144 GLU B CA 1
ATOM 3137 C C . GLU B 1 144 ? 17.594 -19.875 -11.375 1 97.5 144 GLU B C 1
ATOM 3139 O O . GLU B 1 144 ? 18.391 -19.203 -12.055 1 97.5 144 GLU B O 1
ATOM 3144 N N . SER B 1 145 ? 17.688 -21.172 -11.258 1 98.25 145 SER B N 1
ATOM 3145 C CA . SER B 1 145 ? 18.688 -21.953 -11.984 1 98.25 145 SER B CA 1
ATOM 3146 C C . SER B 1 145 ? 18.5 -21.828 -13.492 1 98.25 145 SER B C 1
ATOM 3148 O O . SER B 1 145 ? 19.469 -21.672 -14.234 1 98.25 145 SER B O 1
ATOM 3150 N N . LEU B 1 146 ? 17.25 -21.859 -13.922 1 97.44 146 LEU B N 1
ATOM 3151 C CA . LEU B 1 146 ? 16.953 -21.75 -15.344 1 97.44 146 LEU B CA 1
ATOM 3152 C C . LEU B 1 146 ? 17.359 -20.375 -15.875 1 97.44 146 LEU B C 1
ATOM 3154 O O . LEU B 1 146 ? 17.828 -20.25 -17.016 1 97.44 146 LEU B O 1
ATOM 3158 N N . GLN B 1 147 ? 17.156 -19.375 -15.055 1 95.81 147 GLN B N 1
ATOM 3159 C CA . GLN B 1 147 ? 17.609 -18.031 -15.43 1 95.81 147 GLN B CA 1
ATOM 3160 C C . GLN B 1 147 ? 19.109 -18 -15.68 1 95.81 147 GLN B C 1
ATOM 3162 O O . GLN B 1 147 ? 19.594 -17.234 -16.516 1 95.81 147 GLN B O 1
ATOM 3167 N N . LYS B 1 148 ? 19.781 -18.844 -14.953 1 96.69 148 LYS B N 1
ATOM 3168 C CA . LYS B 1 148 ? 21.234 -18.938 -15.086 1 96.69 148 LYS B CA 1
ATOM 3169 C C . LYS B 1 148 ? 21.625 -19.906 -16.188 1 96.69 148 LYS B C 1
ATOM 3171 O O . LYS B 1 148 ? 22.797 -20.312 -16.297 1 96.69 148 LYS B O 1
ATOM 3176 N N . LYS B 1 149 ? 20.672 -20.469 -16.938 1 95.94 149 LYS B N 1
ATOM 3177 C CA . LYS B 1 149 ? 20.844 -21.312 -18.109 1 95.94 149 LYS B CA 1
ATOM 3178 C C . LYS B 1 149 ? 21.312 -22.719 -17.719 1 95.94 149 LYS B C 1
ATOM 3180 O O . LYS B 1 149 ? 22 -23.391 -18.5 1 95.94 149 LYS B O 1
ATOM 3185 N N . ILE B 1 150 ? 21.078 -23.047 -16.531 1 97.44 150 ILE B N 1
ATOM 3186 C CA . ILE B 1 150 ? 21.266 -24.438 -16.141 1 97.44 150 ILE B CA 1
ATOM 3187 C C . ILE B 1 150 ? 20.172 -25.312 -16.766 1 97.44 150 ILE B C 1
ATOM 3189 O O . ILE B 1 150 ? 19 -24.922 -16.781 1 97.44 150 ILE B O 1
ATOM 3193 N N . GLU B 1 151 ? 20.578 -26.438 -17.297 1 97.56 151 GLU B N 1
ATOM 3194 C CA . GLU B 1 151 ? 19.625 -27.344 -17.938 1 97.56 151 GLU B CA 1
ATOM 3195 C C . GLU B 1 151 ? 18.562 -27.812 -16.953 1 97.56 151 GLU B C 1
ATOM 3197 O O . GLU B 1 151 ? 18.859 -28.062 -15.781 1 97.56 151 GLU B O 1
ATOM 3202 N N . PHE B 1 152 ? 17.375 -27.984 -17.438 1 98.25 152 PHE B N 1
ATOM 3203 C CA . PHE B 1 152 ? 16.188 -28.219 -16.609 1 98.25 152 PHE B CA 1
ATOM 3204 C C . PHE B 1 152 ? 16.406 -29.422 -15.703 1 98.25 152 PHE B C 1
ATOM 3206 O O . PHE B 1 152 ? 16.188 -29.344 -14.492 1 98.25 152 PHE B O 1
ATOM 3213 N N . ALA B 1 153 ? 16.828 -30.516 -16.25 1 97.75 153 ALA B N 1
ATOM 3214 C CA . ALA B 1 153 ? 17.016 -31.734 -15.461 1 97.75 153 ALA B CA 1
ATOM 3215 C C . ALA B 1 153 ? 18.031 -31.5 -14.336 1 97.75 153 ALA B C 1
ATOM 3217 O O . ALA B 1 153 ? 17.828 -31.969 -13.211 1 97.75 153 ALA B O 1
ATOM 3218 N N . ASP B 1 154 ? 19.109 -30.766 -14.641 1 98.44 154 ASP B N 1
ATOM 3219 C CA . ASP B 1 154 ? 20.125 -30.453 -13.641 1 98.44 154 ASP B CA 1
ATOM 3220 C C . ASP B 1 154 ? 19.562 -29.516 -12.578 1 98.44 154 ASP B C 1
ATOM 3222 O O . ASP B 1 154 ? 19.844 -29.672 -11.391 1 98.44 154 ASP B O 1
ATOM 3226 N N . ALA B 1 155 ? 18.781 -28.531 -13.016 1 98.56 155 ALA B N 1
ATOM 3227 C CA . ALA B 1 155 ? 18.156 -27.578 -12.094 1 98.56 155 ALA B CA 1
ATOM 3228 C C . ALA B 1 155 ? 17.266 -28.297 -11.094 1 98.56 155 ALA B C 1
ATOM 3230 O O . ALA B 1 155 ? 17.328 -28.047 -9.891 1 98.56 155 ALA B O 1
ATOM 3231 N N . VAL B 1 156 ? 16.453 -29.25 -11.57 1 98.69 156 VAL B N 1
ATOM 3232 C CA . VAL B 1 156 ? 15.547 -30 -10.727 1 98.69 156 VAL B CA 1
ATOM 3233 C C . VAL B 1 156 ? 16.344 -30.812 -9.703 1 98.69 156 VAL B C 1
ATOM 3235 O O . VAL B 1 156 ? 16.062 -30.766 -8.508 1 98.69 156 VAL B O 1
ATOM 3238 N N . GLN B 1 157 ? 17.328 -31.5 -10.203 1 98.12 157 GLN B N 1
ATOM 3239 C CA . GLN B 1 157 ? 18.141 -32.344 -9.32 1 98.12 157 GLN B CA 1
ATOM 3240 C C . GLN B 1 157 ? 18.828 -31.516 -8.242 1 98.12 157 GLN B C 1
ATOM 3242 O O . GLN B 1 157 ? 18.781 -31.859 -7.062 1 98.12 157 GLN B O 1
ATOM 3247 N N . GLN B 1 158 ? 19.469 -30.438 -8.602 1 98.44 158 GLN B N 1
ATOM 3248 C CA . GLN B 1 158 ? 20.188 -29.578 -7.668 1 98.44 158 GLN B CA 1
ATOM 3249 C C . GLN B 1 158 ? 19.234 -29 -6.625 1 98.44 158 GLN B C 1
ATOM 3251 O O . GLN B 1 158 ? 19.562 -28.953 -5.438 1 98.44 158 GLN B O 1
ATOM 3256 N N . CYS B 1 159 ? 18.047 -28.594 -7.043 1 98.75 159 CYS B N 1
ATOM 3257 C CA . CYS B 1 159 ? 17.109 -27.938 -6.133 1 98.75 159 CYS B CA 1
ATOM 3258 C C . CYS B 1 159 ? 16.422 -28.969 -5.242 1 98.75 159 CYS B C 1
ATOM 3260 O O . CYS B 1 159 ? 16.125 -28.688 -4.078 1 98.75 159 CYS B O 1
ATOM 3262 N N . PHE B 1 160 ? 16.141 -30.156 -5.777 1 98.5 160 PHE B N 1
ATOM 3263 C CA . PHE B 1 160 ? 15.594 -31.219 -4.941 1 98.5 160 PHE B CA 1
ATOM 3264 C C . PHE B 1 160 ? 16.562 -31.594 -3.836 1 98.5 160 PHE B C 1
ATOM 3266 O O . PHE B 1 160 ? 16.172 -31.812 -2.693 1 98.5 160 PHE B O 1
ATOM 3273 N N . GLU B 1 161 ? 17.859 -31.641 -4.219 1 98.25 161 GLU B N 1
ATOM 3274 C CA . GLU B 1 161 ? 18.891 -31.938 -3.229 1 98.25 161 GLU B CA 1
ATOM 3275 C C . GLU B 1 161 ? 19.016 -30.812 -2.207 1 98.25 161 GLU B C 1
ATOM 3277 O O . GLU B 1 161 ? 19.016 -31.062 -1 1 98.25 161 GLU B O 1
ATOM 3282 N N . LYS B 1 162 ? 19.109 -29.625 -2.652 1 98.25 162 LYS B N 1
ATOM 3283 C CA . LYS B 1 162 ? 19.297 -28.453 -1.807 1 98.25 162 LYS B CA 1
ATOM 3284 C C . LYS B 1 162 ? 18.156 -28.312 -0.795 1 98.25 162 LYS B C 1
ATOM 3286 O O . LYS B 1 162 ? 18.391 -27.969 0.365 1 98.25 162 LYS B O 1
ATOM 3291 N N . LEU B 1 163 ? 16.906 -28.594 -1.278 1 97.75 163 LEU B N 1
ATOM 3292 C CA . LEU B 1 163 ? 15.742 -28.375 -0.424 1 97.75 163 LEU B CA 1
ATOM 3293 C C . LEU B 1 163 ? 15.258 -29.688 0.186 1 97.75 163 LEU B C 1
ATOM 3295 O O . LEU B 1 163 ? 14.195 -29.734 0.802 1 97.75 163 LEU B O 1
ATOM 3299 N N . GLN B 1 164 ? 15.984 -30.797 -0.059 1 97.12 164 GLN B N 1
ATOM 3300 C CA . GLN B 1 164 ? 15.766 -32.094 0.547 1 97.12 164 GLN B CA 1
ATOM 3301 C C . GLN B 1 164 ? 14.359 -32.625 0.253 1 97.12 164 GLN B C 1
ATOM 3303 O O . GLN B 1 164 ? 13.641 -33.031 1.166 1 97.12 164 GLN B O 1
ATOM 3308 N N . ILE B 1 165 ? 14.016 -32.5 -0.967 1 97.56 165 ILE B N 1
ATOM 3309 C CA . ILE B 1 165 ? 12.734 -33.062 -1.405 1 97.56 165 ILE B CA 1
ATOM 3310 C C . ILE B 1 165 ? 12.773 -34.594 -1.314 1 97.56 165 ILE B C 1
ATOM 3312 O O . ILE B 1 165 ? 13.633 -35.219 -1.911 1 97.56 165 ILE B O 1
ATOM 3316 N N . GLY B 1 166 ? 11.898 -35.188 -0.617 1 95.38 166 GLY B N 1
ATOM 3317 C CA . GLY B 1 166 ? 11.883 -36.625 -0.345 1 95.38 166 GLY B CA 1
ATOM 3318 C C . GLY B 1 166 ? 11.672 -37.469 -1.589 1 95.38 166 GLY B C 1
ATOM 3319 O O . GLY B 1 166 ? 11.039 -37.031 -2.549 1 95.38 166 GLY B O 1
ATOM 3320 N N . GLY B 1 167 ? 12.094 -38.688 -1.547 1 96.25 167 GLY B N 1
ATOM 3321 C CA . GLY B 1 167 ? 11.984 -39.594 -2.666 1 96.25 167 GLY B CA 1
ATOM 3322 C C . GLY B 1 167 ? 10.547 -39.906 -3.053 1 96.25 167 GLY B C 1
ATOM 3323 O O . GLY B 1 167 ? 10.242 -40.094 -4.23 1 96.25 167 GLY B O 1
ATOM 3324 N N . ASP B 1 168 ? 9.695 -39.906 -2.1 1 96.25 168 ASP B N 1
ATOM 3325 C CA . ASP B 1 168 ? 8.289 -40.156 -2.383 1 96.25 168 ASP B CA 1
ATOM 3326 C C . ASP B 1 168 ? 7.691 -39.062 -3.254 1 96.25 168 ASP B C 1
ATOM 3328 O O . ASP B 1 168 ? 6.969 -39.344 -4.211 1 96.25 168 ASP B O 1
ATOM 3332 N N . ILE B 1 169 ? 8 -37.844 -2.893 1 97.44 169 ILE B N 1
ATOM 3333 C CA . ILE B 1 169 ? 7.508 -36.688 -3.662 1 97.44 169 ILE B CA 1
ATOM 3334 C C . ILE B 1 169 ? 8.086 -36.75 -5.074 1 97.44 169 ILE B C 1
ATOM 3336 O O . ILE B 1 169 ? 7.371 -36.469 -6.051 1 97.44 169 ILE B O 1
ATOM 3340 N N . GLN B 1 170 ? 9.359 -37.062 -5.188 1 97.5 170 GLN B N 1
ATOM 3341 C CA . GLN B 1 170 ? 10 -37.156 -6.492 1 97.5 170 GLN B CA 1
ATOM 3342 C C . GLN B 1 170 ? 9.344 -38.219 -7.359 1 97.5 170 GLN B C 1
ATOM 3344 O O . GLN B 1 170 ? 9.062 -38 -8.539 1 97.5 170 GLN B O 1
ATOM 3349 N N . ARG B 1 171 ? 9.055 -39.344 -6.773 1 97.69 171 ARG B N 1
ATOM 3350 C CA . ARG B 1 171 ? 8.422 -40.469 -7.496 1 97.69 171 ARG B CA 1
ATOM 3351 C C . ARG B 1 171 ? 7.004 -40.094 -7.918 1 97.69 171 ARG B C 1
ATOM 3353 O O . ARG B 1 171 ? 6.586 -40.406 -9.039 1 97.69 171 ARG B O 1
ATOM 3360 N N . LEU B 1 172 ? 6.312 -39.5 -6.969 1 97.5 172 LEU B N 1
ATOM 3361 C CA . LEU B 1 172 ? 4.953 -39.062 -7.285 1 97.5 172 LEU B CA 1
ATOM 3362 C C . LEU B 1 172 ? 4.953 -38.062 -8.438 1 97.5 172 LEU B C 1
ATOM 3364 O O . LEU B 1 172 ? 4.094 -38.094 -9.312 1 97.5 172 LEU B O 1
ATOM 3368 N N . THR B 1 173 ? 5.895 -37.125 -8.43 1 98.31 173 THR B N 1
ATOM 3369 C CA . THR B 1 173 ? 6.016 -36.125 -9.492 1 98.31 173 THR B CA 1
ATOM 3370 C C . THR B 1 173 ? 6.297 -36.812 -10.828 1 98.31 173 THR B C 1
ATOM 3372 O O . THR B 1 173 ? 5.652 -36.469 -11.836 1 98.31 173 THR B O 1
ATOM 3375 N N . GLN B 1 174 ? 7.223 -37.781 -10.859 1 97.75 174 GLN B N 1
ATOM 3376 C CA . GLN B 1 174 ? 7.578 -38.469 -12.086 1 97.75 174 GLN B CA 1
ATOM 3377 C C . GLN B 1 174 ? 6.402 -39.312 -12.609 1 97.75 174 GLN B C 1
ATOM 3379 O O . GLN B 1 174 ? 6.152 -39.344 -13.812 1 97.75 174 GLN B O 1
ATOM 3384 N N . SER B 1 175 ? 5.688 -39.938 -11.695 1 98.06 175 SER B N 1
ATOM 3385 C CA . SER B 1 175 ? 4.52 -40.719 -12.086 1 98.06 175 SER B CA 1
ATOM 3386 C C . SER B 1 175 ? 3.443 -39.844 -12.711 1 98.06 175 SER B C 1
ATOM 3388 O O . SER B 1 175 ? 2.803 -40.25 -13.688 1 98.06 175 SER B O 1
ATOM 3390 N N . CYS B 1 176 ? 3.285 -38.719 -12.148 1 98.19 176 CYS B N 1
ATOM 3391 C CA . CYS B 1 176 ? 2.322 -37.75 -12.656 1 98.19 176 CYS B CA 1
ATOM 3392 C C . CYS B 1 176 ? 2.67 -37.344 -14.078 1 98.19 176 CYS B C 1
ATOM 3394 O O . CYS B 1 176 ? 1.784 -37.219 -14.93 1 98.19 176 CYS B O 1
ATOM 3396 N N . LEU B 1 177 ? 3.934 -37.188 -14.406 1 97.75 177 LEU B N 1
ATOM 3397 C CA . LEU B 1 177 ? 4.402 -36.656 -15.688 1 97.75 177 LEU B CA 1
ATOM 3398 C C . LEU B 1 177 ? 4.059 -37.625 -16.828 1 97.75 177 LEU B C 1
ATOM 3400 O O . LEU B 1 177 ? 3.832 -37.188 -17.953 1 97.75 177 LEU B O 1
ATOM 3404 N N . VAL B 1 178 ? 3.961 -38.875 -16.516 1 95.94 178 VAL B N 1
ATOM 3405 C CA . VAL B 1 178 ? 3.789 -39.875 -17.594 1 95.94 178 VAL B CA 1
ATOM 3406 C C . VAL B 1 178 ? 2.383 -40.469 -17.531 1 95.94 178 VAL B C 1
ATOM 3408 O O . VAL B 1 178 ? 2.096 -41.469 -18.188 1 95.94 178 VAL B O 1
ATOM 3411 N N . SER B 1 179 ? 1.489 -39.906 -16.719 1 96.88 179 SER B N 1
ATOM 3412 C CA . SER B 1 179 ? 0.112 -40.344 -16.578 1 96.88 179 SER B CA 1
ATOM 3413 C C . SER B 1 179 ? -0.875 -39.312 -17.094 1 96.88 179 SER B C 1
ATOM 3415 O O . SER B 1 179 ? -0.474 -38.25 -17.531 1 96.88 179 SER B O 1
ATOM 3417 N N . LYS B 1 180 ? -2.129 -39.688 -17.047 1 96.56 180 LYS B N 1
ATOM 3418 C CA . LYS B 1 180 ? -3.193 -38.781 -17.453 1 96.56 180 LYS B CA 1
ATOM 3419 C C . LYS B 1 180 ? -3.301 -37.562 -16.516 1 96.56 180 LYS B C 1
ATOM 3421 O O . LYS B 1 180 ? -3.76 -36.5 -16.906 1 96.56 180 LYS B O 1
ATOM 3426 N N . LEU B 1 181 ? -2.795 -37.781 -15.352 1 97.5 181 LEU B N 1
ATOM 3427 C CA . LEU B 1 181 ? -2.877 -36.75 -14.328 1 97.5 181 LEU B CA 1
ATOM 3428 C C . LEU B 1 181 ? -2.133 -35.5 -14.773 1 97.5 181 LEU B C 1
ATOM 3430 O O . LEU B 1 181 ? -2.617 -34.375 -14.578 1 97.5 181 LEU B O 1
ATOM 3434 N N . GLY B 1 182 ? -0.958 -35.656 -15.328 1 97 182 GLY B N 1
ATOM 3435 C CA . GLY B 1 182 ? -0.202 -34.5 -15.82 1 97 182 GLY B CA 1
ATOM 3436 C C . GLY B 1 182 ? -0.979 -33.656 -16.812 1 97 182 GLY B C 1
ATOM 3437 O O . GLY B 1 182 ? -0.975 -32.438 -16.719 1 97 182 GLY B O 1
ATOM 3438 N N . ALA B 1 183 ? -1.62 -34.344 -17.781 1 95.12 183 ALA B N 1
ATOM 3439 C CA . ALA B 1 183 ? -2.434 -33.625 -18.766 1 95.12 183 ALA B CA 1
ATOM 3440 C C . ALA B 1 183 ? -3.641 -32.969 -18.109 1 95.12 183 ALA B C 1
ATOM 3442 O O . ALA B 1 183 ? -3.998 -31.828 -18.453 1 95.12 183 ALA B O 1
ATOM 3443 N N . ASP B 1 184 ? -4.281 -33.656 -17.172 1 96.81 184 ASP B N 1
ATOM 3444 C CA . ASP B 1 184 ? -5.438 -33.125 -16.453 1 96.81 184 ASP B CA 1
ATOM 3445 C C . ASP B 1 184 ? -5.07 -31.859 -15.68 1 96.81 184 ASP B C 1
ATOM 3447 O O . ASP B 1 184 ? -5.848 -30.906 -15.641 1 96.81 184 ASP B O 1
ATOM 3451 N N . LEU B 1 185 ? -3.91 -31.875 -15.078 1 97.75 185 LEU B N 1
ATOM 3452 C CA . LEU B 1 185 ? -3.461 -30.719 -14.297 1 97.75 185 LEU B CA 1
ATOM 3453 C C . LEU B 1 185 ? -3.203 -29.531 -15.203 1 97.75 185 LEU B C 1
ATOM 3455 O O . LEU B 1 185 ? -3.451 -28.391 -14.812 1 97.75 185 LEU B O 1
ATOM 3459 N N . GLN B 1 186 ? -2.689 -29.75 -16.422 1 97.62 186 GLN B N 1
ATOM 3460 C CA . GLN B 1 186 ? -2.52 -28.656 -17.375 1 97.62 186 GLN B CA 1
ATOM 3461 C C . GLN B 1 186 ? -3.869 -28.109 -17.828 1 97.62 186 GLN B C 1
ATOM 3463 O O . GLN B 1 186 ? -4.027 -26.891 -18 1 97.62 186 GLN B O 1
ATOM 3468 N N . THR B 1 187 ? -4.82 -29 -18.047 1 96.69 187 THR B N 1
ATOM 3469 C CA . THR B 1 187 ? -6.176 -28.578 -18.391 1 96.69 187 THR B CA 1
ATOM 3470 C C . THR B 1 187 ? -6.781 -27.734 -17.281 1 96.69 187 THR B C 1
ATOM 3472 O O . THR B 1 187 ? -7.406 -26.703 -17.547 1 96.69 187 THR B O 1
ATOM 3475 N N . LYS B 1 188 ? -6.602 -28.188 -16.047 1 97.69 188 LYS B N 1
ATOM 3476 C CA . LYS B 1 188 ? -7.082 -27.422 -14.898 1 97.69 188 LYS B CA 1
ATOM 3477 C C . LYS B 1 188 ? -6.414 -26.062 -14.812 1 97.69 188 LYS B C 1
ATOM 3479 O O . LYS B 1 188 ? -7.07 -25.062 -14.523 1 97.69 188 LYS B O 1
ATOM 3484 N N . ALA B 1 189 ? -5.086 -26.016 -14.992 1 98.44 189 ALA B N 1
ATOM 3485 C CA . ALA B 1 189 ? -4.355 -24.766 -14.984 1 98.44 189 ALA B CA 1
ATOM 3486 C C . ALA B 1 189 ? -4.879 -23.812 -16.062 1 98.44 189 ALA B C 1
ATOM 3488 O O . ALA B 1 189 ? -5.031 -22.609 -15.82 1 98.44 189 ALA B O 1
ATOM 3489 N N . ALA B 1 190 ? -5.129 -24.344 -17.25 1 98 190 ALA B N 1
ATOM 3490 C CA . ALA B 1 190 ? -5.723 -23.562 -18.328 1 98 190 ALA B CA 1
ATOM 3491 C C . ALA B 1 190 ? -7.066 -22.984 -17.906 1 98 190 ALA B C 1
ATOM 3493 O O . ALA B 1 190 ? -7.328 -21.797 -18.109 1 98 190 ALA B O 1
ATOM 3494 N N . ALA B 1 191 ? -7.914 -23.828 -17.375 1 97.25 191 ALA B N 1
ATOM 3495 C CA . ALA B 1 191 ? -9.242 -23.391 -16.938 1 97.25 191 ALA B CA 1
ATOM 3496 C C . ALA B 1 191 ? -9.133 -22.297 -15.867 1 97.25 191 ALA B C 1
ATOM 3498 O O . ALA B 1 191 ? -9.844 -21.297 -15.938 1 97.25 191 ALA B O 1
ATOM 3499 N N . THR B 1 192 ? -8.258 -22.5 -14.859 1 98 192 THR B N 1
ATOM 3500 C CA . THR B 1 192 ? -8.055 -21.5 -13.812 1 98 192 THR B CA 1
ATOM 3501 C C . THR B 1 192 ? -7.617 -20.172 -14.406 1 98 192 THR B C 1
ATOM 3503 O O . THR B 1 192 ? -8.148 -19.109 -14.047 1 98 192 THR B O 1
ATOM 3506 N N . THR B 1 193 ? -6.668 -20.219 -15.289 1 98.31 193 THR B N 1
ATOM 3507 C CA . THR B 1 193 ? -6.129 -19.031 -15.93 1 98.31 193 THR B CA 1
ATOM 3508 C C . THR B 1 193 ? -7.211 -18.312 -16.719 1 98.31 193 THR B C 1
ATOM 3510 O O . THR B 1 193 ? -7.328 -17.078 -16.656 1 98.31 193 THR B O 1
ATOM 3513 N N . ASN B 1 194 ? -8.023 -19.062 -17.422 1 96.5 194 ASN B N 1
ATOM 3514 C CA . ASN B 1 194 ? -9 -18.5 -18.344 1 96.5 194 ASN B CA 1
ATOM 3515 C C . ASN B 1 194 ? -10.258 -18.031 -17.625 1 96.5 194 ASN B C 1
ATOM 3517 O O . ASN B 1 194 ? -11.086 -17.328 -18.188 1 96.5 194 ASN B O 1
ATOM 3521 N N . ASN B 1 195 ? -10.398 -18.422 -16.344 1 96.81 195 ASN B N 1
ATOM 3522 C CA . ASN B 1 195 ? -11.656 -18.141 -15.664 1 96.81 195 ASN B CA 1
ATOM 3523 C C . ASN B 1 195 ? -11.461 -17.141 -14.523 1 96.81 195 ASN B C 1
ATOM 3525 O O . ASN B 1 195 ? -12.336 -16.984 -13.672 1 96.81 195 ASN B O 1
ATOM 3529 N N . VAL B 1 196 ? -10.273 -16.516 -14.484 1 97.69 196 VAL B N 1
ATOM 3530 C CA . VAL B 1 196 ? -10.125 -15.484 -13.469 1 97.69 196 VAL B CA 1
ATOM 3531 C C . VAL B 1 196 ? -11.164 -14.391 -13.688 1 97.69 196 VAL B C 1
ATOM 3533 O O . VAL B 1 196 ? -11.602 -14.156 -14.812 1 97.69 196 VAL B O 1
ATOM 3536 N N . TRP B 1 197 ? -11.586 -13.805 -12.648 1 96.94 197 TRP B N 1
ATOM 3537 C CA . TRP B 1 197 ? -12.703 -12.867 -12.625 1 96.94 197 TRP B CA 1
ATOM 3538 C C . TRP B 1 197 ? -12.406 -11.695 -11.695 1 96.94 197 TRP B C 1
ATOM 3540 O O . TRP B 1 197 ? -11.734 -11.859 -10.672 1 96.94 197 TRP B O 1
ATOM 3550 N N . PRO B 1 198 ? -12.805 -10.438 -11.984 1 97.75 198 PRO B N 1
ATOM 3551 C CA . PRO B 1 198 ? -13.672 -10.031 -13.094 1 97.75 198 PRO B CA 1
ATOM 3552 C C . PRO B 1 198 ? -12.898 -9.758 -14.383 1 97.75 198 PRO B C 1
ATOM 3554 O O . PRO B 1 198 ? -13.477 -9.773 -15.469 1 97.75 198 PRO B O 1
ATOM 3557 N N . GLU B 1 199 ? -11.594 -9.414 -14.289 1 97.94 199 GLU B N 1
ATOM 3558 C CA . GLU B 1 199 ? -10.82 -9.078 -15.484 1 97.94 199 GLU B CA 1
ATOM 3559 C C . GLU B 1 199 ? -9.906 -10.234 -15.891 1 97.94 199 GLU B C 1
ATOM 3561 O O . GLU B 1 199 ? -9.305 -10.891 -15.031 1 97.94 199 GLU B O 1
ATOM 3566 N N . GLN B 1 200 ? -9.828 -10.461 -17.156 1 97.69 200 GLN B N 1
ATOM 3567 C CA . GLN B 1 200 ? -8.93 -11.477 -17.688 1 97.69 200 GLN B CA 1
ATOM 3568 C C . GLN B 1 200 ? -7.473 -11.023 -17.594 1 97.69 200 GLN B C 1
ATOM 3570 O O . GLN B 1 200 ? -7.191 -9.828 -17.531 1 97.69 200 GLN B O 1
ATOM 3575 N N . HIS B 1 201 ? -6.574 -12.039 -17.5 1 97.31 201 HIS B N 1
ATOM 3576 C CA . HIS B 1 201 ? -5.16 -11.688 -17.469 1 97.31 201 HIS B CA 1
ATOM 3577 C C . HIS B 1 201 ? -4.707 -11.125 -18.812 1 97.31 201 HIS B C 1
ATOM 3579 O O . HIS B 1 201 ? -5.184 -11.562 -19.875 1 97.31 201 HIS B O 1
ATOM 3585 N N . LYS B 1 202 ? -3.82 -10.227 -18.828 1 95.69 202 LYS B N 1
ATOM 3586 C CA . LYS B 1 202 ? -3.314 -9.602 -20.047 1 95.69 202 LYS B CA 1
ATOM 3587 C C . LYS B 1 202 ? -1.843 -9.938 -20.266 1 95.69 202 LYS B C 1
ATOM 3589 O O . LYS B 1 202 ? -1.318 -9.75 -21.359 1 95.69 202 LYS B O 1
ATOM 3594 N N . PHE B 1 203 ? -1.148 -10.344 -19.297 1 95.62 203 PHE B N 1
ATOM 3595 C CA . PHE B 1 203 ? 0.24 -10.789 -19.281 1 95.62 203 PHE B CA 1
ATOM 3596 C C . PHE B 1 203 ? 0.508 -11.68 -18.078 1 95.62 203 PHE B C 1
ATOM 3598 O O . PHE B 1 203 ? -0.383 -11.898 -17.25 1 95.62 203 PHE B O 1
ATOM 3605 N N . VAL B 1 204 ? 1.683 -12.297 -18.047 1 96.81 204 VAL B N 1
ATOM 3606 C CA . VAL B 1 204 ? 2.113 -13.023 -16.859 1 96.81 204 VAL B CA 1
ATOM 3607 C C . VAL B 1 204 ? 3.498 -12.547 -16.438 1 96.81 204 VAL B C 1
ATOM 3609 O O . VAL B 1 204 ? 4.285 -12.086 -17.266 1 96.81 204 VAL B O 1
ATOM 3612 N N . PRO B 1 205 ? 3.758 -12.594 -15.102 1 97.75 205 PRO B N 1
ATOM 3613 C CA . PRO B 1 205 ? 2.891 -13.086 -14.031 1 97.75 205 PRO B CA 1
ATOM 3614 C C . PRO B 1 205 ? 1.679 -12.188 -13.789 1 97.75 205 PRO B C 1
ATOM 3616 O O . PRO B 1 205 ? 1.752 -10.977 -14.008 1 97.75 205 PRO B O 1
ATOM 3619 N N . TRP B 1 206 ? 0.553 -12.789 -13.469 1 98.38 206 TRP B N 1
ATOM 3620 C CA . TRP B 1 206 ? -0.704 -12.125 -13.141 1 98.38 206 TRP B CA 1
ATOM 3621 C C . TRP B 1 206 ? -1.188 -12.531 -11.75 1 98.38 206 TRP B C 1
ATOM 3623 O O . TRP B 1 206 ? -1.306 -13.719 -11.453 1 98.38 206 TRP B O 1
ATOM 3633 N N . ILE B 1 207 ? -1.464 -11.547 -10.898 1 98.25 207 ILE B N 1
ATOM 3634 C CA . ILE B 1 207 ? -1.798 -11.828 -9.508 1 98.25 207 ILE B CA 1
ATOM 3635 C C . ILE B 1 207 ? -3.307 -11.711 -9.305 1 98.25 207 ILE B C 1
ATOM 3637 O O . ILE B 1 207 ? -3.939 -10.789 -9.828 1 98.25 207 ILE B O 1
ATOM 3641 N N . VAL B 1 208 ? -3.859 -12.672 -8.641 1 98.44 208 VAL B N 1
ATOM 3642 C CA . VAL B 1 208 ? -5.254 -12.711 -8.203 1 98.44 208 VAL B CA 1
ATOM 3643 C C . VAL B 1 208 ? -5.32 -12.789 -6.684 1 98.44 208 VAL B C 1
ATOM 3645 O O . VAL B 1 208 ? -4.703 -13.664 -6.074 1 98.44 208 VAL B O 1
ATOM 3648 N N . ILE B 1 209 ? -6.035 -11.867 -6.035 1 98.31 209 ILE B N 1
ATOM 3649 C CA . ILE B 1 209 ? -6.102 -11.797 -4.582 1 98.31 209 ILE B CA 1
ATOM 3650 C C . ILE B 1 209 ? -7.5 -12.188 -4.105 1 98.31 209 ILE B C 1
ATOM 3652 O O . ILE B 1 209 ? -8.484 -11.531 -4.457 1 98.31 209 ILE B O 1
ATOM 3656 N N . ASN B 1 210 ? -7.566 -13.25 -3.254 1 97.62 210 ASN B N 1
ATOM 3657 C CA . ASN B 1 210 ? -8.844 -13.75 -2.762 1 97.62 210 ASN B CA 1
ATOM 3658 C C . ASN B 1 210 ? -9.875 -13.859 -3.883 1 97.62 210 ASN B C 1
ATOM 3660 O O . ASN B 1 210 ? -11.016 -13.422 -3.727 1 97.62 210 ASN B O 1
ATOM 3664 N N . GLY B 1 211 ? -9.375 -14.32 -5.031 1 97.31 211 GLY B N 1
ATOM 3665 C CA . GLY B 1 211 ? -10.242 -14.633 -6.152 1 97.31 211 GLY B CA 1
ATOM 3666 C C . GLY B 1 211 ? -10.516 -13.43 -7.043 1 97.31 211 GLY B C 1
ATOM 3667 O O . GLY B 1 211 ? -11.211 -13.555 -8.062 1 97.31 211 GLY B O 1
ATOM 3668 N N . VAL B 1 212 ? -9.969 -12.242 -6.703 1 97.88 212 VAL B N 1
ATOM 3669 C CA . VAL B 1 212 ? -10.258 -11.023 -7.453 1 97.88 212 VAL B CA 1
ATOM 3670 C C . VAL B 1 212 ? -9.109 -10.734 -8.414 1 97.88 212 VAL B C 1
ATOM 3672 O O . VAL B 1 212 ? -7.965 -10.547 -7.992 1 97.88 212 VAL B O 1
ATOM 3675 N N . SER B 1 213 ? -9.438 -10.672 -9.664 1 98.38 213 SER B N 1
ATOM 3676 C CA . SER B 1 213 ? -8.492 -10.391 -10.742 1 98.38 213 SER B CA 1
ATOM 3677 C C . SER B 1 213 ? -8.719 -8.992 -11.32 1 98.38 213 SER B C 1
ATOM 3679 O O . SER B 1 213 ? -9.742 -8.727 -11.945 1 98.38 213 SER B O 1
ATOM 3681 N N . LEU B 1 214 ? -7.715 -8.117 -11.102 1 97.38 214 LEU B N 1
ATOM 3682 C CA . LEU B 1 214 ? -7.832 -6.742 -11.578 1 97.38 214 LEU B CA 1
ATOM 3683 C C . LEU B 1 214 ? -6.535 -6.285 -12.242 1 97.38 214 LEU B C 1
ATOM 3685 O O . LEU B 1 214 ? -5.445 -6.535 -11.719 1 97.38 214 LEU B O 1
ATOM 3689 N N . THR B 1 215 ? -6.695 -5.613 -13.375 1 96 215 THR B N 1
ATOM 3690 C CA . THR B 1 215 ? -5.543 -5.035 -14.055 1 96 215 THR B CA 1
ATOM 3691 C C . THR B 1 215 ? -4.805 -4.062 -13.133 1 96 215 THR B C 1
ATOM 3693 O O . THR B 1 215 ? -3.572 -4.059 -13.086 1 96 215 THR B O 1
ATOM 3696 N N . SER B 1 216 ? -5.52 -3.305 -12.352 1 92.62 216 SER B N 1
ATOM 3697 C CA . SER B 1 216 ? -4.926 -2.295 -11.484 1 92.62 216 SER B CA 1
ATOM 3698 C C . SER B 1 216 ? -4.051 -2.938 -10.414 1 92.62 216 SER B C 1
ATOM 3700 O O . SER B 1 216 ? -3.047 -2.359 -9.992 1 92.62 216 SER B O 1
ATOM 3702 N N . LEU B 1 217 ? -4.383 -4.102 -10 1 95.25 217 LEU B N 1
ATOM 3703 C CA . LEU B 1 217 ? -3.631 -4.805 -8.969 1 95.25 217 LEU B CA 1
ATOM 3704 C C . LEU B 1 217 ? -2.234 -5.172 -9.469 1 95.25 217 LEU B C 1
ATOM 3706 O O . LEU B 1 217 ? -1.303 -5.305 -8.672 1 95.25 217 LEU B O 1
ATOM 3710 N N . GLN B 1 218 ? -2.111 -5.309 -10.828 1 96.5 218 GLN B N 1
ATOM 3711 C CA . GLN B 1 218 ? -0.846 -5.773 -11.383 1 96.5 218 GLN B CA 1
ATOM 3712 C C . GLN B 1 218 ? 0.247 -4.719 -11.219 1 96.5 218 GLN B C 1
ATOM 3714 O O . GLN B 1 218 ? 1.436 -5.047 -11.211 1 96.5 218 GLN B O 1
ATOM 3719 N N . GLY B 1 219 ? -0.154 -3.482 -11.055 1 93.56 219 GLY B N 1
ATOM 3720 C CA . GLY B 1 219 ? 0.805 -2.412 -10.828 1 93.56 219 GLY B CA 1
ATOM 3721 C C . GLY B 1 219 ? 1.45 -2.467 -9.453 1 93.56 219 GLY B C 1
ATOM 3722 O O . GLY B 1 219 ? 2.447 -1.787 -9.203 1 93.56 219 GLY B O 1
ATOM 3723 N N . PHE B 1 220 ? 0.958 -3.35 -8.578 1 95.19 220 PHE B N 1
ATOM 3724 C CA . PHE B 1 220 ? 1.415 -3.387 -7.195 1 95.19 220 PHE B CA 1
ATOM 3725 C C . PHE B 1 220 ? 2.232 -4.645 -6.93 1 95.19 220 PHE B C 1
ATOM 3727 O O . PHE B 1 220 ? 2.416 -5.039 -5.777 1 95.19 220 PHE B O 1
ATOM 3734 N N . GLN B 1 221 ? 2.72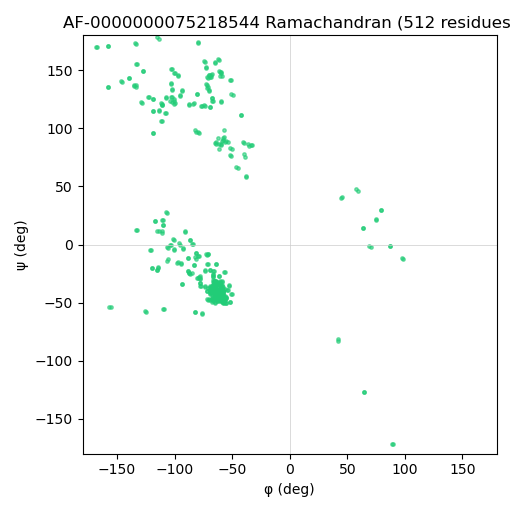5 -5.344 -7.918 1 96.12 221 GLN B N 1
ATOM 3735 C CA . GLN B 1 221 ? 3.414 -6.613 -7.73 1 96.12 221 GLN B CA 1
ATOM 3736 C C . GLN B 1 221 ? 4.664 -6.441 -6.871 1 96.12 221 GLN B C 1
ATOM 3738 O O . GLN B 1 221 ? 5.039 -7.352 -6.125 1 96.12 221 GLN B O 1
ATOM 3743 N N . ASN B 1 222 ? 5.246 -5.238 -6.895 1 94.69 222 ASN B N 1
ATOM 3744 C CA . ASN B 1 222 ? 6.418 -4.988 -6.062 1 94.69 222 ASN B CA 1
ATOM 3745 C C . ASN B 1 222 ? 6.031 -4.398 -4.711 1 94.69 222 ASN B C 1
ATOM 3747 O O . ASN B 1 222 ? 6.895 -4.18 -3.857 1 94.69 222 ASN B O 1
ATOM 3751 N N . GLU B 1 223 ? 4.738 -4.121 -4.492 1 96.06 223 GLU B N 1
ATOM 3752 C CA . GLU B 1 223 ? 4.254 -3.494 -3.266 1 96.06 223 GLU B CA 1
ATOM 3753 C C . GLU B 1 223 ? 3.311 -4.426 -2.508 1 96.06 223 GLU B C 1
ATOM 3755 O O . GLU B 1 223 ? 2.549 -3.98 -1.646 1 96.06 223 GLU B O 1
ATOM 3760 N N . ILE B 1 224 ? 3.379 -5.699 -2.783 1 97.31 224 ILE B N 1
ATOM 3761 C CA . ILE B 1 224 ? 2.475 -6.688 -2.201 1 97.31 224 ILE B CA 1
ATOM 3762 C C . ILE B 1 224 ? 2.605 -6.668 -0.679 1 97.31 224 ILE B C 1
ATOM 3764 O O . ILE B 1 224 ? 1.601 -6.695 0.036 1 97.31 224 ILE B O 1
ATOM 3768 N N . PRO B 1 225 ? 3.842 -6.531 -0.09 1 96.94 225 PRO B N 1
ATOM 3769 C CA . PRO B 1 225 ? 3.943 -6.488 1.37 1 96.94 225 PRO B CA 1
ATOM 3770 C C . PRO B 1 225 ? 3.117 -5.363 1.987 1 96.94 225 PRO B C 1
ATOM 3772 O O . PRO B 1 225 ? 2.43 -5.574 2.988 1 96.94 225 PRO B O 1
ATOM 3775 N N . THR B 1 226 ? 3.117 -4.199 1.339 1 95.69 226 THR B N 1
ATOM 3776 C CA . THR B 1 226 ? 2.346 -3.068 1.843 1 95.69 226 THR B CA 1
ATOM 3777 C C . THR B 1 226 ? 0.851 -3.371 1.8 1 95.69 226 THR B C 1
ATOM 3779 O O . THR B 1 226 ? 0.13 -3.105 2.764 1 95.69 226 THR B O 1
ATOM 3782 N N . LEU B 1 227 ? 0.43 -3.963 0.731 1 96.12 227 LEU B N 1
ATOM 3783 C CA . LEU B 1 227 ? -0.984 -4.285 0.579 1 96.12 227 LEU B CA 1
ATOM 3784 C C . LEU B 1 227 ? -1.413 -5.344 1.591 1 96.12 227 LEU B C 1
ATOM 3786 O O . LEU B 1 227 ? -2.49 -5.242 2.182 1 96.12 227 LEU B O 1
ATOM 3790 N N . LEU B 1 228 ? -0.545 -6.336 1.817 1 96.94 228 LEU B N 1
ATOM 3791 C CA . LEU B 1 228 ? -0.857 -7.371 2.795 1 96.94 228 LEU B CA 1
ATOM 3792 C C . LEU B 1 228 ? -0.985 -6.781 4.195 1 96.94 228 LEU B C 1
ATOM 3794 O O . LEU B 1 228 ? -1.867 -7.172 4.961 1 96.94 228 LEU B O 1
ATOM 3798 N N . CYS B 1 229 ? -0.126 -5.828 4.523 1 95.25 229 CYS B N 1
ATOM 3799 C CA . CYS B 1 229 ? -0.201 -5.176 5.824 1 95.25 229 CYS B CA 1
ATOM 3800 C C . CYS B 1 229 ? -1.499 -4.387 5.965 1 95.25 229 CYS B C 1
ATOM 3802 O O . CYS B 1 229 ? -2.057 -4.293 7.059 1 95.25 229 CYS B O 1
ATOM 3804 N N . GLU B 1 230 ? -1.963 -3.883 4.887 1 92.56 230 GLU B N 1
ATOM 3805 C CA . GLU B 1 230 ? -3.211 -3.125 4.902 1 92.56 230 GLU B CA 1
ATOM 3806 C C . GLU B 1 230 ? -4.418 -4.055 4.961 1 92.56 230 GLU B C 1
ATOM 3808 O O . GLU B 1 230 ? -5.422 -3.736 5.605 1 92.56 230 GLU B O 1
ATOM 3813 N N . TRP B 1 231 ? -4.324 -5.234 4.352 1 95.25 231 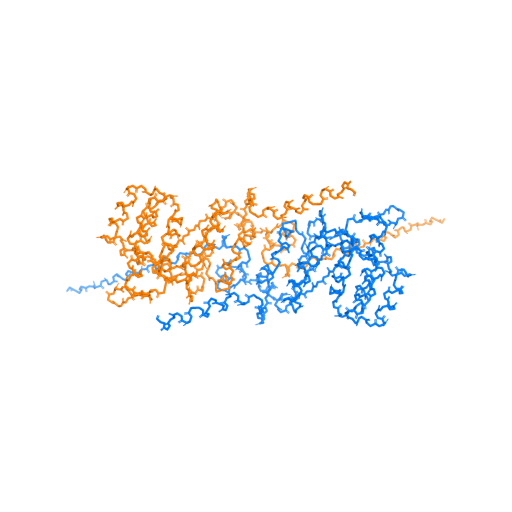TRP B N 1
ATOM 3814 C CA . TRP B 1 231 ? -5.484 -6.086 4.105 1 95.25 231 TRP B CA 1
ATOM 3815 C C . TRP B 1 231 ? -5.672 -7.094 5.234 1 95.25 231 TRP B C 1
ATOM 3817 O O . TRP B 1 231 ? -6.801 -7.484 5.543 1 95.25 231 TRP B O 1
ATOM 3827 N N . TYR B 1 232 ? -4.668 -7.582 5.848 1 95.38 232 TYR B N 1
ATOM 3828 C CA . TYR B 1 232 ? -4.758 -8.68 6.801 1 95.38 232 TYR B CA 1
ATOM 3829 C C . TYR B 1 232 ? -5.41 -8.227 8.102 1 95.38 232 TYR B C 1
ATOM 3831 O O . TYR B 1 232 ? -5.125 -7.133 8.594 1 95.38 232 TYR B O 1
ATOM 3839 N N . SER B 1 233 ? -6.262 -9.047 8.602 1 92.38 233 SER B N 1
ATOM 3840 C CA . SER B 1 233 ? -6.902 -8.844 9.898 1 92.38 233 SER B CA 1
ATOM 3841 C C . SER B 1 233 ? -6.77 -10.078 10.781 1 92.38 233 SER B C 1
ATOM 3843 O O . SER B 1 233 ? -7.164 -11.18 10.383 1 92.38 233 SER B O 1
ATOM 3845 N N . GLY B 1 234 ? -6.203 -9.891 11.875 1 94.25 234 GLY B N 1
ATOM 3846 C CA . GLY B 1 234 ? -6.051 -11 12.805 1 94.25 234 GLY B CA 1
ATOM 3847 C C . GLY B 1 234 ? -5.625 -10.555 14.195 1 94.25 234 GLY B C 1
ATOM 3848 O O . GLY B 1 234 ? -5.348 -9.375 14.422 1 94.25 234 GLY B O 1
ATOM 3849 N N . ASP B 1 235 ? -5.664 -11.484 15.141 1 93.31 235 ASP B N 1
ATOM 3850 C CA . ASP B 1 235 ? -5.309 -11.227 16.531 1 93.31 235 ASP B CA 1
ATOM 3851 C C . ASP B 1 235 ? -3.822 -10.898 16.672 1 93.31 235 ASP B C 1
ATOM 3853 O O . ASP B 1 235 ? -3.434 -10.086 17.516 1 93.31 235 ASP B O 1
ATOM 3857 N N . LYS B 1 236 ? -3.104 -11.562 15.852 1 89.12 236 LYS B N 1
ATOM 3858 C CA . LYS B 1 236 ? -1.661 -11.336 15.883 1 89.12 236 LYS B CA 1
ATOM 3859 C C . LYS B 1 236 ? -1.221 -10.461 14.711 1 89.12 236 LYS B C 1
ATOM 3861 O O . LYS B 1 236 ? -1.552 -10.75 13.555 1 89.12 236 LYS B O 1
ATOM 3866 N N . ALA B 1 237 ? -0.536 -9.438 15.023 1 87.19 237 ALA B N 1
ATOM 3867 C CA . ALA B 1 237 ? -0.009 -8.57 13.977 1 87.19 237 ALA B CA 1
ATOM 3868 C C . ALA B 1 237 ? 1.111 -9.258 13.203 1 87.19 237 ALA B C 1
ATOM 3870 O O . ALA B 1 237 ? 1.848 -10.07 13.766 1 87.19 237 ALA B O 1
ATOM 3871 N N . ILE B 1 238 ? 1.197 -8.977 11.938 1 94.12 238 ILE B N 1
ATOM 3872 C CA . ILE B 1 238 ? 2.312 -9.453 11.133 1 94.12 238 ILE B CA 1
ATOM 3873 C C . ILE B 1 238 ? 3.596 -8.734 11.539 1 94.12 238 ILE B C 1
ATOM 3875 O O . ILE B 1 238 ? 3.678 -7.504 11.453 1 94.12 238 ILE B O 1
ATOM 3879 N N . PRO B 1 239 ? 4.586 -9.391 12.008 1 93.5 239 PRO B N 1
ATOM 3880 C CA . PRO B 1 239 ? 5.82 -8.742 12.453 1 93.5 239 PRO B CA 1
ATOM 3881 C C . PRO B 1 239 ? 6.387 -7.773 11.414 1 93.5 239 PRO B C 1
ATOM 3883 O O . PRO B 1 239 ? 6.793 -6.66 11.758 1 93.5 239 PRO B O 1
ATOM 3886 N N . PHE B 1 240 ? 6.379 -8.188 10.156 1 94.06 240 PHE B N 1
ATOM 3887 C CA . PHE B 1 240 ? 6.852 -7.332 9.07 1 94.06 240 PHE B CA 1
ATOM 3888 C C . PHE B 1 240 ? 6.133 -5.988 9.086 1 94.06 240 PHE B C 1
ATOM 3890 O O . PHE B 1 240 ? 6.75 -4.949 8.852 1 94.06 240 PHE B O 1
ATOM 3897 N N . CYS B 1 241 ? 4.871 -5.984 9.367 1 92.81 241 CYS B N 1
ATOM 3898 C CA . CYS B 1 241 ? 4.023 -4.801 9.281 1 92.81 241 CYS B CA 1
ATOM 3899 C C . CYS B 1 241 ? 4.195 -3.91 10.5 1 92.81 241 CYS B C 1
ATOM 3901 O O . CYS B 1 241 ? 3.949 -2.703 10.438 1 92.81 241 CYS B O 1
ATOM 3903 N N . GLU B 1 242 ? 4.508 -4.457 11.57 1 90.25 242 GLU B N 1
ATOM 3904 C CA . GLU B 1 242 ? 4.602 -3.734 12.836 1 90.25 242 GLU B CA 1
ATOM 3905 C C . GLU B 1 242 ? 5.953 -3.039 12.984 1 90.25 242 GLU B C 1
ATOM 3907 O O . GLU B 1 242 ? 6.109 -2.141 13.812 1 90.25 242 GLU B O 1
ATOM 3912 N N . ALA B 1 243 ? 6.848 -3.482 12.211 1 87.19 243 ALA B N 1
ATOM 3913 C CA . ALA B 1 243 ? 8.219 -3.008 12.383 1 87.19 243 ALA B CA 1
ATOM 3914 C C . ALA B 1 243 ? 8.289 -1.488 12.258 1 87.19 243 ALA B C 1
ATOM 3916 O O . ALA B 1 243 ? 8.914 -0.82 13.086 1 87.19 243 ALA B O 1
ATOM 3917 N N . ALA B 1 244 ? 7.613 -0.99 11.242 1 78.06 244 ALA B N 1
ATOM 3918 C CA . ALA B 1 244 ? 7.68 0.451 11.016 1 78.06 244 ALA B CA 1
ATOM 3919 C C . ALA B 1 244 ? 6.98 1.216 12.133 1 78.06 244 ALA B C 1
ATOM 3921 O O . ALA B 1 244 ? 7.492 2.232 12.609 1 78.06 244 ALA B O 1
ATOM 3922 N N . LEU B 1 245 ? 5.883 0.763 12.609 1 80.75 245 LEU B N 1
ATOM 3923 C CA . LEU B 1 245 ? 5.137 1.428 13.672 1 80.75 245 LEU B CA 1
ATOM 3924 C C . LEU B 1 245 ? 5.895 1.355 14.992 1 80.75 245 LEU B C 1
ATOM 3926 O O . LEU B 1 245 ? 5.949 2.338 15.734 1 80.75 245 LEU B O 1
ATOM 3930 N N . LYS B 1 246 ? 6.469 0.245 15.258 1 81.69 246 LYS B N 1
ATOM 3931 C CA . LYS B 1 246 ? 7.246 0.075 16.484 1 81.69 246 LYS B CA 1
ATOM 3932 C C . LYS B 1 246 ? 8.43 1.031 16.516 1 81.69 246 LYS B C 1
ATOM 3934 O O . LYS B 1 246 ? 8.766 1.581 17.562 1 81.69 246 LYS B O 1
ATOM 3939 N N . LEU B 1 247 ? 8.984 1.234 15.383 1 81.12 247 LEU B N 1
ATOM 3940 C CA . LEU B 1 247 ? 10.094 2.176 15.297 1 81.12 247 LEU B CA 1
ATOM 3941 C C . LEU B 1 247 ? 9.633 3.594 15.609 1 81.12 247 LEU B C 1
ATOM 3943 O O . LEU B 1 247 ? 10.344 4.359 16.266 1 81.12 247 LEU B O 1
ATOM 3947 N N . LYS B 1 248 ? 8.445 3.895 15.25 1 78.81 248 LYS B N 1
ATOM 3948 C CA . LYS B 1 248 ? 7.906 5.223 15.531 1 78.81 248 LYS B CA 1
ATOM 3949 C C . LYS B 1 248 ? 7.664 5.414 17.016 1 78.81 248 LYS B C 1
ATOM 3951 O O . LYS B 1 248 ? 7.949 6.48 17.578 1 78.81 248 LYS B O 1
ATOM 3956 N N . TYR B 1 249 ? 7.215 4.461 17.688 1 79.5 249 TYR B N 1
ATOM 3957 C CA . TYR B 1 249 ? 6.984 4.512 19.125 1 79.5 249 TYR B CA 1
ATOM 3958 C C . TYR B 1 249 ? 8.297 4.613 19.891 1 79.5 249 TYR B C 1
ATOM 3960 O O . TYR B 1 249 ? 8.414 5.375 20.859 1 79.5 249 TYR B O 1
ATOM 3968 N N . LYS B 1 250 ? 9.227 3.758 19.469 1 75.88 250 LYS B N 1
ATOM 3969 C CA . LYS B 1 250 ? 10.516 3.768 20.156 1 75.88 250 LYS B CA 1
ATOM 3970 C C . LYS B 1 250 ? 11.156 5.152 20.094 1 75.88 250 LYS B C 1
ATOM 3972 O O . LYS B 1 250 ? 11.695 5.637 21.094 1 75.88 250 LYS B O 1
ATOM 3977 N N . LYS B 1 251 ? 10.992 5.762 19.078 1 71.94 251 LYS B N 1
ATOM 3978 C CA . LYS B 1 251 ? 11.578 7.09 18.891 1 71.94 251 LYS B CA 1
ATOM 3979 C C . LYS B 1 251 ? 10.82 8.133 19.719 1 71.94 251 LYS B C 1
ATOM 3981 O O . LYS B 1 251 ? 11.422 9.078 20.234 1 71.94 251 LYS B O 1
ATOM 3986 N N . ALA B 1 252 ? 9.508 7.953 19.797 1 69.5 252 ALA B N 1
ATOM 3987 C CA . ALA B 1 252 ? 8.68 8.883 20.562 1 69.5 252 ALA B CA 1
ATOM 3988 C C . ALA B 1 252 ? 8.945 8.742 22.062 1 69.5 252 ALA B C 1
ATOM 3990 O O . ALA B 1 252 ? 8.93 9.734 22.797 1 69.5 252 ALA B O 1
ATOM 3991 N N . SER B 1 253 ? 9.148 7.59 22.516 1 56.41 253 SER B N 1
ATOM 3992 C CA . SER B 1 253 ? 9.375 7.324 23.938 1 56.41 253 SER B CA 1
ATOM 3993 C C . SER B 1 253 ? 10.742 7.828 24.391 1 56.41 253 SER B C 1
ATOM 3995 O O . SER B 1 253 ? 10.891 8.32 25.5 1 56.41 253 SER B O 1
ATOM 3997 N N . VAL B 1 254 ? 11.781 7.527 23.641 1 50.78 254 VAL B N 1
ATOM 3998 C CA . VAL B 1 254 ? 13.125 7.957 24.016 1 50.78 254 VAL B CA 1
ATOM 3999 C C . VAL B 1 254 ? 13.172 9.477 24.094 1 50.78 254 VAL B C 1
ATOM 4001 O O . VAL B 1 254 ? 13.938 10.039 24.891 1 50.78 254 VAL B O 1
ATOM 4004 N N . ARG B 1 255 ? 12.461 10.125 23.219 1 49.34 255 ARG B N 1
ATOM 4005 C CA . ARG B 1 255 ? 12.594 11.578 23.125 1 49.34 255 ARG B CA 1
ATOM 4006 C C . ARG B 1 255 ? 11.828 12.281 24.234 1 49.34 255 ARG B C 1
ATOM 4008 O O . ARG B 1 255 ? 11.961 13.492 24.422 1 49.34 255 ARG B O 1
ATOM 4015 N N . HIS B 1 256 ? 10.688 11.633 24.812 1 42.56 256 HIS B N 1
ATOM 4016 C CA . HIS B 1 256 ? 10.062 12.234 25.984 1 42.56 256 HIS B CA 1
ATOM 4017 C C . HIS B 1 256 ? 11.07 12.391 27.125 1 42.56 256 HIS B C 1
ATOM 4019 O O . HIS B 1 256 ? 10.797 13.062 28.125 1 42.56 256 HIS B O 1
ATOM 4025 N N . PHE B 1 257 ? 12.164 11.648 27.234 1 35.16 257 PHE B N 1
ATOM 4026 C CA . PHE B 1 257 ? 13.086 11.703 28.359 1 35.16 257 PHE B CA 1
ATOM 4027 C C . PHE B 1 257 ? 14.141 12.789 28.141 1 35.16 257 PHE B C 1
ATOM 4029 O O . PHE B 1 257 ? 14.938 13.078 29.031 1 35.16 257 PHE B O 1
ATOM 4036 N N . PHE B 1 258 ? 14.469 13.18 26.969 1 30.34 258 PHE B N 1
ATOM 4037 C CA . PHE B 1 258 ? 15.469 14.234 27.062 1 30.34 258 PHE B CA 1
ATOM 4038 C C . PHE B 1 258 ? 14.828 15.609 26.922 1 30.34 258 PHE B C 1
ATOM 4040 O O . PHE B 1 258 ? 13.852 15.766 26.172 1 30.34 258 PHE B O 1
#